Protein AF-A0A2V6BFI5-F1 (afdb_monomer)

Foldseek 3Di:
DDDDDDDDDDDDDDDPDDPPDPDVQAWEQDQEQPDQELPQQSRTVVSHRQADQDYEYEYEHHPRQEHEYPAAGHYQEYEYAAHGEAHEYEYDPPHEHEHNHAYYEYHNPEAHEYEAHYEYEDQYEPYASYEYEEYEYEYYHQYEPYQYEYEQYAYEYDDQYEPDAYEYEAHEYEYEDAYEPAAYEEEFDPDDRTHAYEYYDAYEPHQYEAEWQGFDHRYEYPAHEPAAYEHAFFFHQDQDGEGEDEAEDHYEPANYEYEWFWHPYALSQHTTGEYEYYHEYEPAAYEYEWAFYQDERTATGEYEYEQYEDHQYEYEWFWAQYDDPHRTGEYEQDYDDDGEPAAYEYEWEQYHPNTATGEYEYEAPYEHHQYEYEYEDAYEYEYALPHPAEYEYNAYEYAYEYEQSAEEYEYHNVVEAYEHAHEYAYDPHAYEYEYDHAYEYEQAYAYAGAQWYEYPEHEDEYEHPDHASTHQYEYEQCEYEYEYQHAHNHEYEFHDPPQHAGEYEHCVVHPFAHEYEYAEEYEFDLNYEYEKEWEEDPVGIGIHEYEYQAAEYDHNYAYHYAYHYPDDDDAFDKDFHYHHPHPDAHHDDHNQQHAQRWDAYPNWIWGWHCLDDVGRTTMTGTDD

Solvent-accessible surface area (backbone atoms only — not comparable to full-atom values): 26528 Å² total; per-residue (Å²): 138,90,85,88,89,79,88,79,88,82,80,83,79,82,74,90,69,80,86,72,78,84,52,95,37,38,20,30,48,32,49,74,30,85,59,43,45,56,74,43,30,82,25,23,48,59,66,36,50,48,58,35,59,77,14,38,37,33,36,45,54,44,80,59,38,56,34,33,30,84,53,72,34,34,19,12,28,41,36,31,35,73,66,18,64,64,36,37,46,34,31,45,85,93,27,38,44,35,24,50,32,65,14,35,43,57,60,29,87,52,61,32,38,35,35,33,29,38,37,28,25,43,70,4,24,58,14,45,54,27,35,36,55,30,42,44,36,40,26,28,45,55,4,29,34,30,53,13,35,37,33,53,24,37,35,40,28,27,47,52,4,28,32,34,54,14,38,38,40,31,24,45,38,39,30,26,48,54,5,29,36,31,54,13,40,38,39,26,31,90,58,98,75,46,14,33,37,38,30,39,60,51,17,34,28,36,56,12,40,39,40,36,37,12,64,39,77,27,31,43,25,58,16,22,34,30,32,58,14,38,40,38,24,31,16,17,73,54,75,82,36,31,7,26,42,39,35,21,33,72,11,32,30,37,56,12,40,39,35,17,27,14,5,68,25,70,72,9,68,65,5,16,2,31,36,38,31,20,66,58,5,32,32,32,53,14,41,36,41,20,30,24,11,87,34,56,46,6,15,16,1,30,39,39,28,30,18,10,34,32,32,60,12,42,36,39,23,28,24,3,62,30,53,46,100,48,12,22,2,35,37,37,31,38,37,50,88,68,11,26,38,32,52,15,43,36,39,23,30,33,31,38,86,80,14,42,17,2,37,40,36,42,32,37,64,30,36,30,49,37,14,39,39,37,23,31,55,65,2,36,41,40,34,39,63,80,40,83,68,61,37,40,27,2,36,60,28,40,43,16,37,37,32,32,13,37,33,39,46,32,38,12,70,57,37,52,65,36,53,28,52,24,42,41,30,38,49,90,36,54,8,28,40,33,34,34,41,71,18,37,46,30,28,39,17,50,22,64,16,47,53,13,29,38,28,63,23,26,32,44,30,28,53,8,91,52,72,13,28,54,8,60,14,46,33,38,28,49,15,33,30,47,22,18,52,12,29,30,44,17,35,37,36,29,20,72,68,80,73,43,63,7,33,44,22,26,30,60,95,51,98,52,58,16,51,25,37,30,66,18,38,36,37,33,24,38,23,13,33,42,43,42,44,35,40,32,46,97,92,46,75,45,47,22,29,38,37,24,37,28,43,38,31,35,75,55,11,35,69,47,82,48,73,46,68,80,47,85,83,54,74,70,45,72,44,64,49,34,43,40,76,33,97,58,60,49,42,67,44,32,65,84,51,39,76,69,31,74,47,72,57,95,89,42,37,29,31,32,33,53,57,22,91,96,54,25,12,36,26,33,32,29,48,131

pLDDT: mean 92.21, std 13.06, range [29.75, 98.94]

Secondary structure (DSSP, 8-state):
-----------------------TT-EEE-TT-SSSBTT-GGGEESS----STT-EEEE-S-S--EEEESS-EEEEEEEEPTT----EEEE-TT-EEEEEEEEEEE-SSS-EEEESEEEE-TT-B--SSEEEESSEEEE-TT-B-TT-EEEEEEEEE-TT-B-TT-EEEEEEEEE-TT-B-TT-EEEE-SSTT--EEEE-SS-B-TT-EEEE-SSEEEEEESSSB-TT-EEEEEPPSSSS--EEEEEETT-B-TT-EEEEEPP-STT-TT--EEEEEETT-B-TT-EEEE---SSTTSPPPEEEEES-B-TT-EEEEPPPSS-STT-S-EEEE--STT-B-TT-EEEEPPPSTTPPPPEEEE-TT-B-TT-EEEE-TT-EEEE-TT-SS-EEESEEEES-EEE-TTSEEEE-TT---EEE-S-EE-SSS--EEEE-SSSEEEE-S-----SEEEE-SSEEEE--SSS-TT-SS-EEESSEEEEESSEE-S-EEE--SSS--EEE-TTTT-SS--EEEESS-EEE-TTEEEEEEEEEETTEEEE-EEEESSEEE-TT-EEEEEEEESSPPPTT-EEEEEEE-SSSPPBS-BTTB-TT-EEEETTEEEEEEEEETTTTEEEEEEE-

Structure (mmCIF, N/CA/C/O backbone):
data_AF-A0A2V6BFI5-F1
#
_entry.id   AF-A0A2V6BFI5-F1
#
loop_
_atom_site.group_PDB
_atom_site.id
_atom_site.type_symbol
_atom_site.label_atom_id
_atom_site.label_alt_id
_atom_site.label_comp_id
_atom_site.label_asym_id
_atom_site.label_entity_id
_atom_site.label_seq_id
_atom_site.pdbx_PDB_ins_code
_atom_site.Cartn_x
_atom_site.Cartn_y
_atom_site.Cartn_z
_atom_site.occupancy
_atom_site.B_iso_or_equiv
_atom_site.auth_seq_id
_atom_site.auth_comp_id
_atom_site.auth_asym_id
_atom_site.auth_atom_id
_atom_site.pdbx_PDB_model_num
ATOM 1 N N . MET A 1 1 ? 52.756 -60.197 -65.229 1.00 41.03 1 MET A N 1
ATOM 2 C CA . MET A 1 1 ? 53.738 -59.689 -64.244 1.00 41.03 1 MET A CA 1
ATOM 3 C C . MET A 1 1 ? 53.920 -58.194 -64.482 1.00 41.03 1 MET A C 1
ATOM 5 O O . MET A 1 1 ? 54.175 -57.838 -65.622 1.00 41.03 1 MET A O 1
ATOM 9 N N . LYS A 1 2 ? 53.833 -57.398 -63.402 1.00 34.72 2 LYS A N 1
ATOM 10 C CA . LYS A 1 2 ? 54.130 -55.952 -63.250 1.00 34.72 2 LYS A CA 1
ATOM 11 C C . LYS A 1 2 ? 53.018 -54.917 -63.551 1.00 34.72 2 LYS A C 1
ATOM 13 O O . LYS A 1 2 ? 52.782 -54.569 -64.696 1.00 34.72 2 LYS A O 1
ATOM 18 N N . SER A 1 3 ? 52.497 -54.352 -62.447 1.00 31.11 3 SER A N 1
ATOM 19 C CA . SER A 1 3 ? 52.489 -52.906 -62.099 1.00 31.11 3 SER A CA 1
ATOM 20 C C . SER A 1 3 ? 51.132 -52.195 -61.900 1.00 31.11 3 SER A C 1
ATOM 22 O O . SER A 1 3 ? 50.565 -51.654 -62.835 1.00 31.11 3 SER A O 1
ATOM 24 N N . LEU A 1 4 ? 50.647 -52.241 -60.649 1.00 34.09 4 LEU A N 1
ATOM 25 C CA . LEU A 1 4 ? 50.373 -51.162 -59.665 1.00 34.09 4 LEU A CA 1
ATOM 26 C C . LEU A 1 4 ? 49.885 -49.733 -60.066 1.00 34.09 4 LEU A C 1
ATOM 28 O O . LEU A 1 4 ? 50.499 -49.095 -60.914 1.00 34.09 4 LEU A O 1
ATOM 32 N N . ILE A 1 5 ? 48.967 -49.218 -59.206 1.00 34.66 5 ILE A N 1
ATOM 33 C CA . ILE A 1 5 ? 48.619 -47.809 -58.816 1.00 34.66 5 ILE A CA 1
ATOM 34 C C . ILE A 1 5 ? 47.444 -47.159 -59.593 1.00 34.66 5 ILE A C 1
ATOM 36 O O . ILE A 1 5 ? 47.476 -47.189 -60.812 1.00 34.66 5 ILE A O 1
ATOM 40 N N . VAL A 1 6 ? 46.429 -46.455 -59.039 1.00 33.03 6 VAL A N 1
ATOM 41 C CA . VAL A 1 6 ? 45.709 -46.279 -57.735 1.00 33.03 6 VAL A CA 1
ATOM 42 C C . VAL A 1 6 ? 44.686 -45.127 -57.954 1.00 33.03 6 VAL A C 1
ATOM 44 O O . VAL A 1 6 ? 45.006 -44.216 -58.707 1.00 33.03 6 VAL A O 1
ATOM 47 N N . SER A 1 7 ? 43.546 -45.137 -57.231 1.00 29.98 7 SER A N 1
ATOM 48 C CA . SER A 1 7 ? 42.610 -44.015 -56.909 1.00 29.98 7 SER A CA 1
ATOM 49 C C . SER A 1 7 ? 41.897 -43.274 -58.057 1.00 29.98 7 SER A C 1
ATOM 51 O O . SER A 1 7 ? 42.429 -43.135 -59.141 1.00 29.98 7 SER A O 1
ATOM 53 N N . CYS A 1 8 ? 40.685 -42.724 -57.917 1.00 30.02 8 CYS A N 1
ATOM 54 C CA . CYS A 1 8 ? 40.008 -42.182 -56.738 1.00 30.02 8 CYS A CA 1
ATOM 55 C C . CYS A 1 8 ? 38.482 -42.209 -56.959 1.00 30.02 8 CYS A C 1
ATOM 57 O O . CYS A 1 8 ? 38.007 -41.823 -58.027 1.00 30.02 8 CYS A O 1
ATOM 59 N N . ALA A 1 9 ? 37.720 -42.631 -55.949 1.00 32.50 9 ALA A N 1
ATOM 60 C CA . ALA A 1 9 ? 36.272 -42.465 -55.903 1.00 32.50 9 ALA A CA 1
ATOM 61 C C . ALA A 1 9 ? 35.965 -41.054 -55.389 1.00 32.50 9 ALA A C 1
ATOM 63 O O . ALA A 1 9 ? 36.316 -40.711 -54.261 1.00 32.50 9 ALA A O 1
ATOM 64 N N . MET A 1 10 ? 35.335 -40.234 -56.226 1.00 33.53 10 MET A N 1
ATOM 65 C CA . MET A 1 10 ? 34.836 -38.918 -55.841 1.00 33.53 10 MET A CA 1
ATOM 66 C C . MET A 1 10 ? 33.446 -39.105 -55.221 1.00 33.53 10 MET A C 1
ATOM 68 O O . MET A 1 10 ? 32.468 -39.357 -55.922 1.00 33.53 10 MET A O 1
ATOM 72 N N . VAL A 1 11 ? 33.379 -39.053 -53.891 1.00 33.50 11 VAL A N 1
ATOM 73 C CA . VAL A 1 11 ? 32.125 -38.924 -53.144 1.00 33.50 11 VAL A CA 1
ATOM 74 C C . VAL A 1 11 ? 31.692 -37.467 -53.259 1.00 33.50 11 VAL A C 1
ATOM 76 O O . VAL A 1 11 ? 32.351 -36.574 -52.737 1.00 33.50 11 VAL A O 1
ATOM 79 N N . LEU A 1 12 ? 30.607 -37.234 -53.993 1.00 29.75 12 LEU A N 1
ATOM 80 C CA . LEU A 1 12 ? 29.951 -35.938 -54.102 1.00 29.75 12 LEU A CA 1
ATOM 81 C C . LEU A 1 12 ? 29.062 -35.748 -52.862 1.00 29.75 12 LEU A C 1
ATOM 83 O O . LEU A 1 12 ? 27.941 -36.249 -52.809 1.00 29.75 12 LEU A O 1
ATOM 87 N N . THR A 1 13 ? 29.572 -35.065 -51.840 1.00 33.88 13 THR A N 1
ATOM 88 C CA . THR A 1 13 ? 28.745 -34.516 -50.759 1.00 33.88 13 THR A CA 1
ATOM 89 C C . THR A 1 13 ? 28.074 -33.245 -51.272 1.00 33.88 13 THR A C 1
ATOM 91 O O . THR A 1 13 ? 28.728 -32.217 -51.415 1.00 33.88 13 THR A O 1
ATOM 94 N N . LEU A 1 14 ? 26.779 -33.327 -51.580 1.00 34.62 14 LEU A N 1
ATOM 95 C CA . LEU A 1 14 ? 25.915 -32.162 -51.769 1.00 34.62 14 LEU A CA 1
ATOM 96 C C . LEU A 1 14 ? 25.714 -31.498 -50.400 1.00 34.62 14 LEU A C 1
ATOM 98 O O . LEU A 1 14 ? 24.943 -32.002 -49.582 1.00 34.62 14 LEU A O 1
ATOM 102 N N . SER A 1 15 ? 26.432 -30.405 -50.137 1.00 33.50 15 SER A N 1
ATOM 103 C CA . SER A 1 15 ? 26.050 -29.456 -49.095 1.00 33.50 15 SER A CA 1
ATOM 104 C C . SER A 1 15 ? 24.785 -28.734 -49.556 1.00 33.50 15 SER A C 1
ATOM 106 O O . SER A 1 15 ? 24.707 -28.209 -50.666 1.00 33.50 15 SER A O 1
ATOM 108 N N . PHE A 1 16 ? 23.765 -28.767 -48.707 1.00 35.53 16 PHE A N 1
ATOM 109 C CA . PHE A 1 16 ? 22.574 -27.935 -48.813 1.00 35.53 16 PHE A CA 1
ATOM 110 C C . PHE A 1 16 ? 22.969 -26.503 -48.416 1.00 35.53 16 PHE A C 1
ATOM 112 O O . PHE A 1 16 ? 22.667 -26.058 -47.316 1.00 35.53 16 PHE A O 1
ATOM 119 N N . ASP A 1 17 ? 23.694 -25.798 -49.284 1.00 35.34 17 ASP A N 1
ATOM 120 C CA . ASP A 1 17 ? 23.753 -24.340 -49.198 1.00 35.34 17 ASP A CA 1
ATOM 121 C C . ASP A 1 17 ? 22.500 -23.783 -49.868 1.00 35.34 17 ASP A C 1
ATOM 123 O O . ASP A 1 17 ? 22.127 -24.176 -50.978 1.00 35.34 17 ASP A O 1
ATOM 127 N N . ALA A 1 18 ? 21.807 -22.920 -49.131 1.00 38.31 18 ALA A N 1
ATOM 128 C CA . ALA A 1 18 ? 20.549 -22.312 -49.514 1.00 38.31 18 ALA A CA 1
ATOM 129 C C . ALA A 1 18 ? 20.622 -21.718 -50.928 1.00 38.31 18 ALA A C 1
ATOM 131 O O . ALA A 1 18 ? 21.511 -20.929 -51.262 1.00 38.31 18 ALA A O 1
ATOM 132 N N . LEU A 1 19 ? 19.648 -22.093 -51.756 1.00 34.56 19 LEU A N 1
ATOM 133 C CA . LEU A 1 19 ? 19.389 -21.476 -53.046 1.00 34.56 19 LEU A CA 1
ATOM 134 C C . LEU A 1 19 ? 18.896 -20.042 -52.789 1.00 34.56 19 LEU A C 1
ATOM 136 O O . LEU A 1 19 ? 17.694 -19.798 -52.716 1.00 34.56 19 LEU A O 1
ATOM 140 N N . HIS A 1 20 ? 19.820 -19.102 -52.593 1.00 44.00 20 HIS A N 1
ATOM 141 C CA . HIS A 1 20 ? 19.499 -17.682 -52.517 1.00 44.00 20 HIS A CA 1
ATOM 142 C C . HIS A 1 20 ? 18.962 -17.255 -53.884 1.00 44.00 20 HIS A C 1
ATOM 144 O O . HIS A 1 20 ? 19.669 -17.319 -54.894 1.00 44.00 20 HIS A O 1
ATOM 150 N N . ALA A 1 21 ? 17.691 -16.859 -53.933 1.00 45.41 21 ALA A N 1
ATOM 151 C CA . ALA A 1 21 ? 17.158 -16.151 -55.083 1.00 45.41 21 ALA A CA 1
ATOM 152 C C . ALA A 1 21 ? 18.045 -14.916 -55.313 1.00 45.41 21 ALA A C 1
ATOM 154 O O . ALA A 1 21 ? 18.196 -14.080 -54.427 1.00 45.41 21 ALA A O 1
ATOM 155 N N . VAL A 1 22 ? 18.690 -14.834 -56.477 1.00 46.91 22 VAL A N 1
ATOM 156 C CA . VAL A 1 22 ? 19.515 -13.680 -56.844 1.00 46.91 22 VAL A CA 1
ATOM 157 C C . VAL A 1 22 ? 18.562 -12.526 -57.151 1.00 46.91 22 VAL A C 1
ATOM 159 O O . VAL A 1 22 ? 18.065 -12.404 -58.271 1.00 46.91 22 VAL A O 1
ATOM 162 N N . TYR A 1 23 ? 18.243 -11.719 -56.140 1.00 60.25 23 TYR A N 1
ATOM 163 C CA . TYR A 1 23 ? 17.514 -10.468 -56.326 1.00 60.25 23 TYR A CA 1
ATOM 164 C C . TYR A 1 23 ? 18.449 -9.456 -56.987 1.00 60.25 23 TYR A C 1
ATOM 166 O O . TYR A 1 23 ? 19.593 -9.291 -56.573 1.00 60.25 23 TYR A O 1
ATOM 174 N N . ALA A 1 24 ? 17.981 -8.803 -58.050 1.00 59.19 24 ALA A N 1
ATOM 175 C CA . ALA A 1 24 ? 18.824 -7.993 -58.931 1.00 59.19 24 ALA A CA 1
ATOM 176 C C . ALA A 1 24 ? 19.428 -6.723 -58.278 1.00 59.19 24 ALA A C 1
ATOM 178 O O . ALA A 1 24 ? 20.204 -6.040 -58.947 1.00 59.19 24 ALA A O 1
ATOM 179 N N . GLY A 1 25 ? 19.090 -6.410 -57.018 1.00 80.12 25 GLY A N 1
ATOM 180 C CA . GLY A 1 25 ? 19.641 -5.295 -56.231 1.00 80.12 25 GLY A CA 1
ATOM 181 C C . GLY A 1 25 ? 20.495 -5.699 -55.017 1.00 80.12 25 GLY A C 1
ATOM 182 O O . GLY A 1 25 ? 21.287 -4.881 -54.549 1.00 80.12 25 GLY A O 1
ATOM 183 N N . SER A 1 26 ? 20.424 -6.952 -54.548 1.00 94.62 26 SER A N 1
ATOM 184 C CA . SER A 1 26 ? 21.241 -7.447 -53.427 1.00 94.62 26 SER A CA 1
ATOM 185 C C . SER A 1 26 ? 22.726 -7.505 -53.788 1.00 94.62 26 SER A C 1
ATOM 187 O O . SER A 1 26 ? 23.095 -7.964 -54.873 1.00 94.62 26 SER A O 1
ATOM 189 N N . ALA A 1 27 ? 23.596 -7.087 -52.868 1.00 97.25 27 ALA A N 1
ATOM 190 C CA . ALA A 1 27 ? 25.036 -7.046 -53.107 1.00 97.25 27 ALA A CA 1
ATOM 191 C C . ALA A 1 27 ? 25.862 -7.149 -51.817 1.00 97.25 27 ALA A C 1
ATOM 193 O O . ALA A 1 27 ? 25.376 -6.906 -50.711 1.00 97.25 27 ALA A O 1
ATOM 194 N N . THR A 1 28 ? 27.142 -7.489 -51.978 1.00 97.81 28 THR A N 1
ATOM 195 C CA . THR A 1 28 ? 28.111 -7.624 -50.884 1.00 97.81 28 THR A CA 1
ATOM 196 C C . THR A 1 28 ? 29.063 -6.431 -50.836 1.00 97.81 28 THR A C 1
ATOM 198 O O . THR A 1 28 ? 29.609 -6.030 -51.867 1.00 97.81 28 THR A O 1
ATOM 201 N N . TRP A 1 29 ? 29.287 -5.867 -49.648 1.00 98.25 29 TRP A N 1
ATOM 202 C CA . TRP A 1 29 ? 30.256 -4.798 -49.427 1.00 98.25 29 TRP A CA 1
ATOM 203 C C . TRP A 1 29 ? 31.666 -5.294 -49.744 1.00 98.25 29 TRP A C 1
ATOM 205 O O . TRP A 1 29 ? 32.107 -6.339 -49.265 1.00 98.25 29 TRP A O 1
ATOM 215 N N . SER A 1 30 ? 32.378 -4.563 -50.596 1.00 96.38 30 SER A N 1
ATOM 216 C CA . SER A 1 30 ? 33.638 -5.046 -51.154 1.00 96.38 30 SER A CA 1
ATOM 217 C C . SER A 1 30 ? 34.761 -5.046 -50.114 1.00 96.38 30 SER A C 1
ATOM 219 O O . SER A 1 30 ? 34.898 -4.108 -49.326 1.00 96.38 30 SER A O 1
ATOM 221 N N . LEU A 1 31 ? 35.654 -6.043 -50.196 1.00 95.94 31 LEU A N 1
ATOM 222 C CA . LEU A 1 31 ? 36.850 -6.152 -49.342 1.00 95.94 31 LEU A CA 1
ATOM 223 C C . LEU A 1 31 ? 37.698 -4.865 -49.337 1.00 95.94 31 LEU A C 1
ATOM 225 O O . LEU A 1 31 ? 38.291 -4.505 -48.323 1.00 95.94 31 LEU A O 1
ATOM 229 N N . ASN A 1 32 ? 37.752 -4.175 -50.480 1.00 92.06 32 ASN A N 1
ATOM 230 C CA . ASN A 1 32 ? 38.476 -2.919 -50.673 1.00 92.06 32 ASN A CA 1
ATOM 231 C C . ASN A 1 32 ? 37.561 -1.861 -51.308 1.00 92.06 32 ASN A C 1
ATOM 233 O O . ASN A 1 32 ? 37.820 -1.396 -52.419 1.00 92.06 32 ASN A O 1
ATOM 237 N N . ALA A 1 33 ? 36.462 -1.520 -50.630 1.00 94.06 33 ALA A N 1
ATOM 238 C CA . ALA A 1 33 ? 35.600 -0.414 -51.040 1.00 94.06 33 ALA A CA 1
ATOM 239 C C . ALA A 1 33 ? 36.404 0.896 -51.154 1.00 94.06 33 ALA A C 1
ATOM 241 O O . ALA A 1 33 ? 37.214 1.225 -50.285 1.00 94.06 33 ALA A O 1
ATOM 242 N N . THR A 1 34 ? 36.185 1.637 -52.241 1.00 91.75 34 THR A N 1
ATOM 243 C CA . THR A 1 34 ? 36.938 2.858 -52.581 1.00 91.75 34 THR A CA 1
ATOM 244 C C . THR A 1 34 ? 36.608 4.052 -51.690 1.00 91.75 34 THR A C 1
ATOM 246 O O . THR A 1 34 ? 37.447 4.932 -51.499 1.00 91.75 34 THR A O 1
ATOM 249 N N . THR A 1 35 ? 35.396 4.082 -51.141 1.00 95.69 35 THR A N 1
ATOM 250 C CA . THR A 1 35 ? 34.925 5.079 -50.176 1.00 95.69 35 THR A CA 1
ATOM 251 C C . THR A 1 35 ? 34.116 4.374 -49.085 1.00 95.69 35 THR A C 1
ATOM 253 O O . THR A 1 35 ? 33.743 3.214 -49.236 1.00 95.69 35 THR A O 1
ATOM 256 N N . GLY A 1 36 ? 33.827 5.075 -47.987 1.00 96.44 36 GLY A N 1
ATOM 257 C CA . GLY A 1 36 ? 32.889 4.609 -46.960 1.00 96.44 36 GLY A CA 1
ATOM 258 C C . GLY A 1 36 ? 31.425 4.942 -47.267 1.00 96.44 36 GLY A C 1
ATOM 259 O O . GLY A 1 36 ? 30.610 4.907 -46.363 1.00 96.44 36 GLY A O 1
ATOM 260 N N . ASP A 1 37 ? 31.070 5.340 -48.489 1.00 97.31 37 ASP A N 1
ATOM 261 C CA . ASP A 1 37 ? 29.688 5.714 -48.820 1.00 97.31 37 ASP A CA 1
ATOM 262 C C . ASP A 1 37 ? 28.904 4.500 -49.336 1.00 97.31 37 ASP A C 1
ATOM 264 O O . ASP A 1 37 ? 29.258 3.913 -50.366 1.00 97.31 37 ASP A O 1
ATOM 268 N N . TRP A 1 38 ? 27.827 4.145 -48.632 1.00 97.81 38 TRP A N 1
ATOM 269 C CA . TRP A 1 38 ? 26.898 3.076 -49.004 1.00 97.81 38 TRP A CA 1
ATOM 270 C C . TRP A 1 38 ? 26.334 3.306 -50.404 1.00 97.81 38 TRP A C 1
ATOM 272 O O . TRP A 1 38 ? 26.186 2.372 -51.186 1.00 97.81 38 TRP A O 1
ATOM 282 N N . ASN A 1 39 ? 26.035 4.555 -50.760 1.00 96.31 39 ASN A N 1
ATOM 283 C CA . ASN A 1 39 ? 25.322 4.878 -51.993 1.00 96.31 39 ASN A CA 1
ATOM 284 C C . ASN A 1 39 ? 26.230 4.938 -53.236 1.00 96.31 39 ASN A C 1
ATOM 286 O O . ASN A 1 39 ? 25.766 5.251 -54.334 1.00 96.31 39 ASN A O 1
ATOM 290 N N . THR A 1 40 ? 27.508 4.577 -53.097 1.00 96.69 40 THR A N 1
ATOM 291 C CA . THR A 1 40 ? 28.462 4.467 -54.203 1.00 96.69 40 THR A CA 1
ATOM 292 C C . THR A 1 40 ? 28.489 3.031 -54.748 1.00 96.69 40 THR A C 1
ATOM 294 O O . THR A 1 40 ? 29.056 2.125 -54.141 1.00 96.69 40 THR A O 1
ATOM 297 N N . ALA A 1 41 ? 27.919 2.816 -55.941 1.00 95.50 41 ALA A N 1
ATOM 298 C CA . ALA A 1 41 ? 27.751 1.489 -56.555 1.00 95.50 41 ALA A CA 1
ATOM 299 C C . ALA A 1 41 ? 29.049 0.671 -56.685 1.00 95.50 41 ALA A C 1
ATOM 301 O O . ALA A 1 41 ? 29.027 -0.545 -56.536 1.00 95.50 41 ALA A O 1
ATOM 302 N N . THR A 1 42 ? 30.197 1.315 -56.914 1.00 96.12 42 THR A N 1
ATOM 303 C CA . THR A 1 42 ? 31.497 0.631 -57.047 1.00 96.12 42 THR A CA 1
ATOM 304 C C . THR A 1 42 ? 32.040 0.055 -55.738 1.00 96.12 42 THR A C 1
ATOM 306 O O . THR A 1 42 ? 33.033 -0.666 -55.775 1.00 96.12 42 THR A O 1
ATOM 309 N N . ASN A 1 43 ? 31.427 0.362 -54.591 1.00 97.12 43 ASN A N 1
ATOM 310 C CA . ASN A 1 43 ? 31.782 -0.241 -53.306 1.00 97.12 43 ASN A CA 1
ATOM 311 C C . ASN A 1 43 ? 31.103 -1.602 -53.080 1.00 97.12 43 ASN A C 1
ATOM 313 O O . ASN A 1 43 ? 31.473 -2.322 -52.153 1.00 97.12 43 ASN A O 1
ATOM 317 N N . TRP A 1 44 ? 30.169 -1.994 -53.946 1.00 97.69 44 TRP A N 1
ATOM 318 C CA . TRP A 1 44 ? 29.416 -3.242 -53.856 1.00 97.69 44 TRP A CA 1
ATOM 319 C C . TRP A 1 44 ? 29.847 -4.250 -54.925 1.00 97.69 44 TRP A C 1
ATOM 321 O O . TRP A 1 44 ? 30.329 -3.881 -55.998 1.00 97.69 44 TRP A O 1
ATOM 331 N N . THR A 1 45 ? 29.670 -5.538 -54.635 1.00 95.19 45 THR A N 1
ATOM 332 C CA . THR A 1 45 ? 29.836 -6.638 -55.592 1.00 95.19 45 THR A CA 1
ATOM 333 C C . THR A 1 45 ? 28.557 -7.489 -55.633 1.00 95.19 45 THR A C 1
ATOM 335 O O . THR A 1 45 ? 28.220 -8.087 -54.611 1.00 95.19 45 THR A O 1
ATOM 338 N N . PRO A 1 46 ? 27.854 -7.590 -56.783 1.00 94.81 46 PRO A N 1
ATOM 339 C CA . PRO A 1 46 ? 28.057 -6.806 -58.014 1.00 94.81 46 PRO A CA 1
ATOM 340 C C . PRO A 1 46 ? 27.914 -5.288 -57.761 1.00 94.81 46 PRO A C 1
ATOM 342 O O . PRO A 1 46 ? 27.404 -4.915 -56.708 1.00 94.81 46 PRO A O 1
ATOM 345 N N . PRO A 1 47 ? 28.374 -4.404 -58.676 1.00 93.38 47 PRO A N 1
ATOM 346 C CA . PRO A 1 47 ? 28.376 -2.951 -58.472 1.00 93.38 47 PRO A CA 1
ATOM 347 C C . PRO A 1 47 ? 26.973 -2.338 -58.609 1.00 93.38 47 PRO A C 1
ATOM 349 O O . PRO A 1 47 ? 26.695 -1.532 -59.498 1.00 93.38 47 PRO A O 1
ATOM 352 N N . THR A 1 48 ? 26.080 -2.765 -57.726 1.00 94.44 48 THR A N 1
ATOM 353 C CA . THR A 1 48 ? 24.697 -2.335 -57.543 1.00 94.44 48 THR A CA 1
ATOM 354 C C . THR A 1 48 ? 24.537 -1.942 -56.082 1.00 94.44 48 THR A C 1
ATOM 356 O O . THR A 1 48 ? 25.033 -2.638 -55.205 1.00 94.44 48 THR A O 1
ATOM 359 N N . VAL A 1 49 ? 23.877 -0.817 -55.812 1.00 96.69 49 VAL A N 1
ATOM 360 C CA . VAL A 1 49 ? 23.617 -0.364 -54.438 1.00 96.69 49 VAL A CA 1
ATOM 361 C C . VAL A 1 49 ? 22.355 -1.067 -53.928 1.00 96.69 49 VAL A C 1
ATOM 363 O O . VAL A 1 49 ? 21.302 -0.812 -54.515 1.00 96.69 49 VAL A O 1
ATOM 366 N N . PRO A 1 50 ? 22.421 -1.877 -52.854 1.00 97.62 50 PRO A N 1
ATOM 367 C CA . PRO A 1 50 ? 21.228 -2.419 -52.206 1.00 97.62 50 PRO A CA 1
ATOM 368 C C . PRO A 1 50 ? 20.383 -1.271 -51.645 1.00 97.62 50 PRO A C 1
ATOM 370 O O . PRO A 1 50 ? 20.872 -0.504 -50.804 1.00 97.62 50 PRO A O 1
ATOM 373 N N . ASN A 1 51 ? 19.166 -1.102 -52.171 1.00 96.50 51 ASN A N 1
ATOM 374 C CA . ASN A 1 51 ? 18.247 -0.022 -51.796 1.00 96.50 51 ASN A CA 1
ATOM 375 C C . ASN A 1 51 ? 16.809 -0.286 -52.294 1.00 96.50 51 ASN A C 1
ATOM 377 O O . ASN A 1 51 ? 16.225 0.515 -53.031 1.00 96.50 51 ASN A O 1
ATOM 381 N N . ALA A 1 52 ? 16.255 -1.440 -51.943 1.00 95.19 52 ALA A N 1
ATOM 382 C CA . ALA A 1 52 ? 14.860 -1.782 -52.168 1.00 95.19 52 ALA A CA 1
ATOM 383 C C . ALA A 1 52 ? 14.355 -2.673 -51.031 1.00 95.19 52 ALA A C 1
ATOM 385 O O . ALA A 1 52 ? 15.117 -3.415 -50.418 1.00 95.19 52 ALA A O 1
ATOM 386 N N . THR A 1 53 ? 13.041 -2.687 -50.804 1.00 95.69 53 THR A N 1
ATOM 387 C CA . THR A 1 53 ? 12.408 -3.452 -49.711 1.00 95.69 53 THR A CA 1
ATOM 388 C C . THR A 1 53 ? 12.616 -4.971 -49.780 1.00 95.69 53 THR A C 1
ATOM 390 O O . THR A 1 53 ? 12.230 -5.670 -48.854 1.00 95.69 53 THR A O 1
ATOM 393 N N . ILE A 1 54 ? 13.167 -5.487 -50.882 1.00 94.69 54 ILE A N 1
ATOM 394 C CA . ILE A 1 54 ? 13.488 -6.906 -51.102 1.00 94.69 54 ILE A CA 1
ATOM 395 C C . ILE A 1 54 ? 14.999 -7.183 -51.125 1.00 94.69 54 ILE A C 1
ATOM 397 O O . ILE A 1 54 ? 15.405 -8.336 -51.245 1.00 94.69 54 ILE A O 1
ATOM 401 N N . ASP A 1 55 ? 15.830 -6.139 -51.081 1.00 96.94 55 ASP A N 1
ATOM 402 C CA . ASP A 1 55 ? 17.274 -6.274 -51.229 1.00 96.94 55 ASP A CA 1
ATOM 403 C C . ASP A 1 55 ? 17.922 -6.721 -49.915 1.00 96.94 55 ASP A C 1
ATOM 405 O O . ASP A 1 55 ? 17.549 -6.290 -48.821 1.00 96.94 55 ASP A O 1
ATOM 409 N N . THR A 1 56 ? 18.961 -7.541 -50.048 1.00 97.44 56 THR A N 1
ATOM 410 C CA . THR A 1 56 ? 19.865 -7.925 -48.965 1.00 97.44 56 THR A CA 1
ATOM 411 C C . THR A 1 56 ? 21.213 -7.246 -49.174 1.00 97.44 56 THR A C 1
ATOM 413 O O . THR A 1 56 ? 21.861 -7.434 -50.208 1.00 97.44 56 THR A O 1
ATOM 416 N N . ALA A 1 57 ? 21.660 -6.494 -48.173 1.00 98.31 57 ALA A N 1
ATOM 417 C CA . ALA A 1 57 ? 23.018 -5.975 -48.101 1.00 98.31 57 ALA A CA 1
ATOM 418 C C . ALA A 1 57 ? 23.880 -6.910 -47.248 1.00 98.31 57 ALA A C 1
ATOM 420 O O . ALA A 1 57 ? 23.591 -7.129 -46.072 1.00 98.31 57 ALA A O 1
ATOM 421 N N . THR A 1 58 ? 24.942 -7.469 -47.827 1.00 98.44 58 THR A N 1
ATOM 422 C CA . THR A 1 58 ? 25.833 -8.402 -47.121 1.00 98.44 58 THR A CA 1
ATOM 423 C C . THR A 1 58 ? 27.173 -7.750 -46.805 1.00 98.44 58 THR A C 1
ATOM 425 O O . THR A 1 58 ? 27.825 -7.203 -47.689 1.00 98.44 58 THR A O 1
ATOM 428 N N . PHE A 1 59 ? 27.620 -7.854 -45.562 1.00 98.38 59 PHE A N 1
ATOM 429 C CA . PHE A 1 59 ? 28.917 -7.391 -45.090 1.00 98.38 59 PHE A CA 1
ATOM 430 C C . PHE A 1 59 ? 29.773 -8.590 -44.695 1.00 98.38 59 PHE A C 1
ATOM 432 O O . PHE A 1 59 ? 29.469 -9.294 -43.736 1.00 98.38 59 PHE A O 1
ATOM 439 N N . ASP A 1 60 ? 30.847 -8.798 -45.449 1.00 96.62 60 ASP A N 1
ATOM 440 C CA . ASP A 1 60 ? 31.863 -9.822 -45.191 1.00 96.62 60 ASP A CA 1
ATOM 441 C C . ASP A 1 60 ? 33.158 -9.152 -44.698 1.00 96.62 60 ASP A C 1
ATOM 443 O O . ASP A 1 60 ? 33.136 -8.015 -44.221 1.00 96.62 60 ASP A O 1
ATOM 447 N N . ALA A 1 61 ? 34.309 -9.810 -44.790 1.00 96.06 61 ALA A N 1
ATOM 448 C CA . ALA A 1 61 ? 35.599 -9.188 -44.533 1.00 96.06 61 ALA A CA 1
ATOM 449 C C . ALA A 1 61 ? 35.812 -7.942 -45.421 1.00 96.06 61 ALA A C 1
ATOM 451 O O . ALA A 1 61 ? 35.797 -8.026 -46.651 1.00 96.06 61 ALA A O 1
ATOM 452 N N . SER A 1 62 ? 36.070 -6.785 -44.801 1.00 97.19 62 SER A N 1
ATOM 453 C CA . SER A 1 62 ? 36.450 -5.545 -45.492 1.00 97.19 62 SER A CA 1
ATOM 454 C C . SER A 1 62 ? 37.492 -4.753 -44.716 1.00 97.19 62 SER A C 1
ATOM 456 O O . SER A 1 62 ? 37.525 -4.765 -43.487 1.00 97.19 62 SER A O 1
ATOM 458 N N . ASN A 1 63 ? 38.327 -4.027 -45.455 1.00 96.06 63 ASN A N 1
ATOM 459 C CA . ASN A 1 63 ? 39.240 -3.026 -44.908 1.00 96.06 63 ASN A CA 1
ATOM 460 C C . ASN A 1 63 ? 38.550 -1.669 -44.675 1.00 96.06 63 ASN A C 1
ATOM 462 O O . ASN A 1 63 ? 39.107 -0.811 -43.990 1.00 96.06 63 ASN A O 1
ATOM 466 N N . THR A 1 64 ? 37.350 -1.470 -45.230 1.00 97.50 64 THR A N 1
ATOM 467 C CA . THR A 1 64 ? 36.551 -0.249 -45.077 1.00 97.50 64 THR A CA 1
ATOM 468 C C . THR A 1 64 ? 35.350 -0.557 -44.194 1.00 97.50 64 THR A C 1
ATOM 470 O O . THR A 1 64 ? 34.312 -0.999 -44.682 1.00 97.50 64 THR A O 1
ATOM 473 N N . THR A 1 65 ? 35.503 -0.341 -42.887 1.00 97.50 65 THR A N 1
ATOM 474 C CA . THR A 1 65 ? 34.503 -0.729 -41.879 1.00 97.50 65 THR A CA 1
ATOM 475 C C . THR A 1 65 ? 33.639 0.421 -41.370 1.00 97.50 65 THR A C 1
ATOM 477 O O . THR A 1 65 ? 32.650 0.184 -40.685 1.00 97.50 65 THR A O 1
ATOM 480 N N . SER A 1 66 ? 33.982 1.663 -41.714 1.00 97.81 66 SER A N 1
ATOM 481 C CA . SER A 1 66 ? 33.130 2.829 -41.477 1.00 97.81 66 SER A CA 1
ATOM 482 C C . SER A 1 66 ? 32.318 3.110 -42.732 1.00 97.81 66 SER A C 1
ATOM 484 O O . SER A 1 66 ? 32.893 3.421 -43.781 1.00 97.81 66 SER A O 1
ATOM 486 N N . VAL A 1 67 ? 31.001 2.963 -42.625 1.00 98.31 67 VAL A N 1
ATOM 487 C CA . VAL A 1 67 ? 30.065 3.098 -43.739 1.00 98.31 67 VAL A CA 1
ATOM 488 C C . VAL A 1 67 ? 29.003 4.128 -43.395 1.00 98.31 67 VAL A C 1
ATOM 490 O O . VAL A 1 67 ? 28.402 4.077 -42.329 1.00 98.31 67 VAL A O 1
ATOM 493 N N . LEU A 1 68 ? 28.765 5.061 -44.306 1.00 97.81 68 LEU A N 1
ATOM 494 C CA . LEU A 1 68 ? 27.778 6.122 -44.194 1.00 97.81 68 LEU A CA 1
ATOM 495 C C . LEU A 1 68 ? 26.742 5.962 -45.305 1.00 97.81 68 LEU A C 1
ATOM 497 O O . LEU A 1 68 ? 27.109 5.830 -46.471 1.00 97.81 68 LEU A O 1
ATOM 501 N N . THR A 1 69 ? 25.459 6.031 -44.968 1.00 97.06 69 THR A N 1
ATOM 502 C CA . THR A 1 69 ? 24.401 6.229 -45.965 1.00 97.06 69 THR A CA 1
ATOM 503 C C . THR A 1 69 ? 24.220 7.724 -46.227 1.00 97.06 69 THR A C 1
ATOM 505 O O . THR A 1 69 ? 23.910 8.501 -45.323 1.00 97.06 69 THR A O 1
ATOM 508 N N . SER A 1 70 ? 24.447 8.145 -47.471 1.00 95.50 70 SER A N 1
ATOM 509 C CA . SER A 1 70 ? 24.269 9.529 -47.934 1.00 95.50 70 SER A CA 1
ATOM 510 C C . SER A 1 70 ? 22.870 9.791 -48.522 1.00 95.50 70 SER A C 1
ATOM 512 O O . SER A 1 70 ? 22.505 10.934 -48.814 1.00 95.50 70 SER A O 1
ATOM 514 N N . ALA A 1 71 ? 22.046 8.747 -48.655 1.00 95.44 71 ALA A N 1
ATOM 515 C CA . ALA A 1 71 ? 20.634 8.806 -49.029 1.00 95.44 71 ALA A CA 1
ATOM 516 C C . ALA A 1 71 ? 19.784 7.871 -48.149 1.00 95.44 71 ALA A C 1
ATOM 518 O O . ALA A 1 71 ? 20.323 7.079 -47.383 1.00 95.44 71 ALA A O 1
ATOM 519 N N . HIS A 1 72 ? 18.453 7.958 -48.265 1.00 96.62 72 HIS A N 1
ATOM 520 C CA . HIS A 1 72 ? 17.566 6.963 -47.652 1.00 96.62 72 HIS A CA 1
ATOM 521 C C . HIS A 1 72 ? 17.826 5.588 -48.269 1.00 96.62 72 HIS A C 1
ATOM 523 O O . HIS A 1 72 ? 18.032 5.490 -49.487 1.00 96.62 72 HIS A O 1
ATOM 529 N N . VAL A 1 73 ? 17.826 4.566 -47.418 1.00 97.50 73 VAL A N 1
ATOM 530 C CA . VAL A 1 73 ? 18.077 3.183 -47.811 1.00 97.50 73 VAL A CA 1
ATOM 531 C C . VAL A 1 73 ? 16.933 2.304 -47.322 1.00 97.50 73 VAL A C 1
ATOM 533 O O . VAL A 1 73 ? 16.631 2.312 -46.135 1.00 97.50 73 VAL A O 1
ATOM 536 N N . ASP A 1 74 ? 16.331 1.538 -48.222 1.00 97.81 74 ASP A N 1
ATOM 537 C CA . ASP A 1 74 ? 15.349 0.498 -47.919 1.00 97.81 74 ASP A CA 1
ATOM 538 C C . ASP A 1 74 ? 15.975 -0.885 -48.129 1.00 97.81 74 ASP A C 1
ATOM 540 O O . ASP A 1 74 ? 16.653 -1.106 -49.132 1.00 97.81 74 ASP A O 1
ATOM 544 N N . LEU A 1 75 ? 15.747 -1.820 -47.205 1.00 98.06 75 LEU A N 1
ATOM 545 C CA . LEU A 1 75 ? 16.251 -3.195 -47.279 1.00 98.06 75 LEU A CA 1
ATOM 546 C C . LEU A 1 75 ? 15.201 -4.207 -46.813 1.00 98.06 75 LEU A C 1
ATOM 548 O O . LEU A 1 75 ? 14.387 -3.924 -45.932 1.00 98.06 75 LEU A O 1
ATOM 552 N N . ALA A 1 76 ? 15.281 -5.423 -47.350 1.00 97.31 76 ALA A N 1
ATOM 553 C CA . ALA A 1 76 ? 14.753 -6.596 -46.663 1.00 97.31 76 ALA A CA 1
ATOM 554 C C . ALA A 1 76 ? 15.660 -6.949 -45.482 1.00 97.31 76 ALA A C 1
ATOM 556 O O . ALA A 1 76 ? 15.184 -7.077 -44.353 1.00 97.31 76 ALA A O 1
ATOM 557 N N . SER A 1 77 ? 16.971 -7.069 -45.739 1.00 97.69 77 SER A N 1
ATOM 558 C CA . SER A 1 77 ? 17.923 -7.494 -44.716 1.00 97.69 77 SER A CA 1
ATOM 559 C C . SER A 1 77 ? 19.332 -6.912 -44.831 1.00 97.69 77 SER A C 1
ATOM 561 O O . SER A 1 77 ? 19.825 -6.580 -45.911 1.00 97.69 77 SER A O 1
ATOM 563 N N . LEU A 1 78 ? 19.991 -6.802 -43.678 1.00 98.44 78 LEU A N 1
ATOM 564 C CA . LEU A 1 78 ? 21.391 -6.434 -43.510 1.00 98.44 78 LEU A CA 1
ATOM 565 C C . LEU A 1 78 ? 22.112 -7.570 -42.783 1.00 98.44 78 LEU A C 1
ATOM 567 O O . LEU A 1 78 ? 21.851 -7.826 -41.611 1.00 98.44 78 LEU A O 1
ATOM 571 N N . VAL A 1 79 ? 23.016 -8.250 -43.484 1.00 98.56 79 VAL A N 1
ATOM 572 C CA . VAL A 1 79 ? 23.644 -9.492 -43.016 1.00 98.56 79 VAL A CA 1
ATOM 573 C C . VAL A 1 79 ? 25.142 -9.292 -42.816 1.00 98.56 79 VAL A C 1
ATOM 575 O O . VAL A 1 79 ? 25.840 -8.982 -43.777 1.00 98.56 79 VAL A O 1
ATOM 578 N N . PHE A 1 80 ? 25.653 -9.540 -41.609 1.00 98.62 80 PHE A N 1
ATOM 579 C CA . PHE A 1 80 ? 27.091 -9.650 -41.336 1.00 98.62 80 PHE A CA 1
ATOM 580 C C . PHE A 1 80 ? 27.489 -11.119 -41.278 1.00 98.62 80 PHE A C 1
ATOM 582 O O . PHE A 1 80 ? 27.009 -11.857 -40.419 1.00 98.62 80 PHE A O 1
ATOM 589 N N . THR A 1 81 ? 28.357 -11.556 -42.185 1.00 98.06 81 THR A N 1
ATOM 590 C CA . THR A 1 81 ? 28.752 -12.964 -42.280 1.00 98.06 81 THR A CA 1
ATOM 591 C C . THR A 1 81 ? 29.809 -13.335 -41.243 1.00 98.06 81 THR A C 1
ATOM 593 O O . THR A 1 81 ? 30.488 -12.486 -40.658 1.00 98.06 81 THR A O 1
ATOM 596 N N . VAL A 1 82 ? 29.995 -14.641 -41.039 1.00 97.12 82 VAL A N 1
ATOM 597 C CA . VAL A 1 82 ? 31.103 -15.179 -40.240 1.00 97.12 82 VAL A CA 1
ATOM 598 C C . VAL A 1 82 ? 32.433 -14.623 -40.762 1.00 97.12 82 VAL A C 1
ATOM 600 O O . VAL A 1 82 ? 32.761 -14.795 -41.933 1.00 97.12 82 VAL A O 1
ATOM 603 N N . GLY A 1 83 ? 33.215 -13.992 -39.882 1.00 92.06 83 GLY A N 1
ATOM 604 C CA . GLY A 1 83 ? 34.504 -13.384 -40.234 1.00 92.06 83 GLY A CA 1
ATOM 605 C C . GLY A 1 83 ? 34.442 -11.901 -40.617 1.00 92.06 83 GLY A C 1
ATOM 606 O O . GLY A 1 83 ? 35.498 -11.293 -40.803 1.00 92.06 83 GLY A O 1
ATOM 607 N N . ALA A 1 84 ? 33.249 -11.300 -40.676 1.00 97.81 84 ALA A N 1
ATOM 608 C CA . ALA A 1 84 ? 33.104 -9.855 -40.799 1.00 97.81 84 ALA A CA 1
ATOM 609 C C . ALA A 1 84 ? 33.736 -9.132 -39.583 1.00 97.81 84 ALA A C 1
ATOM 611 O O . ALA A 1 84 ? 33.541 -9.559 -38.441 1.00 97.81 84 ALA A O 1
ATOM 612 N N . PRO A 1 85 ? 34.509 -8.047 -39.790 1.00 97.69 85 PRO A N 1
ATOM 613 C CA . PRO A 1 85 ? 35.021 -7.227 -38.693 1.00 97.69 85 PRO A CA 1
ATOM 614 C C . PRO A 1 85 ? 33.893 -6.433 -38.012 1.00 97.69 85 PRO A C 1
ATOM 616 O O . PRO A 1 85 ? 32.738 -6.463 -38.431 1.00 97.69 85 PRO A O 1
ATOM 619 N N . SER A 1 86 ? 34.235 -5.678 -36.965 1.00 97.94 86 SER A N 1
ATOM 620 C CA . SER A 1 86 ? 33.315 -4.685 -36.403 1.00 97.94 86 SER A CA 1
ATOM 621 C C . SER A 1 86 ? 33.154 -3.523 -37.388 1.00 97.94 86 SER A C 1
ATOM 623 O O . SER A 1 86 ? 34.114 -2.804 -37.685 1.00 97.94 86 SER A O 1
ATOM 625 N N . TYR A 1 87 ? 31.943 -3.368 -37.905 1.00 98.56 87 TYR A N 1
ATOM 626 C CA . TYR A 1 87 ? 31.498 -2.266 -38.737 1.00 98.56 87 TYR A CA 1
ATOM 627 C C . TYR A 1 87 ? 30.850 -1.169 -37.897 1.00 98.56 87 TYR A C 1
ATOM 629 O O . TYR A 1 87 ? 30.120 -1.420 -36.932 1.00 98.56 87 TYR A O 1
ATOM 637 N N . THR A 1 88 ? 31.073 0.066 -38.337 1.00 98.31 88 THR A N 1
ATOM 638 C CA . THR A 1 88 ? 30.257 1.215 -37.967 1.00 98.31 88 THR A CA 1
ATOM 639 C C . THR A 1 88 ? 29.369 1.588 -39.147 1.00 98.31 88 THR A C 1
ATOM 641 O O . THR A 1 88 ? 29.884 2.038 -40.169 1.00 98.31 88 THR A O 1
ATOM 644 N N . ILE A 1 89 ? 28.051 1.428 -39.006 1.00 98.31 89 ILE A N 1
ATOM 645 C CA . ILE A 1 89 ? 27.069 1.872 -40.005 1.00 98.31 89 ILE A CA 1
ATOM 646 C C . ILE A 1 89 ? 26.404 3.155 -39.504 1.00 98.31 89 ILE A C 1
ATOM 648 O O . ILE A 1 89 ? 25.710 3.168 -38.489 1.00 98.31 89 ILE A O 1
ATOM 652 N N . ALA A 1 90 ? 26.628 4.255 -40.206 1.00 97.50 90 ALA A N 1
ATOM 653 C CA . ALA A 1 90 ? 26.060 5.555 -39.901 1.00 97.50 90 ALA A CA 1
ATOM 654 C C . ALA A 1 90 ? 25.041 5.975 -40.965 1.00 97.50 90 ALA A C 1
ATOM 656 O O . ALA A 1 90 ? 25.166 5.642 -42.146 1.00 97.50 90 ALA A O 1
ATOM 657 N N . THR A 1 91 ? 24.054 6.763 -40.560 1.00 96.62 91 THR A N 1
ATOM 658 C CA . THR A 1 91 ? 23.163 7.471 -41.484 1.00 96.62 91 THR A CA 1
ATOM 659 C C . THR A 1 91 ? 23.400 8.973 -41.381 1.00 96.62 91 THR A C 1
ATOM 661 O O . THR A 1 91 ? 23.504 9.521 -40.283 1.00 96.62 91 THR A O 1
ATOM 664 N N . ASP A 1 92 ? 23.550 9.646 -42.525 1.00 92.31 92 ASP A N 1
ATOM 665 C CA . ASP A 1 92 ? 23.717 11.100 -42.556 1.00 92.31 92 ASP A CA 1
ATOM 666 C C . ASP A 1 92 ? 22.384 11.773 -42.193 1.00 92.31 92 ASP A C 1
ATOM 668 O O . ASP A 1 92 ? 21.393 11.526 -42.877 1.00 92.31 92 ASP A O 1
ATOM 672 N N . PRO A 1 93 ? 22.269 12.605 -41.144 1.00 89.38 93 PRO A N 1
ATOM 673 C CA . PRO A 1 93 ? 20.990 13.223 -40.806 1.00 89.38 93 PRO A CA 1
ATOM 674 C C . PRO A 1 93 ? 20.458 14.121 -41.943 1.00 89.38 93 PRO A C 1
ATOM 676 O O . PRO A 1 93 ? 21.213 14.921 -42.498 1.00 89.38 93 PRO A O 1
ATOM 679 N N . PRO A 1 94 ? 19.154 14.078 -42.285 1.00 90.06 94 PRO A N 1
ATOM 680 C CA . PRO A 1 94 ? 18.059 13.376 -41.609 1.00 90.06 94 PRO A CA 1
ATOM 681 C C . PRO A 1 94 ? 17.682 12.032 -42.270 1.00 90.06 94 PRO A C 1
ATOM 683 O O . PRO A 1 94 ? 16.507 11.680 -42.293 1.00 90.06 94 PRO A O 1
ATOM 686 N N . ARG A 1 95 ? 18.626 11.323 -42.900 1.00 94.38 95 ARG A N 1
ATOM 687 C CA . ARG A 1 95 ? 18.357 10.056 -43.598 1.00 94.38 95 ARG A CA 1
ATOM 688 C C . ARG A 1 95 ? 18.053 8.924 -42.617 1.00 94.38 95 ARG A C 1
ATOM 690 O O . ARG A 1 95 ? 18.450 8.957 -41.454 1.00 94.38 95 ARG A O 1
ATOM 697 N N . THR A 1 96 ? 17.377 7.908 -43.140 1.00 96.06 96 THR A N 1
ATOM 698 C CA . THR A 1 96 ? 16.970 6.703 -42.416 1.00 96.06 96 THR A CA 1
ATOM 699 C C . THR A 1 96 ? 17.334 5.479 -43.241 1.00 96.06 96 THR A C 1
ATOM 701 O O . THR A 1 96 ? 17.198 5.500 -44.471 1.00 96.06 96 THR A O 1
ATOM 704 N N . LEU A 1 97 ? 17.785 4.429 -42.558 1.00 98.19 97 LEU A N 1
ATOM 705 C CA . LEU A 1 97 ? 17.888 3.083 -43.105 1.00 98.19 97 LEU A CA 1
ATOM 706 C C . LEU A 1 97 ? 16.698 2.260 -42.587 1.00 98.19 97 LEU A C 1
ATOM 708 O O . LEU A 1 97 ? 16.522 2.112 -41.376 1.00 98.19 97 LEU A O 1
ATOM 712 N N . THR A 1 98 ? 15.867 1.779 -43.507 1.00 98.50 98 THR A N 1
ATOM 713 C CA . THR A 1 98 ? 14.558 1.179 -43.235 1.00 98.50 98 THR A CA 1
ATOM 714 C C . THR A 1 98 ? 14.540 -0.298 -43.614 1.00 98.50 98 THR A C 1
ATOM 716 O O . THR A 1 98 ? 14.952 -0.668 -44.714 1.00 98.50 98 THR A O 1
ATOM 719 N N . PHE A 1 99 ? 14.007 -1.134 -42.729 1.00 98.62 99 PHE A N 1
ATOM 720 C CA . PHE A 1 99 ? 13.864 -2.573 -42.913 1.00 98.62 99 PHE A CA 1
ATOM 721 C C . PHE A 1 99 ? 12.400 -2.981 -43.073 1.00 98.62 99 PHE A C 1
ATOM 723 O O . PHE A 1 99 ? 11.525 -2.466 -42.370 1.00 98.62 99 PHE A O 1
ATOM 730 N N . TRP A 1 100 ? 12.151 -3.922 -43.986 1.00 97.31 100 TRP A N 1
ATOM 731 C CA . TRP A 1 100 ? 10.806 -4.372 -44.365 1.00 97.31 100 TRP A CA 1
ATOM 732 C C . TRP A 1 100 ? 10.574 -5.886 -44.248 1.00 97.31 100 TRP A C 1
ATOM 734 O O . TRP A 1 100 ? 9.435 -6.317 -44.416 1.00 97.31 100 TRP A O 1
ATOM 744 N N . ASP A 1 101 ? 11.618 -6.679 -43.984 1.00 95.75 101 ASP A N 1
ATOM 745 C CA . ASP A 1 101 ? 11.525 -8.143 -43.853 1.00 95.75 101 ASP A CA 1
ATOM 746 C C . ASP A 1 101 ? 12.376 -8.655 -42.679 1.00 95.75 101 ASP A C 1
ATOM 748 O O . ASP A 1 101 ? 12.048 -8.330 -41.556 1.00 95.75 101 ASP A O 1
ATOM 752 N N . GLU A 1 102 ? 13.471 -9.394 -42.872 1.00 96.75 102 GLU A N 1
ATOM 753 C CA . GLU A 1 102 ? 14.279 -9.963 -41.774 1.00 96.75 102 GLU A CA 1
ATOM 754 C C . GLU A 1 102 ? 14.904 -8.894 -40.849 1.00 96.75 102 GLU A C 1
ATOM 756 O O . GLU A 1 102 ? 14.990 -9.083 -39.635 1.00 96.75 102 GLU A O 1
ATOM 761 N N . GLY A 1 103 ? 15.320 -7.745 -41.392 1.00 98.19 103 GLY A N 1
ATOM 762 C CA . GLY A 1 103 ? 16.053 -6.731 -40.632 1.00 98.19 103 GLY A CA 1
ATOM 763 C C . GLY A 1 103 ? 17.551 -7.027 -40.547 1.00 98.19 103 GLY A C 1
ATOM 764 O O . GLY A 1 103 ? 18.194 -7.291 -41.562 1.00 98.19 103 GLY A O 1
ATOM 765 N N . VAL A 1 104 ? 18.142 -6.936 -39.359 1.00 98.69 104 VAL A N 1
ATOM 766 C CA . VAL A 1 104 ? 19.586 -7.110 -39.156 1.00 98.69 104 VAL A CA 1
ATOM 767 C C . VAL A 1 104 ? 19.892 -8.515 -38.652 1.00 98.69 104 VAL A C 1
ATOM 769 O O . VAL A 1 104 ? 19.399 -8.930 -37.607 1.00 98.69 104 VAL A O 1
ATOM 772 N N . ARG A 1 105 ? 20.785 -9.220 -39.349 1.00 98.31 105 ARG A N 1
ATOM 773 C CA . ARG A 1 105 ? 21.330 -10.509 -38.917 1.00 98.31 105 ARG A CA 1
ATOM 774 C C . ARG A 1 105 ? 22.843 -10.427 -38.780 1.00 98.31 105 ARG A C 1
ATOM 776 O O . ARG A 1 105 ? 23.550 -10.109 -39.735 1.00 98.31 105 ARG A O 1
ATOM 783 N N . ASN A 1 106 ? 23.346 -10.726 -37.588 1.00 98.12 106 ASN A N 1
ATOM 784 C CA . ASN A 1 106 ? 24.770 -10.685 -37.287 1.00 98.12 106 ASN A CA 1
ATOM 785 C C . ASN A 1 106 ? 25.310 -12.086 -36.977 1.00 98.12 106 ASN A C 1
ATOM 787 O O . ASN A 1 106 ? 25.299 -12.528 -35.833 1.00 98.12 106 ASN A O 1
ATOM 791 N N . ASP A 1 107 ? 25.844 -12.767 -37.990 1.00 97.81 107 ASP A N 1
ATOM 792 C CA . ASP A 1 107 ? 26.488 -14.075 -37.822 1.00 97.81 107 ASP A CA 1
ATOM 793 C C . ASP A 1 107 ? 27.999 -13.953 -37.554 1.00 97.81 107 ASP A C 1
ATOM 795 O O . ASP A 1 107 ? 28.711 -14.957 -37.482 1.00 97.81 107 ASP A O 1
ATOM 799 N N . SER A 1 108 ? 28.529 -12.729 -37.453 1.00 97.75 108 SER A N 1
ATOM 800 C CA . SER A 1 108 ? 29.976 -12.494 -37.379 1.00 97.75 108 SER A CA 1
ATOM 801 C C . SER A 1 108 ? 30.603 -12.923 -36.050 1.00 97.75 108 SER A C 1
ATOM 803 O O . SER A 1 108 ? 31.806 -13.187 -35.994 1.00 97.75 108 SER A O 1
ATOM 805 N N . GLY A 1 109 ? 29.801 -12.980 -34.980 1.00 94.50 109 GLY A N 1
ATOM 806 C CA . GLY A 1 109 ? 30.274 -13.146 -33.602 1.00 94.50 109 GLY A CA 1
ATOM 807 C C . GLY A 1 109 ? 31.002 -11.914 -33.044 1.00 94.50 109 GLY A C 1
ATOM 808 O O . GLY A 1 109 ? 31.669 -12.010 -32.014 1.00 94.50 109 GLY A O 1
ATOM 809 N N . VAL A 1 110 ? 30.917 -10.770 -33.730 1.00 96.69 110 VAL A N 1
ATOM 810 C CA . VAL A 1 110 ? 31.523 -9.494 -33.336 1.00 96.69 110 VAL A CA 1
ATOM 811 C C . VAL A 1 110 ? 30.436 -8.425 -33.254 1.00 96.69 110 VAL A C 1
ATOM 813 O O . VAL A 1 110 ? 29.566 -8.344 -34.122 1.00 96.69 110 VAL A O 1
ATOM 816 N N . GLN A 1 111 ? 30.504 -7.577 -32.222 1.00 97.81 111 GLN A N 1
ATOM 817 C CA . GLN A 1 111 ? 29.545 -6.489 -32.050 1.00 97.81 111 GLN A CA 1
ATOM 818 C C . GLN A 1 111 ? 29.656 -5.453 -33.179 1.00 97.81 111 GLN A C 1
ATOM 820 O O . GLN A 1 111 ? 30.746 -4.941 -33.468 1.00 97.81 111 GLN A O 1
ATOM 825 N N . GLN A 1 112 ? 28.512 -5.107 -33.766 1.00 98.62 112 GLN A N 1
ATOM 826 C CA . GLN A 1 112 ? 28.376 -4.053 -34.775 1.00 98.62 112 GLN A CA 1
ATOM 827 C C . GLN A 1 112 ? 27.888 -2.753 -34.122 1.00 98.62 112 GLN A C 1
ATOM 829 O O . GLN A 1 112 ? 27.210 -2.794 -33.096 1.00 98.62 112 GLN A O 1
ATOM 834 N N . THR A 1 113 ? 28.240 -1.590 -34.679 1.00 98.38 113 THR A N 1
ATOM 835 C CA . THR A 1 113 ? 27.856 -0.282 -34.110 1.00 98.38 113 THR A CA 1
ATOM 836 C C . THR A 1 113 ? 27.118 0.575 -35.121 1.00 98.38 113 THR A C 1
ATOM 838 O O . THR A 1 113 ? 27.658 0.921 -36.167 1.00 98.38 113 THR A O 1
ATOM 841 N N . PHE A 1 114 ? 25.887 0.951 -34.814 1.00 98.19 114 PHE A N 1
ATOM 842 C CA . PHE A 1 114 ? 25.009 1.723 -35.678 1.00 98.19 114 PHE A CA 1
ATOM 843 C C . PHE A 1 114 ? 24.752 3.108 -35.078 1.00 98.19 114 PHE A C 1
ATOM 845 O O . PHE A 1 114 ? 24.586 3.246 -33.867 1.00 98.19 114 PHE A O 1
ATOM 852 N N . THR A 1 115 ? 24.727 4.149 -35.915 1.00 96.62 115 THR A N 1
ATOM 853 C CA . THR A 1 115 ? 24.476 5.536 -35.474 1.00 96.62 115 THR A CA 1
ATOM 854 C C . THR A 1 115 ? 23.553 6.279 -36.444 1.00 96.62 115 THR A C 1
ATOM 856 O O . THR A 1 115 ? 23.690 6.160 -37.661 1.00 96.62 115 THR A O 1
ATOM 859 N N . GLY A 1 116 ? 22.602 7.055 -35.914 1.00 95.06 116 GLY A N 1
ATOM 860 C CA . GLY A 1 116 ? 21.660 7.854 -36.709 1.00 95.06 116 GLY A CA 1
ATOM 861 C C . GLY A 1 116 ? 20.247 7.256 -36.799 1.00 95.06 116 GLY A C 1
ATOM 862 O O . GLY A 1 116 ? 19.773 6.654 -35.843 1.00 95.06 116 GLY A O 1
ATOM 863 N N . GLY A 1 117 ? 19.534 7.504 -37.899 1.00 96.50 117 GLY A N 1
ATOM 864 C CA . GLY A 1 117 ? 18.141 7.111 -38.108 1.00 96.50 117 GLY A CA 1
ATOM 865 C C . GLY A 1 117 ? 17.950 5.674 -38.607 1.00 96.50 117 GLY A C 1
ATOM 866 O O . GLY A 1 117 ? 18.462 5.329 -39.672 1.00 96.50 117 GLY A O 1
ATOM 867 N N . PHE A 1 118 ? 17.145 4.869 -37.909 1.00 98.38 118 PHE A N 1
ATOM 868 C CA . PHE A 1 118 ? 16.780 3.505 -38.327 1.00 98.38 118 PHE A CA 1
ATOM 869 C C . PHE A 1 118 ? 15.275 3.262 -38.190 1.00 98.38 118 PHE A C 1
ATOM 871 O O . PHE A 1 118 ? 14.635 3.811 -37.299 1.00 98.38 118 PHE A O 1
ATOM 878 N N . SER A 1 119 ? 14.692 2.437 -39.056 1.00 98.44 119 SER A N 1
ATOM 879 C CA . SER A 1 119 ? 13.278 2.066 -38.948 1.00 98.44 119 SER A CA 1
ATOM 880 C C . SER A 1 119 ? 13.067 0.593 -39.279 1.00 98.44 119 SER A C 1
ATOM 882 O O . SER A 1 119 ? 13.607 0.093 -40.261 1.00 98.44 119 SER A O 1
ATOM 884 N N . PHE A 1 120 ? 12.279 -0.094 -38.461 1.00 98.81 120 PHE A N 1
ATOM 885 C CA . PHE A 1 120 ? 11.969 -1.516 -38.566 1.00 98.81 120 PHE A CA 1
ATOM 886 C C . PHE A 1 120 ? 10.462 -1.681 -38.750 1.00 98.81 120 PHE A C 1
ATOM 888 O O . PHE A 1 120 ? 9.678 -1.214 -37.927 1.00 98.81 120 PHE A O 1
ATOM 895 N N . ASN A 1 121 ? 10.043 -2.322 -39.839 1.00 98.56 121 ASN A N 1
ATOM 896 C CA . ASN A 1 121 ? 8.638 -2.543 -40.178 1.00 98.56 121 ASN A CA 1
ATOM 897 C C . ASN A 1 121 ? 8.327 -4.039 -40.301 1.00 98.56 121 ASN A C 1
ATOM 899 O O . ASN A 1 121 ? 9.223 -4.852 -40.536 1.00 98.56 121 ASN A O 1
ATOM 903 N N . GLY A 1 122 ? 7.045 -4.397 -40.200 1.00 96.88 122 GLY A N 1
ATOM 904 C CA . GLY A 1 122 ? 6.597 -5.774 -40.419 1.00 96.88 122 GLY A CA 1
ATOM 905 C C . GLY A 1 122 ? 7.129 -6.704 -39.337 1.00 96.88 122 GLY A C 1
ATOM 906 O O . GLY A 1 122 ? 6.901 -6.434 -38.168 1.00 96.88 122 GLY A O 1
ATOM 907 N N . ASP A 1 123 ? 7.826 -7.769 -39.723 1.00 96.44 123 ASP A N 1
ATOM 908 C CA . ASP A 1 123 ? 8.412 -8.751 -38.800 1.00 96.44 123 ASP A CA 1
ATOM 909 C C . ASP A 1 123 ? 9.937 -8.545 -38.609 1.00 96.44 123 ASP A C 1
ATOM 911 O O . ASP A 1 123 ? 10.630 -9.434 -38.113 1.00 96.44 123 ASP A O 1
ATOM 915 N N . SER A 1 124 ? 10.473 -7.377 -38.995 1.00 98.44 124 SER A N 1
ATOM 916 C CA . SER A 1 124 ? 11.920 -7.112 -38.954 1.00 98.44 124 SER A CA 1
ATOM 917 C C . SER A 1 124 ? 12.506 -7.000 -37.557 1.00 98.44 124 SER A C 1
ATOM 919 O O . SER A 1 124 ? 11.867 -6.505 -36.627 1.00 98.44 124 SER A O 1
ATOM 921 N N . SER A 1 125 ? 13.760 -7.442 -37.425 1.00 98.50 125 SER A N 1
ATOM 922 C CA . SER A 1 125 ? 14.521 -7.376 -36.180 1.00 98.50 125 SER A CA 1
ATOM 923 C C . SER A 1 125 ? 15.676 -6.376 -36.249 1.00 98.50 125 SER A C 1
ATOM 925 O O . SER A 1 125 ? 16.372 -6.284 -37.261 1.00 98.50 125 SER A O 1
ATOM 927 N N . ALA A 1 126 ? 15.945 -5.675 -35.146 1.00 98.44 126 ALA A N 1
ATOM 928 C CA . ALA A 1 126 ? 17.178 -4.902 -34.962 1.00 98.44 126 ALA A CA 1
ATOM 929 C C . ALA A 1 126 ? 18.431 -5.773 -34.749 1.00 98.44 126 ALA A C 1
ATOM 931 O O . ALA A 1 126 ? 19.546 -5.236 -34.755 1.00 98.44 126 ALA A O 1
ATOM 932 N N . GLY A 1 127 ? 18.246 -7.092 -34.636 1.00 97.38 127 GLY A N 1
ATOM 933 C CA . GLY A 1 127 ? 19.296 -8.099 -34.588 1.00 97.38 127 GLY A CA 1
ATOM 934 C C . GLY A 1 127 ? 19.880 -8.333 -33.198 1.00 97.38 127 GLY A C 1
ATOM 935 O O . GLY A 1 127 ? 19.492 -7.705 -32.214 1.00 97.38 127 GLY A O 1
ATOM 936 N N . ASP A 1 128 ? 20.850 -9.241 -33.145 1.00 96.88 128 ASP A N 1
ATOM 937 C CA . ASP A 1 128 ? 21.626 -9.577 -31.950 1.00 96.88 128 ASP A CA 1
ATOM 938 C C . ASP A 1 128 ? 23.073 -9.084 -32.099 1.00 96.88 128 ASP A C 1
ATOM 940 O O . ASP A 1 128 ? 23.591 -8.964 -33.211 1.00 96.88 128 ASP A O 1
ATOM 944 N N . ASP A 1 129 ? 23.746 -8.786 -30.983 1.00 96.19 129 ASP A N 1
ATOM 945 C CA . ASP A 1 129 ? 25.114 -8.238 -30.975 1.00 96.19 129 ASP A CA 1
ATOM 946 C C . ASP A 1 129 ? 25.274 -6.968 -31.843 1.00 96.19 129 ASP A C 1
ATOM 948 O O . ASP A 1 129 ? 26.306 -6.730 -32.478 1.00 96.19 129 ASP A O 1
ATOM 952 N N . VAL A 1 130 ? 24.250 -6.111 -31.853 1.00 98.31 130 VAL A N 1
ATOM 953 C CA . VAL A 1 130 ? 24.272 -4.790 -32.500 1.00 98.31 130 VAL A CA 1
ATOM 954 C C . VAL A 1 130 ? 24.052 -3.707 -31.451 1.00 98.31 130 VAL A C 1
ATOM 956 O O . VAL A 1 130 ? 23.136 -3.800 -30.637 1.00 98.31 130 VAL A O 1
ATOM 959 N N . THR A 1 131 ? 24.882 -2.665 -31.473 1.00 98.31 131 THR A N 1
ATOM 960 C CA . THR A 1 131 ? 24.719 -1.472 -30.635 1.00 98.31 131 THR A CA 1
ATOM 961 C C . THR A 1 131 ? 24.238 -0.302 -31.479 1.00 98.31 131 THR A C 1
ATOM 963 O O . THR A 1 131 ? 24.957 0.139 -32.368 1.00 98.31 131 THR A O 1
ATOM 966 N N . TYR A 1 132 ? 23.083 0.263 -31.149 1.00 97.69 132 TYR A N 1
ATOM 967 C CA . TYR A 1 132 ? 22.575 1.522 -31.683 1.00 97.69 132 TYR A CA 1
ATOM 968 C C . TYR A 1 132 ? 22.917 2.655 -30.708 1.00 97.69 132 TYR A C 1
ATOM 970 O O . TYR A 1 132 ? 22.394 2.701 -29.592 1.00 97.69 132 TYR A O 1
ATOM 978 N N . ASP A 1 133 ? 23.818 3.557 -31.101 1.00 94.25 133 ASP A N 1
ATOM 979 C CA . ASP A 1 133 ? 24.310 4.641 -30.244 1.00 94.25 133 ASP A CA 1
ATOM 980 C C . ASP A 1 133 ? 23.830 6.015 -30.737 1.00 94.25 133 ASP A C 1
ATOM 982 O O . ASP A 1 133 ? 24.399 6.625 -31.646 1.00 94.25 133 ASP A O 1
ATOM 986 N N . GLY A 1 134 ? 22.764 6.510 -30.110 1.00 90.50 134 GLY A N 1
ATOM 987 C CA . GLY A 1 134 ? 22.079 7.745 -30.477 1.00 90.50 134 GLY A CA 1
ATOM 988 C C . GLY A 1 134 ? 21.211 7.634 -31.735 1.00 90.50 134 GLY A C 1
ATOM 989 O O . GLY A 1 134 ? 21.085 6.580 -32.351 1.00 90.50 134 GLY A O 1
ATOM 990 N N . GLY A 1 135 ? 20.611 8.761 -32.123 1.00 91.06 135 GLY A N 1
ATOM 991 C CA . GLY A 1 135 ? 19.716 8.844 -33.281 1.00 91.06 135 GLY A CA 1
ATOM 992 C C . GLY A 1 135 ? 18.245 8.573 -32.950 1.00 91.06 135 GLY A C 1
ATOM 993 O O . GLY A 1 135 ? 17.856 8.593 -31.783 1.00 91.06 135 GLY A O 1
ATOM 994 N N . SER A 1 136 ? 17.430 8.398 -33.993 1.00 94.50 136 SER A N 1
ATOM 995 C CA . SER A 1 136 ? 15.984 8.155 -33.902 1.00 94.50 136 SER A CA 1
ATOM 996 C C . SER A 1 136 ? 15.668 6.805 -34.532 1.00 94.50 136 SER A C 1
ATOM 998 O O . SER A 1 136 ? 16.074 6.540 -35.662 1.00 94.50 136 SER A O 1
ATOM 1000 N N . ILE A 1 137 ? 14.997 5.943 -33.780 1.00 97.62 137 ILE A N 1
ATOM 1001 C CA . ILE A 1 137 ? 14.743 4.556 -34.147 1.00 97.62 137 ILE A CA 1
ATOM 1002 C C . ILE A 1 137 ? 13.250 4.293 -33.999 1.00 97.62 137 ILE A C 1
ATOM 1004 O O . ILE A 1 137 ? 12.668 4.664 -32.985 1.00 97.62 137 ILE A O 1
ATOM 1008 N N . SER A 1 138 ? 12.619 3.657 -34.979 1.00 98.50 138 SER A N 1
ATOM 1009 C CA . SER A 1 138 ? 11.209 3.278 -34.863 1.00 98.50 138 SER A CA 1
ATOM 1010 C C . SER A 1 138 ? 10.973 1.812 -35.195 1.00 98.50 138 SER A C 1
ATOM 1012 O O . SER A 1 138 ? 11.624 1.252 -36.075 1.00 98.50 138 SER A O 1
ATOM 1014 N N . PHE A 1 139 ? 10.020 1.203 -34.494 1.00 98.88 139 PHE A N 1
ATOM 1015 C CA . PHE A 1 139 ? 9.535 -0.152 -34.727 1.00 98.88 139 PHE A CA 1
ATOM 1016 C C . PHE A 1 139 ? 8.028 -0.108 -35.003 1.00 98.88 139 PHE A C 1
ATOM 1018 O O . PHE A 1 139 ? 7.268 0.463 -34.221 1.00 98.88 139 PHE A O 1
ATOM 1025 N N . HIS A 1 140 ? 7.592 -0.712 -36.107 1.00 98.69 140 HIS A N 1
ATOM 1026 C CA . HIS A 1 140 ? 6.205 -0.713 -36.581 1.00 98.69 140 HIS A CA 1
ATOM 1027 C C . HIS A 1 140 ? 5.719 -2.130 -36.899 1.00 98.69 140 HIS A C 1
ATOM 1029 O O . HIS A 1 140 ? 6.504 -3.000 -37.282 1.00 98.69 140 HIS A O 1
ATOM 1035 N N . GLY A 1 141 ? 4.405 -2.360 -36.820 1.00 98.12 141 GLY A N 1
ATOM 1036 C CA . GLY A 1 141 ? 3.843 -3.699 -37.010 1.00 98.12 141 GLY A CA 1
ATOM 1037 C C . GLY A 1 141 ? 4.301 -4.653 -35.906 1.00 98.12 141 GLY A C 1
ATOM 1038 O O . GLY A 1 141 ? 4.152 -4.327 -34.737 1.00 98.12 141 GLY A O 1
ATOM 1039 N N . ASN A 1 142 ? 4.867 -5.806 -36.263 1.00 97.88 142 ASN A N 1
ATOM 1040 C CA . ASN A 1 142 ? 5.387 -6.808 -35.323 1.00 97.88 142 ASN A CA 1
ATOM 1041 C C . ASN A 1 142 ? 6.909 -6.709 -35.118 1.00 97.88 142 ASN A C 1
ATOM 1043 O O . ASN A 1 142 ? 7.521 -7.659 -34.628 1.00 97.88 142 ASN A O 1
ATOM 1047 N N . ALA A 1 143 ? 7.532 -5.602 -35.530 1.00 98.69 143 ALA A N 1
ATOM 1048 C CA . ALA A 1 143 ? 8.980 -5.488 -35.529 1.00 98.69 143 ALA A CA 1
ATOM 1049 C C . ALA A 1 143 ? 9.553 -5.653 -34.112 1.00 98.69 143 ALA A C 1
ATOM 1051 O O . ALA A 1 143 ? 8.926 -5.272 -33.117 1.00 98.69 143 ALA A O 1
ATOM 1052 N N . SER A 1 144 ? 10.753 -6.221 -34.026 1.00 98.56 144 SER A N 1
ATOM 1053 C CA . SER A 1 144 ? 11.402 -6.593 -32.770 1.00 98.56 144 SER A CA 1
ATOM 1054 C C . SER A 1 144 ? 12.742 -5.881 -32.594 1.00 98.56 144 SER A C 1
ATOM 1056 O O . SER A 1 144 ? 13.555 -5.803 -33.513 1.00 98.56 144 SER A O 1
ATOM 1058 N N . ALA A 1 145 ? 13.028 -5.424 -31.379 1.00 98.38 145 ALA A N 1
ATOM 1059 C CA . ALA A 1 145 ? 14.359 -4.949 -31.012 1.00 98.38 145 ALA A CA 1
ATOM 1060 C C . ALA A 1 145 ? 15.407 -6.083 -30.913 1.00 98.38 145 ALA A C 1
ATOM 1062 O O . ALA A 1 145 ? 16.597 -5.792 -30.796 1.00 98.38 145 ALA A O 1
ATOM 1063 N N . GLY A 1 146 ? 14.989 -7.354 -30.963 1.00 97.81 146 GLY A N 1
ATOM 1064 C CA . GLY A 1 146 ? 15.873 -8.513 -30.811 1.00 97.81 146 GLY A CA 1
ATOM 1065 C C . GLY A 1 146 ? 16.637 -8.480 -29.487 1.00 97.81 146 GLY A C 1
ATOM 1066 O O . GLY A 1 146 ? 16.107 -8.033 -28.469 1.00 97.81 146 GLY A O 1
ATOM 1067 N N . GLY A 1 147 ? 17.890 -8.933 -29.500 1.00 97.44 147 GLY A N 1
ATOM 1068 C CA . GLY A 1 147 ? 18.858 -8.792 -28.412 1.00 97.44 147 GLY A CA 1
ATOM 1069 C C . GLY A 1 147 ? 19.794 -7.585 -28.556 1.00 97.44 147 GLY A C 1
ATOM 1070 O O . GLY A 1 147 ? 20.863 -7.568 -27.940 1.00 97.44 147 GLY A O 1
ATOM 1071 N N . ALA A 1 148 ? 19.450 -6.584 -29.374 1.00 98.31 148 ALA A N 1
ATOM 1072 C CA . ALA A 1 148 ? 20.295 -5.413 -29.599 1.00 98.31 148 ALA A CA 1
ATOM 1073 C C . ALA A 1 148 ? 20.423 -4.510 -28.356 1.00 98.31 148 ALA A C 1
ATOM 1075 O O . ALA A 1 148 ? 19.570 -4.479 -27.463 1.00 98.31 148 ALA A O 1
ATOM 1076 N N . SER A 1 149 ? 21.496 -3.716 -28.320 1.00 98.00 149 SER A N 1
ATOM 1077 C CA . SER A 1 149 ? 21.709 -2.673 -27.316 1.00 98.00 149 SER A CA 1
ATOM 1078 C C . SER A 1 149 ? 21.420 -1.292 -27.894 1.00 98.00 149 SER A C 1
ATOM 1080 O O . SER A 1 149 ? 21.929 -0.936 -28.950 1.00 98.00 149 SER A O 1
ATOM 1082 N N . PHE A 1 150 ? 20.662 -0.477 -27.170 1.00 96.62 150 PHE A N 1
ATOM 1083 C CA . PHE A 1 150 ? 20.307 0.885 -27.545 1.00 96.62 150 PHE A CA 1
ATOM 1084 C C . PHE A 1 150 ? 20.788 1.848 -26.471 1.00 96.62 150 PHE A C 1
ATOM 1086 O O . PHE A 1 150 ? 20.511 1.667 -25.282 1.00 96.62 150 PHE A O 1
ATOM 1093 N N . ARG A 1 151 ? 21.526 2.883 -26.868 1.00 92.00 151 ARG A N 1
ATOM 1094 C CA . ARG A 1 151 ? 22.130 3.837 -25.935 1.00 92.00 151 ARG A CA 1
ATOM 1095 C C . ARG A 1 151 ? 21.816 5.252 -26.381 1.00 92.00 151 ARG A C 1
ATOM 1097 O O . ARG A 1 151 ? 22.173 5.633 -27.490 1.00 92.00 151 ARG A O 1
ATOM 1104 N N . ARG A 1 152 ? 21.185 6.050 -25.510 1.00 87.50 152 ARG A N 1
ATOM 1105 C CA . ARG A 1 152 ? 20.905 7.484 -25.747 1.00 87.50 152 ARG A CA 1
ATOM 1106 C C . ARG A 1 152 ? 20.113 7.768 -27.039 1.00 87.50 152 ARG A C 1
ATOM 1108 O O . ARG A 1 152 ? 20.234 8.859 -27.598 1.00 87.50 152 ARG A O 1
ATOM 1115 N N . ALA A 1 153 ? 19.343 6.798 -27.524 1.00 88.94 153 ALA A N 1
ATOM 1116 C CA . ALA A 1 153 ? 18.532 6.921 -28.733 1.00 88.94 153 ALA A CA 1
ATOM 1117 C C . ALA A 1 153 ? 17.102 7.370 -28.390 1.00 88.94 153 ALA A C 1
ATOM 1119 O O . ALA A 1 153 ? 16.600 7.080 -27.305 1.00 88.94 153 ALA A O 1
ATOM 1120 N N . GLY A 1 154 ? 16.456 8.091 -29.305 1.00 93.62 154 GLY A N 1
ATOM 1121 C CA . GLY A 1 154 ? 15.000 8.240 -29.300 1.00 93.62 154 GLY A CA 1
ATOM 1122 C C . GLY A 1 154 ? 14.388 7.020 -29.978 1.00 93.62 154 GLY A C 1
ATOM 1123 O O . GLY A 1 154 ? 14.781 6.727 -31.105 1.00 93.62 154 GLY A O 1
ATOM 1124 N N . ILE A 1 155 ? 13.500 6.295 -29.304 1.00 96.94 155 ILE A N 1
ATOM 1125 C CA . ILE A 1 155 ? 12.957 5.024 -29.781 1.00 96.94 155 ILE A CA 1
ATOM 1126 C C . ILE A 1 155 ? 11.444 5.025 -29.645 1.00 96.94 155 ILE A C 1
ATOM 1128 O O . ILE A 1 155 ? 10.936 5.199 -28.543 1.00 96.94 155 ILE A O 1
ATOM 1132 N N . ASP A 1 156 ? 10.750 4.732 -30.735 1.00 98.38 156 ASP A N 1
ATOM 1133 C CA . ASP A 1 156 ? 9.300 4.587 -30.729 1.00 98.38 156 ASP A CA 1
ATOM 1134 C C . ASP A 1 156 ? 8.905 3.155 -31.111 1.00 98.38 156 ASP A C 1
ATOM 1136 O O . ASP A 1 156 ? 9.308 2.644 -32.159 1.00 98.38 156 ASP A O 1
ATOM 1140 N N . PHE A 1 157 ? 8.089 2.511 -30.279 1.00 98.69 157 PHE A N 1
ATOM 1141 C CA . PHE A 1 157 ? 7.439 1.236 -30.574 1.00 98.69 157 PHE A CA 1
ATOM 1142 C C . PHE A 1 157 ? 5.958 1.478 -30.871 1.00 98.69 157 PHE A C 1
ATOM 1144 O O . PHE A 1 157 ? 5.206 1.938 -30.010 1.00 98.69 157 PHE A O 1
ATOM 1151 N N . PHE A 1 158 ? 5.520 1.143 -32.081 1.00 98.50 158 PHE A N 1
ATOM 1152 C CA . PHE A 1 158 ? 4.136 1.286 -32.528 1.00 98.50 158 PHE A CA 1
ATOM 1153 C C . PHE A 1 158 ? 3.445 -0.067 -32.701 1.00 98.50 158 PHE A C 1
ATOM 1155 O O . PHE A 1 158 ? 4.078 -1.114 -32.784 1.00 98.50 158 PHE A O 1
ATOM 1162 N N . ASP A 1 159 ? 2.120 -0.025 -32.807 1.00 97.94 159 ASP A N 1
ATOM 1163 C CA . ASP A 1 159 ? 1.273 -1.168 -33.162 1.00 97.94 159 ASP A CA 1
ATOM 1164 C C . ASP A 1 159 ? 1.453 -2.365 -32.227 1.00 97.94 159 ASP A C 1
ATOM 1166 O O . ASP A 1 159 ? 0.991 -2.292 -31.096 1.00 97.94 159 ASP A O 1
ATOM 1170 N N . THR A 1 160 ? 2.081 -3.448 -32.683 1.00 98.00 160 THR A N 1
ATOM 1171 C CA . THR A 1 160 ? 2.362 -4.677 -31.926 1.00 98.00 160 THR A CA 1
ATOM 1172 C C . THR A 1 160 ? 3.865 -4.913 -31.760 1.00 98.00 160 THR A C 1
ATOM 1174 O O . THR A 1 160 ? 4.282 -6.020 -31.419 1.00 98.00 160 THR A O 1
ATOM 1177 N N . ALA A 1 161 ? 4.682 -3.878 -31.982 1.00 98.69 161 ALA A N 1
ATOM 1178 C CA . ALA A 1 161 ? 6.130 -3.974 -31.943 1.00 98.69 161 ALA A CA 1
ATOM 1179 C C . ALA A 1 161 ? 6.630 -4.320 -30.538 1.00 98.69 161 ALA A C 1
ATOM 1181 O O . ALA A 1 161 ? 6.004 -3.986 -29.527 1.00 98.69 161 ALA A O 1
ATOM 1182 N N . SER A 1 162 ? 7.780 -4.986 -30.479 1.00 98.62 162 SER A N 1
ATOM 1183 C CA . SER A 1 162 ? 8.307 -5.583 -29.258 1.00 98.62 162 SER A CA 1
ATOM 1184 C C . SER A 1 162 ? 9.731 -5.128 -28.973 1.00 98.62 162 SER A C 1
ATOM 1186 O O . SER A 1 162 ? 10.608 -5.206 -29.830 1.00 98.62 162 SER A O 1
ATOM 1188 N N . ALA A 1 163 ? 9.996 -4.734 -27.730 1.00 98.44 163 ALA A N 1
ATOM 1189 C CA . ALA A 1 163 ? 11.359 -4.551 -27.238 1.00 98.44 163 ALA A CA 1
ATOM 1190 C C . ALA A 1 163 ? 12.090 -5.888 -26.995 1.00 98.44 163 ALA A C 1
ATOM 1192 O O . ALA A 1 163 ? 13.288 -5.880 -26.729 1.00 98.44 163 ALA A O 1
ATOM 1193 N N . ASP A 1 164 ? 11.377 -7.015 -27.088 1.00 98.44 164 ASP A N 1
ATOM 1194 C CA . ASP A 1 164 ? 11.893 -8.386 -27.052 1.00 98.44 164 ASP A CA 1
ATOM 1195 C C . ASP A 1 164 ? 12.899 -8.639 -25.917 1.00 98.44 164 ASP A C 1
ATOM 1197 O O . ASP A 1 164 ? 12.485 -8.632 -24.760 1.00 98.44 164 ASP A O 1
ATOM 1201 N N . HIS A 1 165 ? 14.188 -8.834 -26.211 1.00 98.12 165 HIS A N 1
ATOM 1202 C CA . HIS A 1 165 ? 15.262 -8.999 -25.221 1.00 98.12 165 HIS A CA 1
ATOM 12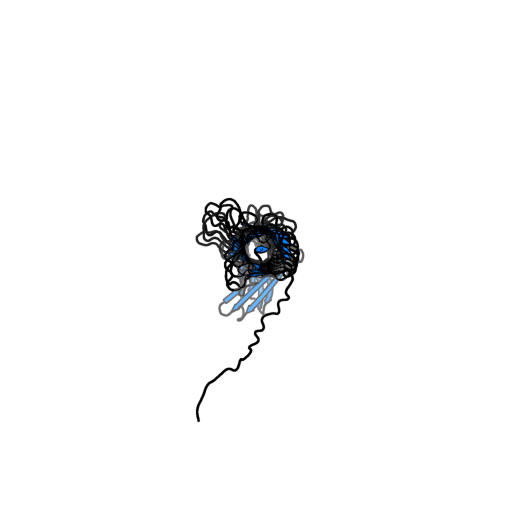03 C C . HIS A 1 165 ? 16.255 -7.822 -25.240 1.00 98.12 165 HIS A C 1
ATOM 1205 O O . HIS A 1 165 ? 17.366 -7.929 -24.715 1.00 98.12 165 HIS A O 1
ATOM 1211 N N . GLY A 1 166 ? 15.867 -6.696 -25.843 1.00 98.06 166 GLY A N 1
ATOM 1212 C CA . GLY A 1 166 ? 16.731 -5.547 -26.060 1.00 98.06 166 GLY A CA 1
ATOM 1213 C C . GLY A 1 166 ? 17.205 -4.903 -24.758 1.00 98.06 166 GLY A C 1
ATOM 1214 O O . GLY A 1 166 ? 16.532 -4.940 -23.720 1.00 98.06 166 GLY A O 1
ATOM 1215 N N . VAL A 1 167 ? 18.378 -4.274 -24.818 1.00 97.81 167 VAL A N 1
ATOM 1216 C CA . VAL A 1 167 ? 19.002 -3.584 -23.681 1.00 97.81 167 VAL A CA 1
ATOM 1217 C C . VAL A 1 167 ? 19.054 -2.088 -23.946 1.00 97.81 167 VAL A C 1
ATOM 1219 O O . VAL A 1 167 ? 19.818 -1.625 -24.788 1.00 97.81 167 VAL A O 1
ATOM 1222 N N . PHE A 1 168 ? 18.302 -1.315 -23.174 1.00 95.81 168 PHE A N 1
ATOM 1223 C CA . PHE A 1 168 ? 18.097 0.114 -23.371 1.00 95.81 168 PHE A CA 1
ATOM 1224 C C . PHE A 1 168 ? 18.750 0.908 -22.239 1.00 95.81 168 PHE A C 1
ATOM 1226 O O . PHE A 1 168 ? 18.433 0.714 -21.065 1.00 95.81 168 PHE A O 1
ATOM 1233 N N . THR A 1 169 ? 19.679 1.802 -22.575 1.00 92.19 169 THR A N 1
ATOM 1234 C CA . THR A 1 169 ? 20.386 2.651 -21.605 1.00 92.19 169 THR A CA 1
ATOM 1235 C C . THR A 1 169 ? 20.256 4.119 -21.979 1.00 92.19 169 THR A C 1
ATOM 1237 O O . THR A 1 169 ? 20.925 4.587 -22.904 1.00 92.19 169 THR A O 1
ATOM 1240 N N . ASP A 1 170 ? 19.437 4.846 -21.218 1.00 85.62 170 ASP A N 1
ATOM 1241 C CA . ASP A 1 170 ? 19.047 6.237 -21.478 1.00 85.62 170 ASP A CA 1
ATOM 1242 C C . ASP A 1 170 ? 18.453 6.492 -22.879 1.00 85.62 170 ASP A C 1
ATOM 1244 O O . ASP A 1 170 ? 18.507 5.662 -23.784 1.00 85.62 170 ASP A O 1
ATOM 1248 N N . GLY A 1 171 ? 17.882 7.684 -23.064 1.00 85.19 171 GLY A N 1
ATOM 1249 C CA . GLY A 1 171 ? 17.113 8.039 -24.259 1.00 85.19 171 GLY A CA 1
ATOM 1250 C C . GLY A 1 171 ? 15.621 8.199 -23.969 1.00 85.19 171 GLY A C 1
ATOM 1251 O O . GLY A 1 171 ? 15.174 7.960 -22.846 1.00 85.19 171 GLY A O 1
ATOM 1252 N N . GLY A 1 172 ? 14.873 8.674 -24.962 1.00 91.06 172 GLY A N 1
ATOM 1253 C CA . GLY A 1 172 ? 13.411 8.742 -24.904 1.00 91.06 172 GLY A CA 1
ATOM 1254 C C . GLY A 1 172 ? 12.840 7.496 -25.561 1.00 91.06 172 GLY A C 1
ATOM 1255 O O . GLY A 1 172 ? 13.179 7.242 -26.709 1.00 91.06 172 GLY A O 1
ATOM 1256 N N . ILE A 1 173 ? 12.0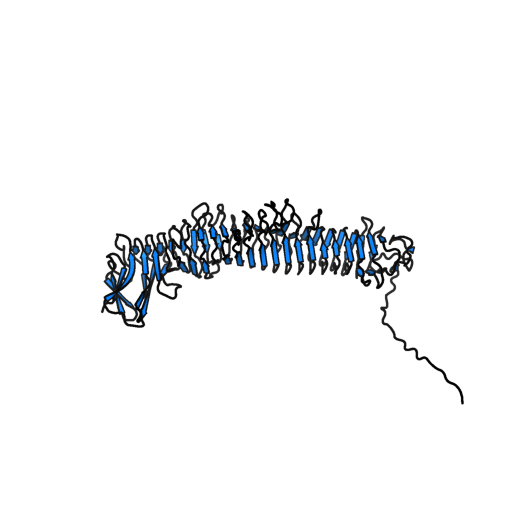45 6.713 -24.839 1.00 95.38 173 ILE A N 1
ATOM 1257 C CA . ILE A 1 173 ? 11.482 5.455 -25.334 1.00 95.38 173 ILE A CA 1
ATOM 1258 C C . ILE A 1 173 ? 9.971 5.497 -25.159 1.00 95.38 173 ILE A C 1
ATOM 1260 O O . ILE A 1 173 ? 9.475 5.442 -24.032 1.00 95.38 173 ILE A O 1
ATOM 1264 N N . ASP A 1 174 ? 9.243 5.554 -26.262 1.00 97.62 174 ASP A N 1
ATOM 1265 C CA . ASP A 1 174 ? 7.794 5.645 -26.242 1.00 97.62 174 ASP A CA 1
ATOM 1266 C C . ASP A 1 174 ? 7.170 4.357 -26.800 1.00 97.62 174 ASP A C 1
ATOM 1268 O O . ASP A 1 174 ? 7.560 3.830 -27.841 1.00 97.62 174 ASP A O 1
ATOM 1272 N N . PHE A 1 175 ? 6.199 3.817 -26.066 1.00 98.56 175 PHE A N 1
ATOM 1273 C CA . PHE A 1 175 ? 5.393 2.662 -26.451 1.00 98.56 175 PHE A CA 1
ATOM 1274 C C . PHE A 1 175 ? 3.976 3.134 -26.750 1.00 98.56 175 PHE A C 1
ATOM 1276 O O . PHE A 1 175 ? 3.324 3.730 -25.891 1.00 98.56 175 PHE A O 1
ATOM 1283 N N . HIS A 1 176 ? 3.489 2.845 -27.949 1.00 97.88 176 HIS A N 1
ATOM 1284 C CA . HIS A 1 176 ? 2.168 3.233 -28.432 1.00 97.88 176 HIS A CA 1
ATOM 1285 C C . HIS A 1 176 ? 1.284 2.009 -28.701 1.00 97.88 176 HIS A C 1
ATOM 1287 O O . HIS A 1 176 ? 1.782 0.894 -28.887 1.00 97.88 176 HIS A O 1
ATOM 1293 N N . ASN A 1 177 ? -0.031 2.219 -28.797 1.00 96.62 177 ASN A N 1
ATOM 1294 C CA . ASN A 1 177 ? -1.007 1.202 -29.203 1.00 96.62 177 ASN A CA 1
ATOM 1295 C C . ASN A 1 177 ? -0.938 -0.079 -28.339 1.00 96.62 177 ASN A C 1
ATOM 1297 O O . ASN A 1 177 ? -1.239 -0.040 -27.146 1.00 96.62 177 ASN A O 1
ATOM 1301 N N . ASN A 1 178 ? -0.583 -1.218 -28.938 1.00 97.12 178 ASN A N 1
ATOM 1302 C CA . ASN A 1 178 ? -0.507 -2.548 -28.328 1.00 97.12 178 ASN A CA 1
ATOM 1303 C C . ASN A 1 178 ? 0.941 -3.072 -28.270 1.00 97.12 178 ASN A C 1
ATOM 1305 O O . ASN A 1 178 ? 1.152 -4.279 -28.133 1.00 97.12 178 ASN A O 1
ATOM 1309 N N . SER A 1 179 ? 1.927 -2.179 -28.394 1.00 98.50 179 SER A N 1
ATOM 1310 C CA . SER A 1 179 ? 3.343 -2.535 -28.347 1.00 98.50 179 SER A CA 1
ATOM 1311 C C . SER A 1 179 ? 3.728 -3.083 -26.974 1.00 98.50 179 SER A C 1
ATOM 1313 O O . SER A 1 179 ? 3.004 -2.928 -25.980 1.00 98.50 179 SER A O 1
ATOM 1315 N N . THR A 1 180 ? 4.870 -3.765 -26.902 1.00 98.56 180 THR A N 1
ATOM 1316 C CA . THR A 1 180 ? 5.298 -4.411 -25.665 1.00 98.56 180 THR A CA 1
ATOM 1317 C C . THR A 1 180 ? 6.769 -4.222 -25.341 1.00 98.56 180 THR A C 1
ATOM 1319 O O . THR A 1 180 ? 7.638 -4.335 -26.200 1.00 98.56 180 THR A O 1
ATOM 1322 N N . ALA A 1 181 ? 7.060 -4.001 -24.058 1.00 98.38 181 ALA A N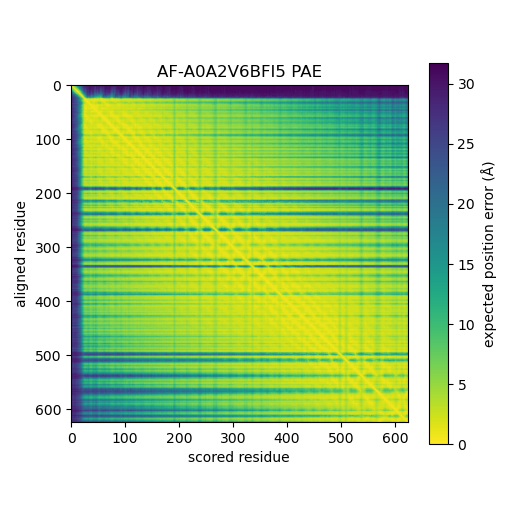 1
ATOM 1323 C CA . ALA A 1 181 ? 8.427 -4.061 -23.553 1.00 98.38 181 ALA A CA 1
ATOM 1324 C C . ALA A 1 181 ? 8.946 -5.511 -23.420 1.00 98.38 181 ALA A C 1
ATOM 1326 O O . ALA A 1 181 ? 10.138 -5.705 -23.196 1.00 98.38 181 ALA A O 1
ATOM 1327 N N . ALA A 1 182 ? 8.070 -6.517 -23.565 1.00 98.31 182 ALA A N 1
ATOM 1328 C CA . ALA A 1 182 ? 8.371 -7.949 -23.533 1.00 98.31 182 ALA A CA 1
ATOM 1329 C C . ALA A 1 182 ? 9.333 -8.350 -22.400 1.00 98.31 182 ALA A C 1
ATOM 1331 O O . ALA A 1 182 ? 8.942 -8.279 -21.241 1.00 98.31 182 ALA A O 1
ATOM 1332 N N . ASN A 1 183 ? 10.555 -8.790 -22.705 1.00 98.38 183 ASN A N 1
ATOM 1333 C CA . ASN A 1 183 ? 11.589 -9.165 -21.734 1.00 98.38 183 ASN A CA 1
ATOM 1334 C C . ASN A 1 183 ? 12.762 -8.163 -21.735 1.00 98.38 183 ASN A C 1
ATOM 1336 O O . ASN A 1 183 ? 13.862 -8.489 -21.284 1.00 98.38 183 ASN A O 1
ATOM 1340 N N . GLY A 1 184 ? 12.543 -6.953 -22.255 1.00 98.31 184 GLY A N 1
ATOM 1341 C CA . GLY A 1 184 ? 13.569 -5.932 -22.396 1.00 98.31 184 GLY A CA 1
ATOM 1342 C C . GLY A 1 184 ? 14.118 -5.460 -21.050 1.00 98.31 184 GLY A C 1
ATOM 1343 O O . GLY A 1 184 ? 13.450 -5.507 -20.010 1.00 98.31 184 GLY A O 1
ATOM 1344 N N . THR A 1 185 ? 15.356 -4.975 -21.072 1.00 98.31 185 THR A N 1
ATOM 1345 C CA . THR A 1 185 ? 16.026 -4.395 -19.904 1.00 98.31 185 THR A CA 1
ATOM 1346 C C . THR A 1 185 ? 16.246 -2.907 -20.119 1.00 98.31 185 THR A C 1
ATOM 1348 O O . THR A 1 185 ? 16.962 -2.506 -21.030 1.00 98.31 185 THR A O 1
ATOM 1351 N N . PHE A 1 186 ? 15.681 -2.083 -19.244 1.00 96.44 186 PHE A N 1
ATOM 1352 C CA . PHE A 1 186 ? 15.703 -0.629 -19.348 1.00 96.44 186 PHE A CA 1
ATOM 1353 C C . PHE A 1 186 ? 16.423 -0.027 -18.146 1.00 96.44 186 PHE A C 1
ATOM 1355 O O . PHE A 1 186 ? 16.028 -0.243 -17.001 1.00 96.44 186 PHE A O 1
ATOM 1362 N N . THR A 1 187 ? 17.474 0.750 -18.394 1.00 93.44 187 THR A N 1
ATOM 1363 C CA . THR A 1 187 ? 18.218 1.473 -17.358 1.00 93.44 187 THR A CA 1
ATOM 1364 C C . THR A 1 187 ? 18.233 2.961 -17.678 1.00 93.44 187 THR A C 1
ATOM 1366 O O . THR A 1 187 ? 18.778 3.375 -18.700 1.00 93.44 187 THR A O 1
ATOM 1369 N N . LEU A 1 188 ? 17.653 3.773 -16.794 1.00 88.94 188 LEU A N 1
ATOM 1370 C CA . LEU A 1 188 ? 17.571 5.228 -16.943 1.00 88.94 188 LEU A CA 1
ATOM 1371 C C . LEU A 1 188 ? 18.359 5.933 -15.834 1.00 88.94 188 LEU A C 1
ATOM 1373 O O . LEU A 1 188 ? 18.313 5.525 -14.671 1.00 88.94 188 LEU A O 1
ATOM 1377 N N . GLY A 1 189 ? 19.045 7.020 -16.181 1.00 79.44 189 GLY A N 1
ATOM 1378 C CA . GLY A 1 189 ? 19.793 7.863 -15.247 1.00 79.44 189 GLY A CA 1
ATOM 1379 C C . GLY A 1 189 ? 21.303 7.656 -15.258 1.00 79.44 189 GLY A C 1
ATOM 1380 O O . GLY A 1 189 ? 21.951 7.951 -14.256 1.00 79.44 189 GLY A O 1
ATOM 1381 N N . GLN A 1 190 ? 21.887 7.179 -16.362 1.00 68.38 190 GLN A N 1
ATOM 1382 C CA . GLN A 1 190 ? 23.341 7.053 -16.509 1.00 68.38 190 GLN A CA 1
ATOM 1383 C C . GLN A 1 190 ? 23.926 8.311 -17.190 1.00 68.38 190 GLN A C 1
ATOM 1385 O O . GLN A 1 190 ? 24.431 8.272 -18.307 1.00 68.38 190 GLN A O 1
ATOM 1390 N N . GLY A 1 191 ? 23.895 9.466 -16.509 1.00 60.47 191 GLY A N 1
ATOM 1391 C CA . GLY A 1 191 ? 24.557 10.704 -16.965 1.00 60.47 191 GLY A CA 1
ATOM 1392 C C . GLY A 1 191 ? 23.650 11.938 -17.064 1.00 60.47 191 GLY A C 1
ATOM 1393 O O . GLY A 1 191 ? 22.521 11.948 -16.586 1.00 60.47 191 GLY A O 1
ATOM 1394 N N . SER A 1 192 ? 24.151 13.017 -17.680 1.00 52.56 192 SER A N 1
ATOM 1395 C CA . SER A 1 192 ? 23.543 14.364 -17.646 1.00 52.56 192 SER A CA 1
ATOM 1396 C C . SER A 1 192 ? 22.283 14.559 -18.507 1.00 52.56 192 SER A C 1
ATOM 1398 O O . SER A 1 192 ? 21.777 15.675 -18.580 1.00 52.56 192 SER A O 1
ATOM 1400 N N . GLY A 1 193 ? 21.810 13.516 -19.196 1.00 55.84 193 GLY A N 1
ATOM 1401 C CA . GLY A 1 193 ? 20.735 13.597 -20.194 1.00 55.84 193 GLY A CA 1
ATOM 1402 C C . GLY A 1 193 ? 19.437 12.866 -19.844 1.00 55.84 193 GLY A C 1
ATOM 1403 O O . GLY A 1 193 ? 18.554 12.886 -20.686 1.00 55.84 193 GLY A O 1
ATOM 1404 N N . GLY A 1 194 ? 19.350 12.235 -18.660 1.00 65.00 194 GLY A N 1
ATOM 1405 C CA . GLY A 1 194 ? 18.175 11.558 -18.078 1.00 65.00 194 GLY A CA 1
ATOM 1406 C C . GLY A 1 194 ? 17.187 10.919 -19.065 1.00 65.00 194 GLY A C 1
ATOM 1407 O O . GLY A 1 194 ? 16.337 11.611 -19.614 1.00 65.00 194 GLY A O 1
ATOM 1408 N N . GLY A 1 195 ? 17.248 9.597 -19.257 1.00 78.69 195 GLY A N 1
ATOM 1409 C CA . GLY A 1 195 ? 16.264 8.901 -20.092 1.00 78.69 195 GLY A CA 1
ATOM 1410 C C . GLY A 1 195 ? 14.832 8.924 -19.532 1.00 78.69 195 GLY A C 1
ATOM 1411 O O . GLY A 1 195 ? 14.628 9.049 -18.319 1.00 78.69 195 GLY A O 1
ATOM 1412 N N . ARG A 1 196 ? 13.854 8.775 -20.434 1.00 89.94 196 ARG A N 1
ATOM 1413 C CA . ARG A 1 196 ? 12.415 8.716 -20.149 1.00 89.94 196 ARG A CA 1
ATOM 1414 C C . ARG A 1 196 ? 11.767 7.566 -20.916 1.00 89.94 196 ARG A C 1
ATOM 1416 O O . ARG A 1 196 ? 12.067 7.371 -22.086 1.00 89.94 196 ARG A O 1
ATOM 1423 N N . ILE A 1 197 ? 10.832 6.878 -20.271 1.00 94.88 197 ILE A N 1
ATOM 1424 C CA . ILE A 1 197 ? 9.933 5.902 -20.885 1.00 94.88 197 ILE A CA 1
ATOM 1425 C C . ILE A 1 197 ? 8.498 6.423 -20.805 1.00 94.88 197 ILE A C 1
ATOM 1427 O O . ILE A 1 197 ? 8.080 6.919 -19.752 1.00 94.88 197 ILE A O 1
ATOM 1431 N N . THR A 1 198 ? 7.733 6.297 -21.887 1.00 96.69 198 THR A N 1
ATOM 1432 C CA . THR A 1 198 ? 6.310 6.655 -21.895 1.00 96.69 198 THR A CA 1
ATOM 1433 C C . THR A 1 198 ? 5.459 5.544 -22.485 1.00 96.69 198 THR A C 1
ATOM 1435 O O . THR A 1 198 ? 5.782 4.995 -23.531 1.00 96.69 198 THR A O 1
ATOM 1438 N N . PHE A 1 199 ? 4.351 5.218 -21.823 1.00 97.88 199 PHE A N 1
ATOM 1439 C CA . PHE A 1 199 ? 3.340 4.295 -22.340 1.00 97.88 199 PHE A CA 1
ATOM 1440 C C . PHE A 1 199 ? 2.083 5.083 -22.728 1.00 97.88 199 PHE A C 1
ATOM 1442 O O . PHE A 1 199 ? 1.438 5.698 -21.870 1.00 97.88 199 PHE A O 1
ATOM 1449 N N . PHE A 1 200 ? 1.732 5.049 -24.014 1.00 94.62 200 PHE A N 1
ATOM 1450 C CA . PHE A 1 200 ? 0.543 5.660 -24.603 1.00 94.62 200 PHE A CA 1
ATOM 1451 C C . PHE A 1 200 ? -0.477 4.580 -24.982 1.00 94.62 200 PHE A C 1
ATOM 1453 O O . PHE A 1 200 ? -0.140 3.635 -25.685 1.00 94.62 200 PHE A O 1
ATOM 1460 N N . ASP A 1 201 ? -1.731 4.747 -24.555 1.00 94.06 201 ASP A N 1
ATOM 1461 C CA . ASP A 1 201 ? -2.869 3.865 -24.862 1.00 94.06 201 ASP A CA 1
ATOM 1462 C C . ASP A 1 201 ? -2.871 2.511 -24.129 1.00 94.06 201 ASP A C 1
ATOM 1464 O O . ASP A 1 201 ? -3.209 2.468 -22.946 1.00 94.06 201 ASP A O 1
ATOM 1468 N N . THR A 1 202 ? -2.559 1.395 -24.800 1.00 96.31 202 THR A N 1
ATOM 1469 C CA . THR A 1 202 ? -2.698 0.028 -24.249 1.00 96.31 202 THR A CA 1
ATOM 1470 C C . THR A 1 202 ? -1.438 -0.867 -24.276 1.00 96.31 202 THR A C 1
ATOM 1472 O O . THR A 1 202 ? -1.592 -2.089 -24.362 1.00 96.31 202 THR A O 1
ATOM 1475 N N . PRO A 1 203 ? -0.198 -0.348 -24.189 1.00 97.44 203 PRO A N 1
ATOM 1476 C CA . PRO A 1 203 ? 0.999 -1.181 -24.237 1.00 97.44 203 PRO A CA 1
ATOM 1477 C C . PRO A 1 203 ? 1.119 -2.089 -23.007 1.00 97.44 203 PRO A C 1
ATOM 1479 O O . PRO A 1 203 ? 0.557 -1.820 -21.940 1.00 97.44 203 PRO A O 1
ATOM 1482 N N . SER A 1 204 ? 1.882 -3.172 -23.143 1.00 97.88 204 SER A N 1
ATOM 1483 C CA . SER A 1 204 ? 2.189 -4.090 -22.038 1.00 97.88 204 SER A CA 1
ATOM 1484 C C . SER A 1 204 ? 3.680 -4.105 -21.738 1.00 97.88 204 SER A C 1
ATOM 1486 O O . SER A 1 204 ? 4.500 -4.317 -22.632 1.00 97.88 204 SER A O 1
ATOM 1488 N N . ALA A 1 205 ? 4.052 -3.970 -20.468 1.00 97.94 205 ALA A N 1
ATOM 1489 C CA . ALA A 1 205 ? 5.447 -4.107 -20.071 1.00 97.94 205 ALA A CA 1
ATOM 1490 C C . ALA A 1 205 ? 5.928 -5.574 -20.021 1.00 97.94 205 ALA A C 1
ATOM 1492 O O . ALA A 1 205 ? 7.120 -5.810 -19.856 1.00 97.94 205 ALA A O 1
ATOM 1493 N N . GLY A 1 206 ? 5.040 -6.561 -20.196 1.00 97.69 206 GLY A N 1
ATOM 1494 C CA . GLY A 1 206 ? 5.412 -7.977 -20.239 1.00 97.69 206 GLY A CA 1
ATOM 1495 C C . GLY A 1 206 ? 6.111 -8.447 -18.959 1.00 97.69 206 GLY A C 1
ATOM 1496 O O . GLY A 1 206 ? 5.548 -8.353 -17.872 1.00 97.69 206 GLY A O 1
ATOM 1497 N N . ASN A 1 207 ? 7.330 -8.966 -19.101 1.00 98.25 207 ASN A N 1
ATOM 1498 C CA . ASN A 1 207 ? 8.232 -9.356 -18.012 1.00 98.25 207 ASN A CA 1
ATOM 1499 C C . ASN A 1 207 ? 9.469 -8.438 -17.940 1.00 98.25 207 ASN A C 1
ATOM 1501 O O . ASN A 1 207 ? 10.508 -8.834 -17.407 1.00 98.25 207 ASN A O 1
ATOM 1505 N N . ALA A 1 208 ? 9.400 -7.243 -18.528 1.00 98.50 208 ALA A N 1
ATOM 1506 C CA . ALA A 1 208 ? 10.547 -6.360 -18.648 1.00 98.50 208 ALA A CA 1
ATOM 1507 C C . ALA A 1 208 ? 11.072 -5.907 -17.280 1.00 98.50 208 ALA A C 1
ATOM 1509 O O . ALA A 1 208 ? 10.351 -5.850 -16.277 1.00 98.50 208 ALA A O 1
ATOM 1510 N N . THR A 1 209 ? 12.355 -5.556 -17.254 1.00 98.50 209 THR A N 1
ATOM 1511 C CA . THR A 1 209 ? 13.014 -5.010 -16.066 1.00 98.50 209 THR A CA 1
ATOM 1512 C C . THR A 1 209 ? 13.351 -3.546 -16.288 1.00 98.50 209 THR A C 1
ATOM 1514 O O . THR A 1 209 ? 14.074 -3.204 -17.220 1.00 98.50 209 THR A O 1
ATOM 1517 N N . PHE A 1 210 ? 12.880 -2.684 -15.392 1.00 97.50 210 PHE A N 1
ATOM 1518 C CA . PHE A 1 210 ? 13.126 -1.247 -15.420 1.00 97.50 210 PHE A CA 1
ATOM 1519 C C . PHE A 1 210 ? 13.903 -0.835 -14.172 1.00 97.50 210 PHE A C 1
ATOM 1521 O O . PHE A 1 210 ? 13.446 -1.036 -13.047 1.00 97.50 210 PHE A O 1
ATOM 1528 N N . THR A 1 211 ? 15.069 -0.227 -14.366 1.00 94.81 211 THR A N 1
ATOM 1529 C CA . THR A 1 211 ? 15.856 0.399 -13.301 1.00 94.81 211 THR A CA 1
ATOM 1530 C C . THR A 1 211 ? 15.923 1.894 -13.549 1.00 94.81 211 THR A C 1
ATOM 1532 O O . THR A 1 211 ? 16.521 2.356 -14.520 1.00 94.81 211 THR A O 1
ATOM 1535 N N . ILE A 1 212 ? 15.303 2.653 -12.655 1.00 90.81 212 ILE A N 1
ATOM 1536 C CA . ILE A 1 212 ? 15.169 4.098 -12.751 1.00 90.81 212 ILE A CA 1
ATOM 1537 C C . ILE A 1 212 ? 16.025 4.733 -11.665 1.00 90.81 212 ILE A C 1
ATOM 1539 O O . ILE A 1 212 ? 15.766 4.546 -10.479 1.00 90.81 212 ILE A O 1
ATOM 1543 N N . SER A 1 213 ? 17.012 5.515 -12.081 1.00 86.12 213 SER A N 1
ATOM 1544 C CA . SER A 1 213 ? 17.820 6.363 -11.200 1.00 86.12 213 SER A CA 1
ATOM 1545 C C . SER A 1 213 ? 17.914 7.801 -11.724 1.00 86.12 213 SER A C 1
ATOM 1547 O O . SER A 1 213 ? 18.651 8.609 -11.164 1.00 86.12 213 SER A O 1
ATOM 1549 N N . SER A 1 214 ? 17.220 8.119 -12.825 1.00 75.19 214 SER A N 1
ATOM 1550 C CA . SER A 1 214 ? 17.177 9.462 -13.400 1.00 75.19 214 SER A CA 1
ATOM 1551 C C . SER A 1 214 ? 16.307 10.403 -12.576 1.00 75.19 214 SER A C 1
ATOM 1553 O O . SER A 1 214 ? 15.332 10.011 -11.940 1.00 75.19 214 SER A O 1
ATOM 1555 N N . ASN A 1 215 ? 16.658 11.678 -12.657 1.00 72.94 215 ASN A N 1
ATOM 1556 C CA . ASN A 1 215 ? 15.899 12.781 -12.095 1.00 72.94 215 ASN A CA 1
ATOM 1557 C C . ASN A 1 215 ? 14.568 13.017 -12.803 1.00 72.94 215 ASN A C 1
ATOM 1559 O O . ASN A 1 215 ? 14.496 13.028 -14.031 1.00 72.94 215 ASN A O 1
ATOM 1563 N N . GLY A 1 216 ? 13.544 13.341 -12.021 1.00 73.44 216 GLY A N 1
ATOM 1564 C CA . GLY A 1 216 ? 12.217 13.686 -12.503 1.00 73.44 216 GLY A CA 1
ATOM 1565 C C . GLY A 1 216 ? 11.377 12.468 -12.881 1.00 73.44 216 GLY A C 1
ATOM 1566 O O . GLY A 1 216 ? 11.582 11.352 -12.404 1.00 73.44 216 GLY A O 1
ATOM 1567 N N . ILE A 1 217 ? 10.368 12.703 -13.722 1.00 74.44 217 ILE A N 1
ATOM 1568 C CA . ILE A 1 217 ? 9.491 11.639 -14.221 1.00 74.44 217 ILE A CA 1
ATOM 1569 C C . ILE A 1 217 ? 10.220 10.900 -15.330 1.00 74.44 217 ILE A C 1
ATOM 1571 O O . ILE A 1 217 ? 10.307 11.375 -16.461 1.00 74.44 217 ILE A O 1
ATOM 1575 N N . ALA A 1 218 ? 10.738 9.739 -14.966 1.00 82.06 218 ALA A N 1
ATOM 1576 C CA . ALA A 1 218 ? 11.516 8.885 -15.842 1.00 82.06 218 ALA A CA 1
ATOM 1577 C C . ALA A 1 218 ? 10.666 7.786 -16.482 1.00 82.06 218 ALA A C 1
ATOM 1579 O O . ALA A 1 218 ? 11.042 7.261 -17.522 1.00 82.06 218 ALA A O 1
ATOM 1580 N N . PHE A 1 219 ? 9.518 7.448 -15.892 1.00 90.81 219 PHE A N 1
ATOM 1581 C CA . PHE A 1 219 ? 8.563 6.516 -16.481 1.00 90.81 219 PHE A CA 1
ATOM 1582 C C . PHE A 1 219 ? 7.138 7.018 -16.229 1.00 90.81 219 PHE A C 1
ATOM 1584 O O . PHE A 1 219 ? 6.700 7.096 -15.079 1.00 90.81 219 PHE A O 1
ATOM 1591 N N . ASP A 1 220 ? 6.444 7.399 -17.303 1.00 95.06 220 ASP A N 1
ATOM 1592 C CA . ASP A 1 220 ? 5.061 7.883 -17.273 1.00 95.06 220 ASP A CA 1
ATOM 1593 C C . ASP A 1 220 ? 4.132 6.928 -18.040 1.00 95.06 220 ASP A C 1
ATOM 1595 O O . ASP A 1 220 ? 4.329 6.673 -19.229 1.00 95.06 220 ASP A O 1
ATOM 1599 N N . MET A 1 221 ? 3.117 6.393 -17.365 1.00 97.06 221 MET A N 1
ATOM 1600 C CA . MET A 1 221 ? 2.096 5.543 -17.974 1.00 97.06 221 MET A CA 1
ATOM 1601 C C . MET A 1 221 ? 0.759 6.276 -18.019 1.00 97.06 221 MET A C 1
ATOM 1603 O O . MET A 1 221 ? 0.124 6.492 -16.983 1.00 97.06 221 MET A O 1
ATOM 1607 N N . PHE A 1 222 ? 0.302 6.598 -19.230 1.00 94.44 222 PHE A N 1
ATOM 1608 C CA . PHE A 1 222 ? -1.034 7.152 -19.470 1.00 94.44 222 PHE A CA 1
ATOM 1609 C C . PHE A 1 222 ? -2.103 6.062 -19.661 1.00 94.44 222 PHE A C 1
ATOM 1611 O O . PHE A 1 222 ? -3.302 6.329 -19.572 1.00 94.44 222 PHE A O 1
ATOM 1618 N N . GLY A 1 223 ? -1.666 4.827 -19.897 1.00 91.69 223 GLY A N 1
ATOM 1619 C CA . GLY A 1 223 ? -2.495 3.639 -20.034 1.00 91.69 223 GLY A CA 1
ATOM 1620 C C . GLY A 1 223 ? -1.628 2.378 -20.060 1.00 91.69 223 GLY A C 1
ATOM 1621 O O . GLY A 1 223 ? -0.458 2.414 -19.670 1.00 91.69 223 GLY A O 1
ATOM 1622 N N . GLY A 1 224 ? -2.201 1.263 -20.501 1.00 96.00 224 GLY A N 1
ATOM 1623 C CA . GLY A 1 224 ? -1.500 -0.018 -20.574 1.00 96.00 224 GLY A CA 1
ATOM 1624 C C . GLY A 1 224 ? -1.343 -0.734 -19.231 1.00 96.00 224 GLY A C 1
ATOM 1625 O O . GLY A 1 224 ? -1.957 -0.377 -18.223 1.00 96.00 224 GLY A O 1
ATOM 1626 N N . THR A 1 225 ? -0.531 -1.789 -19.229 1.00 97.81 225 THR A N 1
ATOM 1627 C CA . THR A 1 225 ? -0.343 -2.664 -18.063 1.00 97.81 225 THR A CA 1
ATOM 1628 C C . THR A 1 225 ? 1.136 -2.921 -17.807 1.00 97.81 225 THR A C 1
ATOM 1630 O O . THR A 1 225 ? 1.896 -3.169 -18.745 1.00 97.81 225 THR A O 1
ATOM 1633 N N . LEU A 1 226 ? 1.562 -2.905 -16.542 1.00 97.62 226 LEU A N 1
ATOM 1634 C CA . LEU A 1 226 ? 2.905 -3.378 -16.196 1.00 97.62 226 LEU A CA 1
ATOM 1635 C C . LEU A 1 226 ? 3.018 -4.905 -16.260 1.00 97.62 226 LEU A C 1
ATOM 1637 O O . LEU A 1 226 ? 4.122 -5.403 -16.448 1.00 97.62 226 LEU A O 1
ATOM 1641 N N . SER A 1 227 ? 1.906 -5.648 -16.183 1.00 95.81 227 SER A N 1
ATOM 1642 C CA . SER A 1 227 ? 1.947 -7.118 -16.222 1.00 95.81 227 SER A CA 1
ATOM 1643 C C . SER A 1 227 ? 2.973 -7.653 -15.194 1.00 95.81 227 SER A C 1
ATOM 1645 O O . SER A 1 227 ? 3.134 -7.087 -14.118 1.00 95.81 227 SER A O 1
ATOM 1647 N N . ASN A 1 228 ? 3.758 -8.679 -15.517 1.00 97.00 228 ASN A N 1
ATOM 1648 C CA . ASN A 1 228 ? 4.749 -9.247 -14.596 1.00 97.00 228 ASN A CA 1
ATOM 1649 C C . ASN A 1 228 ? 6.078 -8.463 -14.540 1.00 97.00 228 ASN A C 1
ATOM 1651 O O . ASN A 1 228 ? 7.098 -9.011 -14.112 1.00 97.00 228 ASN A O 1
ATOM 1655 N N . ALA A 1 229 ? 6.116 -7.211 -15.004 1.00 98.38 229 ALA A N 1
ATOM 1656 C CA . ALA A 1 229 ? 7.343 -6.429 -15.030 1.00 98.38 229 ALA A CA 1
ATOM 1657 C C . ALA A 1 229 ? 7.888 -6.150 -13.623 1.00 98.38 229 ALA A C 1
ATOM 1659 O O . ALA A 1 229 ? 7.151 -6.030 -12.638 1.00 98.38 229 ALA A O 1
ATOM 1660 N N . THR A 1 230 ? 9.207 -5.982 -13.549 1.00 98.69 230 THR A N 1
ATOM 1661 C CA . THR A 1 230 ? 9.889 -5.508 -12.343 1.00 98.69 230 THR A CA 1
ATOM 1662 C C . THR A 1 230 ? 10.349 -4.073 -12.549 1.00 98.69 230 THR A C 1
ATOM 1664 O O . THR A 1 230 ? 11.150 -3.800 -13.440 1.00 98.69 230 THR A O 1
ATOM 1667 N N . VAL A 1 231 ? 9.883 -3.152 -11.705 1.00 98.50 231 VAL A N 1
ATOM 1668 C CA . VAL A 1 231 ? 10.284 -1.741 -11.741 1.00 98.50 231 VAL A CA 1
ATOM 1669 C C . VAL A 1 231 ? 10.951 -1.358 -10.428 1.00 98.50 231 VAL A C 1
ATOM 1671 O O . VAL A 1 231 ? 10.326 -1.379 -9.371 1.00 98.50 231 VAL A O 1
ATOM 1674 N N . THR A 1 232 ? 12.222 -0.971 -10.497 1.00 97.81 232 THR A N 1
ATOM 1675 C CA . THR A 1 232 ? 12.982 -0.443 -9.361 1.00 97.81 232 THR A CA 1
ATOM 1676 C C . THR A 1 232 ? 13.247 1.040 -9.563 1.00 97.81 232 THR A C 1
ATOM 1678 O O . THR A 1 232 ? 13.912 1.432 -10.519 1.00 97.81 232 THR A O 1
ATOM 1681 N N . VAL A 1 233 ? 12.758 1.862 -8.639 1.00 95.75 233 VAL A N 1
ATOM 1682 C CA . VAL A 1 233 ? 12.938 3.314 -8.617 1.00 95.75 233 VAL A CA 1
ATOM 1683 C C . VAL A 1 233 ? 13.875 3.674 -7.471 1.00 95.75 233 VAL A C 1
ATOM 1685 O O . VAL A 1 233 ? 13.522 3.557 -6.298 1.00 95.75 233 VAL A O 1
ATOM 1688 N N . ASN A 1 234 ? 15.087 4.097 -7.808 1.00 92.00 234 ASN A N 1
ATOM 1689 C CA . ASN A 1 234 ? 16.128 4.446 -6.854 1.00 92.00 234 ASN A CA 1
ATOM 1690 C C . ASN A 1 234 ? 16.148 5.945 -6.599 1.00 92.00 234 ASN A C 1
ATOM 1692 O O . ASN A 1 234 ? 16.174 6.726 -7.546 1.00 92.00 234 ASN A O 1
ATOM 1696 N N . GLY A 1 235 ? 16.211 6.346 -5.327 1.00 87.50 235 GLY A N 1
ATOM 1697 C CA . GLY A 1 235 ? 16.504 7.733 -4.998 1.00 87.50 235 GLY A CA 1
ATOM 1698 C C . GLY A 1 235 ? 17.824 8.164 -5.640 1.00 87.50 235 GLY A C 1
ATOM 1699 O O . GLY A 1 235 ? 18.829 7.468 -5.454 1.00 87.50 235 GLY A O 1
ATOM 1700 N N . PRO A 1 236 ? 17.837 9.263 -6.414 1.00 77.88 236 PRO A N 1
ATOM 1701 C CA . PRO A 1 236 ? 19.021 9.655 -7.157 1.00 77.88 236 PRO A CA 1
ATOM 1702 C C . PRO A 1 236 ? 20.137 10.104 -6.210 1.00 77.88 236 PRO A C 1
ATOM 1704 O O . PRO A 1 236 ? 19.925 10.401 -5.030 1.00 77.88 236 PRO A O 1
ATOM 1707 N N . SER A 1 237 ? 21.363 10.111 -6.731 1.00 75.00 237 SER A N 1
ATOM 1708 C CA . SER A 1 237 ? 22.553 10.530 -5.984 1.00 75.00 237 SER A CA 1
ATOM 1709 C C . SER A 1 237 ? 22.785 12.040 -5.991 1.00 75.00 237 SER A C 1
ATOM 1711 O O . SER A 1 237 ? 23.645 12.523 -5.255 1.00 75.00 237 SER A O 1
ATOM 1713 N N . ASP A 1 238 ? 22.092 12.788 -6.848 1.00 69.31 238 ASP A N 1
ATOM 1714 C CA . ASP A 1 238 ? 22.122 14.247 -6.793 1.00 69.31 238 ASP A CA 1
ATOM 1715 C C . ASP A 1 238 ? 21.055 14.791 -5.839 1.00 69.31 238 ASP A C 1
ATOM 1717 O O . ASP A 1 238 ? 20.229 14.052 -5.320 1.00 69.31 238 ASP A O 1
ATOM 1721 N N . LEU A 1 239 ? 21.142 16.084 -5.526 1.00 66.56 239 LEU A N 1
ATOM 1722 C CA . LEU A 1 239 ? 20.380 16.716 -4.446 1.00 66.56 239 LEU A CA 1
ATOM 1723 C C . LEU A 1 239 ? 19.160 17.507 -4.950 1.00 66.56 239 LEU A C 1
ATOM 1725 O O . LEU A 1 239 ? 18.625 18.323 -4.198 1.00 66.56 239 LEU A O 1
ATOM 1729 N N . PHE A 1 240 ? 18.755 17.344 -6.215 1.00 67.69 240 PHE A N 1
ATOM 1730 C CA . PHE A 1 240 ? 17.856 18.308 -6.864 1.00 67.69 240 PHE A CA 1
ATOM 1731 C C . PHE A 1 240 ? 16.433 17.802 -7.116 1.00 67.69 240 PHE A C 1
ATOM 1733 O O . PHE A 1 240 ? 15.510 18.617 -7.072 1.00 67.69 240 PHE A O 1
ATOM 1740 N N . SER A 1 241 ? 16.215 16.506 -7.360 1.00 77.00 241 SER A N 1
ATOM 1741 C CA . SER A 1 241 ? 14.869 15.982 -7.645 1.00 77.00 241 SER A CA 1
ATOM 1742 C C . SER A 1 241 ? 14.699 14.503 -7.318 1.00 77.00 241 SER A C 1
ATOM 1744 O O . SER A 1 241 ? 15.671 13.775 -7.191 1.00 77.00 241 SER A O 1
ATOM 1746 N N . ASP A 1 242 ? 13.449 14.058 -7.214 1.00 84.12 242 ASP A N 1
ATOM 1747 C CA . ASP A 1 242 ? 13.086 12.648 -7.070 1.00 84.12 242 ASP A CA 1
ATOM 1748 C C . ASP A 1 242 ? 13.258 11.871 -8.381 1.00 84.12 242 ASP A C 1
ATOM 1750 O O . ASP A 1 242 ? 13.103 12.443 -9.459 1.00 84.12 242 ASP A O 1
ATOM 1754 N N . ALA A 1 243 ? 13.475 10.559 -8.284 1.00 89.31 243 ALA A N 1
ATOM 1755 C CA . ALA A 1 243 ? 13.264 9.635 -9.395 1.00 89.31 243 ALA A CA 1
ATOM 1756 C C . ALA A 1 243 ? 11.822 9.126 -9.336 1.00 89.31 243 ALA A C 1
ATOM 1758 O O . ALA A 1 243 ? 11.399 8.608 -8.300 1.00 89.31 243 ALA A O 1
ATOM 1759 N N . VAL A 1 244 ? 11.050 9.293 -10.413 1.00 92.38 244 VAL A N 1
ATOM 1760 C CA . VAL A 1 244 ? 9.597 9.075 -10.371 1.00 92.38 244 VAL A CA 1
ATOM 1761 C C . VAL A 1 244 ? 9.125 8.080 -11.433 1.00 92.38 244 VAL A C 1
ATOM 1763 O O . VAL A 1 244 ? 9.299 8.307 -12.633 1.00 92.38 244 VAL A O 1
ATOM 1766 N N . LEU A 1 245 ? 8.443 7.030 -10.964 1.00 96.12 245 LEU A N 1
ATOM 1767 C CA . LEU A 1 245 ? 7.475 6.244 -11.730 1.00 96.12 245 LEU A CA 1
ATOM 1768 C C . LEU A 1 245 ? 6.072 6.801 -11.477 1.00 96.12 245 LEU A C 1
ATOM 1770 O O . LEU A 1 245 ? 5.642 6.992 -10.333 1.00 96.12 245 LEU A O 1
ATOM 1774 N N . ARG A 1 246 ? 5.330 7.020 -12.552 1.00 96.44 246 ARG A N 1
ATOM 1775 C CA . ARG A 1 246 ? 3.977 7.551 -12.510 1.00 96.44 246 ARG A CA 1
ATOM 1776 C C . ARG A 1 246 ? 3.042 6.673 -13.330 1.00 96.44 246 ARG A C 1
ATOM 1778 O O . ARG A 1 246 ? 3.266 6.454 -14.512 1.00 96.44 246 ARG A O 1
ATOM 1785 N N . ILE A 1 247 ? 1.974 6.221 -12.685 1.00 97.56 247 ILE A N 1
ATOM 1786 C CA . ILE A 1 247 ? 0.954 5.339 -13.248 1.00 97.56 247 ILE A CA 1
ATOM 1787 C C . ILE A 1 247 ? -0.381 6.068 -13.155 1.00 97.56 247 ILE A C 1
ATOM 1789 O O . ILE A 1 247 ? -0.832 6.408 -12.058 1.00 97.56 247 ILE A O 1
ATOM 1793 N N . GLN A 1 248 ? -0.990 6.393 -14.293 1.00 95.19 248 GLN A N 1
ATOM 1794 C CA . GLN A 1 248 ? -2.136 7.297 -14.332 1.00 95.19 248 GLN A CA 1
ATOM 1795 C C . GLN A 1 248 ? -3.270 6.818 -15.228 1.00 95.19 248 GLN A C 1
ATOM 1797 O O . GLN A 1 248 ? -3.115 5.937 -16.070 1.00 95.19 248 GLN A O 1
ATOM 1802 N N . PHE A 1 249 ? -4.431 7.445 -15.041 1.00 94.19 249 PHE A N 1
ATOM 1803 C CA . PHE A 1 249 ? -5.616 7.235 -15.863 1.00 94.19 249 PHE A CA 1
ATOM 1804 C C . PHE A 1 249 ? -6.060 5.772 -15.862 1.00 94.19 249 PHE A C 1
ATOM 1806 O O . PHE A 1 249 ? -6.483 5.266 -14.829 1.00 94.19 249 PHE A O 1
ATOM 1813 N N . SER A 1 250 ? -5.988 5.100 -17.009 1.00 92.75 250 SER A N 1
ATOM 1814 C CA . SER A 1 250 ? -6.424 3.709 -17.161 1.00 92.75 250 SER A CA 1
ATOM 1815 C C . SER A 1 250 ? -5.317 2.682 -16.901 1.00 92.75 250 SER A C 1
ATOM 1817 O O . SER A 1 250 ? -5.580 1.486 -16.986 1.00 92.75 250 SER A O 1
ATOM 1819 N N . ALA A 1 251 ? -4.096 3.128 -16.583 1.00 96.69 251 ALA A N 1
ATOM 1820 C CA . ALA A 1 251 ? -2.951 2.245 -16.405 1.00 96.69 251 ALA A CA 1
ATOM 1821 C C . ALA A 1 251 ? -3.080 1.340 -15.166 1.00 96.69 251 ALA A C 1
ATOM 1823 O O . ALA A 1 251 ? -3.575 1.760 -14.110 1.00 96.69 251 ALA A O 1
ATOM 1824 N N . THR A 1 252 ? -2.585 0.104 -15.284 1.00 97.44 252 THR A N 1
ATOM 1825 C CA . THR A 1 252 ? -2.606 -0.892 -14.202 1.00 97.44 252 THR A CA 1
ATOM 1826 C C . THR A 1 252 ? -1.215 -1.459 -13.911 1.00 97.44 252 THR A C 1
ATOM 1828 O O . THR A 1 252 ? -0.421 -1.705 -14.820 1.00 97.44 252 THR A O 1
ATOM 1831 N N . ALA A 1 253 ? -0.914 -1.706 -12.634 1.00 97.69 253 ALA A N 1
ATOM 1832 C CA . ALA A 1 253 ? 0.291 -2.429 -12.213 1.00 97.69 253 ALA A CA 1
ATOM 1833 C C . ALA A 1 253 ? 0.031 -3.929 -11.987 1.00 97.69 253 ALA A C 1
ATOM 1835 O O . ALA A 1 253 ? 0.596 -4.534 -11.082 1.00 97.69 253 ALA A O 1
ATOM 1836 N N . ASP A 1 254 ? -0.871 -4.514 -12.772 1.00 96.25 254 ASP A N 1
ATOM 1837 C CA . ASP A 1 254 ? -1.356 -5.877 -12.567 1.00 96.25 254 ASP A CA 1
ATOM 1838 C C . ASP A 1 254 ? -0.224 -6.912 -12.523 1.00 96.25 254 ASP A C 1
ATOM 1840 O O . ASP A 1 254 ? 0.499 -7.026 -13.501 1.00 96.25 254 ASP A O 1
ATOM 1844 N N . HIS A 1 255 ? -0.083 -7.637 -11.404 1.00 97.88 255 HIS A N 1
ATOM 1845 C CA . HIS A 1 255 ? 0.980 -8.619 -11.115 1.00 97.88 255 HIS A CA 1
ATOM 1846 C C . HIS A 1 255 ? 2.431 -8.086 -11.107 1.00 97.88 255 HIS A C 1
ATOM 1848 O O . HIS A 1 255 ? 3.382 -8.864 -10.984 1.00 97.88 255 HIS A O 1
ATOM 1854 N N . ALA A 1 256 ? 2.632 -6.769 -11.177 1.00 98.56 256 ALA A N 1
ATOM 1855 C CA . ALA A 1 256 ? 3.967 -6.185 -11.253 1.00 98.56 256 ALA A CA 1
ATOM 1856 C C . ALA A 1 256 ? 4.693 -6.220 -9.902 1.00 98.56 256 ALA A C 1
ATOM 1858 O O . ALA A 1 256 ? 4.080 -6.122 -8.835 1.00 98.56 256 ALA A O 1
ATOM 1859 N N . THR A 1 257 ? 6.025 -6.278 -9.948 1.00 98.81 257 THR A N 1
ATOM 1860 C CA . THR A 1 257 ? 6.874 -6.051 -8.771 1.00 98.81 257 THR A CA 1
ATOM 1861 C C . THR A 1 257 ? 7.432 -4.638 -8.809 1.00 98.81 257 THR A C 1
ATOM 1863 O O . THR A 1 257 ? 8.214 -4.297 -9.695 1.00 98.81 257 THR A O 1
ATOM 1866 N N . LEU A 1 258 ? 7.056 -3.811 -7.837 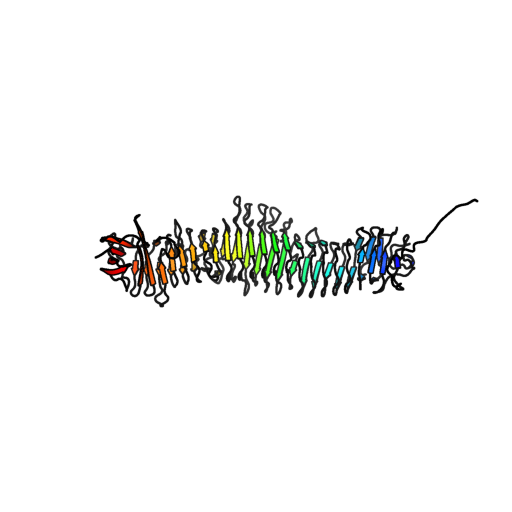1.00 98.81 258 LEU A N 1
ATOM 1867 C CA . LEU A 1 258 ? 7.465 -2.412 -7.768 1.00 98.81 258 LEU A CA 1
ATOM 1868 C C . LEU A 1 258 ? 8.302 -2.150 -6.517 1.00 98.81 258 LEU A C 1
ATOM 1870 O O . LEU A 1 258 ? 7.914 -2.516 -5.409 1.00 98.81 258 LEU A O 1
ATOM 1874 N N . VAL A 1 259 ? 9.436 -1.473 -6.674 1.00 98.69 259 VAL A N 1
ATOM 1875 C CA . VAL A 1 259 ? 10.337 -1.138 -5.567 1.00 98.69 259 VAL A CA 1
ATOM 1876 C C . VAL A 1 259 ? 10.649 0.353 -5.588 1.00 98.69 259 VAL A C 1
ATOM 1878 O O . VAL A 1 259 ? 11.190 0.853 -6.569 1.00 98.69 259 VAL A O 1
ATOM 1881 N N . ALA A 1 260 ? 10.345 1.059 -4.500 1.00 98.06 260 ALA A N 1
ATOM 1882 C CA . ALA A 1 260 ? 10.756 2.447 -4.282 1.00 98.06 260 ALA A CA 1
ATOM 1883 C C . ALA A 1 260 ? 11.842 2.496 -3.204 1.00 98.06 260 ALA A C 1
ATOM 1885 O O . ALA A 1 260 ? 11.574 2.186 -2.044 1.00 98.06 260 ALA A O 1
ATOM 1886 N N . ASN A 1 261 ? 13.060 2.895 -3.568 1.00 96.06 261 ASN A N 1
ATOM 1887 C CA . ASN A 1 261 ? 14.185 3.012 -2.641 1.00 96.06 261 ASN A CA 1
ATOM 1888 C C . ASN A 1 261 ? 14.408 4.461 -2.203 1.00 96.06 261 ASN A C 1
ATOM 1890 O O . ASN A 1 261 ? 14.253 5.390 -2.995 1.00 96.06 261 ASN A O 1
ATOM 1894 N N . GLY A 1 262 ? 14.819 4.656 -0.948 1.00 92.50 262 GLY A N 1
ATOM 1895 C CA . GLY A 1 262 ? 15.203 5.972 -0.443 1.00 92.50 262 GLY A CA 1
ATOM 1896 C C . GLY A 1 262 ? 16.412 6.582 -1.153 1.00 92.50 262 GLY A C 1
ATOM 1897 O O . GLY A 1 262 ? 17.109 5.930 -1.930 1.00 92.50 262 GLY A O 1
ATOM 1898 N N . GLY A 1 263 ? 16.659 7.857 -0.866 1.00 88.25 263 GLY A N 1
ATOM 1899 C CA . GLY A 1 263 ? 17.821 8.599 -1.343 1.00 88.25 263 GLY A CA 1
ATOM 1900 C C . GLY A 1 263 ? 19.139 7.987 -0.888 1.00 88.25 263 GLY A C 1
ATOM 1901 O O . GLY A 1 263 ? 19.239 7.445 0.213 1.00 88.25 263 GLY A O 1
ATOM 1902 N N . VAL A 1 264 ? 20.169 8.121 -1.721 1.00 85.81 264 VAL A N 1
ATOM 1903 C CA . VAL A 1 264 ? 21.521 7.596 -1.452 1.00 85.81 264 VAL A CA 1
ATOM 1904 C C . VAL A 1 264 ? 22.549 8.694 -1.147 1.00 85.81 264 VAL A C 1
ATOM 1906 O O . VAL A 1 264 ? 23.729 8.399 -0.965 1.00 85.81 264 VAL A O 1
ATOM 1909 N N . ALA A 1 265 ? 22.121 9.959 -1.061 1.00 81.44 265 ALA A N 1
ATOM 1910 C CA . ALA A 1 265 ? 22.988 11.116 -0.834 1.00 81.44 265 ALA A CA 1
ATOM 1911 C C . ALA A 1 265 ? 22.626 11.884 0.449 1.00 81.44 265 ALA A C 1
ATOM 1913 O O . ALA A 1 265 ? 21.474 12.255 0.676 1.00 81.44 265 ALA A O 1
ATOM 1914 N N . ALA A 1 266 ? 23.630 12.156 1.288 1.00 74.75 266 ALA A N 1
ATOM 1915 C CA . ALA A 1 266 ? 23.452 12.919 2.523 1.00 74.75 266 ALA A CA 1
ATOM 1916 C C . ALA A 1 266 ? 23.068 14.380 2.225 1.00 74.75 266 ALA A C 1
ATOM 1918 O O . ALA A 1 266 ? 23.662 15.019 1.358 1.00 74.75 266 ALA A O 1
ATOM 1919 N N . GLY A 1 267 ? 22.086 14.917 2.957 1.00 67.62 267 GLY A N 1
ATOM 1920 C CA . GLY A 1 267 ? 21.533 16.255 2.713 1.00 67.62 267 GLY A CA 1
ATOM 1921 C C . GLY A 1 267 ? 20.476 16.302 1.602 1.00 67.62 267 GLY A C 1
ATOM 1922 O O . GLY A 1 267 ? 19.873 17.353 1.386 1.00 67.62 267 GLY A O 1
ATOM 1923 N N . GLY A 1 268 ? 20.209 15.171 0.938 1.00 62.44 268 GLY A N 1
ATOM 1924 C CA . GLY A 1 268 ? 19.142 14.991 -0.045 1.00 62.44 268 GLY A CA 1
ATOM 1925 C C . GLY A 1 268 ? 17.779 14.808 0.615 1.00 62.44 268 GLY A C 1
ATOM 1926 O O . GLY A 1 268 ? 17.131 13.781 0.432 1.00 62.44 268 GLY A O 1
ATOM 1927 N N . LEU A 1 269 ? 17.331 15.802 1.391 1.00 61.59 269 LEU A N 1
ATOM 1928 C CA . LEU A 1 269 ? 16.034 15.775 2.092 1.00 61.59 269 LEU A CA 1
ATOM 1929 C C . LEU A 1 269 ? 14.818 15.710 1.145 1.00 61.59 269 LEU A C 1
ATOM 1931 O O . LEU A 1 269 ? 13.689 15.613 1.608 1.00 61.59 269 LEU A O 1
ATOM 1935 N N . ASN A 1 270 ? 15.037 15.796 -0.171 1.00 64.75 270 ASN A N 1
ATOM 1936 C CA . ASN A 1 270 ? 13.991 15.788 -1.191 1.00 64.75 270 ASN A CA 1
ATOM 1937 C C . ASN A 1 270 ? 14.296 14.839 -2.357 1.00 64.75 270 ASN A C 1
ATOM 1939 O O . ASN A 1 270 ? 13.680 14.998 -3.403 1.00 64.75 270 ASN A O 1
ATOM 1943 N N . THR A 1 271 ? 15.253 13.916 -2.221 1.00 78.81 271 THR A N 1
ATOM 1944 C CA . THR A 1 271 ? 15.648 13.014 -3.314 1.00 78.81 271 THR A CA 1
ATOM 1945 C C . THR A 1 271 ? 15.445 11.570 -2.899 1.00 78.81 271 THR A C 1
ATOM 1947 O O . THR A 1 271 ? 16.153 11.049 -2.039 1.00 78.81 271 THR A O 1
ATOM 1950 N N . LYS A 1 272 ? 14.448 10.934 -3.498 1.00 89.25 272 LYS A N 1
ATOM 1951 C CA . LYS A 1 272 ? 13.988 9.578 -3.181 1.00 89.25 272 LYS A CA 1
ATOM 1952 C C . LYS A 1 272 ? 13.408 8.933 -4.433 1.00 89.25 272 LYS A C 1
ATOM 1954 O O . LYS A 1 272 ? 13.092 9.609 -5.413 1.00 89.25 272 LYS A O 1
ATOM 1959 N N . GLY A 1 273 ? 13.296 7.613 -4.401 1.00 93.75 273 GLY A N 1
ATOM 1960 C CA . GLY A 1 273 ? 12.502 6.870 -5.362 1.00 93.75 273 GLY A CA 1
ATOM 1961 C C . GLY A 1 273 ? 11.031 7.041 -5.019 1.00 93.75 273 GLY A C 1
ATOM 1962 O O . GLY A 1 273 ? 10.625 6.847 -3.870 1.00 93.75 273 GLY A O 1
ATOM 1963 N N . VAL A 1 274 ? 10.236 7.431 -6.007 1.00 95.00 274 VAL A N 1
ATOM 1964 C CA . VAL A 1 274 ? 8.813 7.705 -5.839 1.00 95.00 274 VAL A CA 1
ATOM 1965 C C . VAL A 1 274 ? 8.020 6.914 -6.865 1.00 95.00 274 VAL A C 1
ATOM 1967 O O . VAL A 1 274 ? 8.269 6.993 -8.066 1.00 95.00 274 VAL A O 1
ATOM 1970 N N . ILE A 1 275 ? 7.012 6.196 -6.385 1.00 98.19 275 ILE A N 1
ATOM 1971 C CA . ILE A 1 275 ? 5.986 5.576 -7.218 1.00 98.19 275 ILE A CA 1
ATOM 1972 C C . ILE A 1 275 ? 4.661 6.274 -6.924 1.00 98.19 275 ILE A C 1
ATOM 1974 O O . ILE A 1 275 ? 4.269 6.412 -5.765 1.00 98.19 275 ILE A O 1
ATOM 1978 N N . THR A 1 276 ? 3.958 6.715 -7.966 1.00 97.19 276 THR A N 1
ATOM 1979 C CA . THR A 1 276 ? 2.638 7.344 -7.823 1.00 97.19 276 THR A CA 1
ATOM 1980 C C . THR A 1 276 ? 1.590 6.686 -8.702 1.00 97.19 276 THR A C 1
ATOM 1982 O O . THR A 1 276 ? 1.817 6.474 -9.888 1.00 97.19 276 THR A O 1
ATOM 1985 N N . PHE A 1 277 ? 0.421 6.438 -8.119 1.00 97.50 277 PHE A N 1
ATOM 1986 C CA . PHE A 1 277 ? -0.801 6.064 -8.818 1.00 97.50 277 PHE A CA 1
ATOM 1987 C C . PHE A 1 277 ? -1.773 7.239 -8.797 1.00 97.50 277 PHE A C 1
ATOM 1989 O O . PHE A 1 277 ? -2.029 7.805 -7.729 1.00 97.50 277 PHE A O 1
ATOM 1996 N N . GLY A 1 278 ? -2.355 7.591 -9.943 1.00 95.31 278 GLY A N 1
ATOM 1997 C CA . GLY A 1 278 ? -3.344 8.660 -9.975 1.00 95.31 278 GLY A CA 1
ATOM 1998 C C . GLY A 1 278 ? -4.403 8.601 -11.063 1.00 95.31 278 GLY A C 1
ATOM 1999 O O . GLY A 1 278 ? -4.350 7.790 -11.980 1.00 95.31 278 GLY A O 1
ATOM 2000 N N . PHE A 1 279 ? -5.388 9.491 -10.947 1.00 92.94 279 PHE A N 1
ATOM 2001 C CA . PHE A 1 279 ? -6.411 9.754 -11.971 1.00 92.94 279 PHE A CA 1
ATOM 2002 C C . PHE A 1 279 ? -7.190 8.526 -12.488 1.00 92.94 279 PHE A C 1
ATOM 2004 O O . PHE A 1 279 ? -7.624 8.523 -13.632 1.00 92.94 279 PHE A O 1
ATOM 2011 N N . GLY A 1 280 ? -7.408 7.508 -11.658 1.00 93.12 280 GLY A N 1
ATOM 2012 C CA . GLY A 1 280 ? -8.147 6.284 -11.992 1.00 93.12 280 GLY A CA 1
ATOM 2013 C C . GLY A 1 280 ? -7.298 5.013 -11.974 1.00 93.12 280 GLY A C 1
ATOM 2014 O O . GLY A 1 280 ? -7.866 3.922 -11.958 1.00 93.12 280 GLY A O 1
ATOM 2015 N N . ALA A 1 281 ? -5.968 5.147 -11.910 1.00 96.00 281 ALA A N 1
ATOM 2016 C CA . ALA A 1 281 ? -5.050 4.016 -11.977 1.00 96.00 281 ALA A CA 1
ATOM 2017 C C . ALA A 1 281 ? -5.249 3.015 -10.827 1.00 96.00 281 ALA A C 1
ATOM 2019 O O . ALA A 1 281 ? -5.739 3.362 -9.741 1.00 96.00 281 ALA A O 1
ATOM 2020 N N . THR A 1 282 ? -4.819 1.771 -11.057 1.00 97.12 282 THR A N 1
ATOM 2021 C CA . THR A 1 282 ? -4.887 0.697 -10.059 1.00 97.12 282 THR A CA 1
ATOM 2022 C C . THR A 1 282 ? -3.566 -0.042 -9.888 1.00 97.12 282 THR A C 1
ATOM 2024 O O . THR A 1 282 ? -2.882 -0.354 -10.864 1.00 97.12 282 THR A O 1
ATOM 2027 N N . ALA A 1 283 ? -3.228 -0.360 -8.637 1.00 98.00 283 ALA A N 1
ATOM 2028 C CA . ALA A 1 283 ? -2.153 -1.303 -8.348 1.00 98.00 283 ALA A CA 1
ATOM 2029 C C . ALA A 1 283 ? -2.561 -2.767 -8.597 1.00 98.00 283 ALA A C 1
ATOM 2031 O O . ALA A 1 283 ? -1.678 -3.611 -8.654 1.00 98.00 283 ALA A O 1
ATOM 2032 N N . ALA A 1 284 ? -3.857 -3.066 -8.780 1.00 97.81 284 ALA A N 1
ATOM 2033 C CA . ALA A 1 284 ? -4.374 -4.416 -9.027 1.00 97.81 284 ALA A CA 1
ATOM 2034 C C . ALA A 1 284 ? -3.727 -5.453 -8.082 1.00 97.81 284 ALA A C 1
ATOM 2036 O O . ALA A 1 284 ? -3.787 -5.253 -6.870 1.00 97.81 284 ALA A O 1
ATOM 2037 N N . GLU A 1 285 ? -3.098 -6.508 -8.604 1.00 98.31 285 GLU A N 1
ATOM 2038 C CA . GLU A 1 285 ? -2.419 -7.558 -7.824 1.00 98.31 285 GLU A CA 1
ATOM 2039 C C . GLU A 1 285 ? -0.901 -7.315 -7.644 1.00 98.31 285 GLU A C 1
ATOM 2041 O O . GLU A 1 285 ? -0.125 -8.252 -7.457 1.00 98.31 285 GLU A O 1
ATOM 2046 N N . ALA A 1 286 ? -0.435 -6.061 -7.714 1.00 98.69 286 ALA A N 1
ATOM 2047 C CA . ALA A 1 286 ? 0.987 -5.738 -7.584 1.00 98.69 286 ALA A CA 1
ATOM 2048 C C . ALA A 1 286 ? 1.586 -6.174 -6.237 1.00 98.69 286 ALA A C 1
ATOM 2050 O O . ALA A 1 286 ? 0.954 -6.093 -5.180 1.00 98.69 286 ALA A O 1
ATOM 2051 N N . THR A 1 287 ? 2.873 -6.515 -6.262 1.00 98.88 287 THR A N 1
ATOM 2052 C CA . THR A 1 287 ? 3.715 -6.573 -5.063 1.00 98.88 287 THR A CA 1
ATOM 2053 C C . THR A 1 287 ? 4.569 -5.316 -5.001 1.00 98.88 287 THR A C 1
ATOM 2055 O O . THR A 1 287 ? 5.363 -5.057 -5.904 1.00 98.88 287 THR A O 1
ATOM 2058 N N . VAL A 1 288 ? 4.426 -4.525 -3.938 1.00 98.88 288 VAL A N 1
ATOM 2059 C CA . VAL A 1 288 ? 5.119 -3.241 -3.793 1.00 98.88 288 VAL A CA 1
ATOM 2060 C C . VAL A 1 288 ? 5.959 -3.208 -2.524 1.00 98.88 288 VAL A C 1
ATOM 2062 O O . VAL A 1 288 ? 5.469 -3.487 -1.431 1.00 98.88 288 VAL A O 1
ATOM 2065 N N . VAL A 1 289 ? 7.226 -2.820 -2.657 1.00 98.88 289 VAL A N 1
ATOM 2066 C CA . VAL A 1 289 ? 8.153 -2.641 -1.537 1.00 98.88 289 VAL A CA 1
ATOM 2067 C C . VAL A 1 289 ? 8.626 -1.196 -1.491 1.00 98.88 289 VAL A C 1
ATOM 2069 O O . VAL A 1 289 ? 9.215 -0.682 -2.441 1.00 98.88 289 VAL A O 1
ATOM 2072 N N . VAL A 1 290 ? 8.392 -0.543 -0.359 1.00 98.81 290 VAL A N 1
ATOM 2073 C CA . VAL A 1 290 ? 8.811 0.834 -0.103 1.00 98.81 290 VAL A CA 1
ATOM 2074 C C . VAL A 1 290 ? 9.925 0.804 0.928 1.00 98.81 290 VAL A C 1
ATOM 2076 O O . VAL A 1 290 ? 9.694 0.522 2.104 1.00 98.81 290 VAL A O 1
ATOM 2079 N N . ASN A 1 291 ? 11.149 1.051 0.479 1.00 98.00 291 ASN A N 1
ATOM 2080 C CA . ASN A 1 291 ? 12.338 0.952 1.306 1.00 98.00 291 ASN A CA 1
ATOM 2081 C C . ASN A 1 291 ? 12.720 2.304 1.915 1.00 98.00 291 ASN A C 1
ATOM 2083 O O . ASN A 1 291 ? 12.637 3.330 1.237 1.00 98.00 291 ASN A O 1
ATOM 2087 N N . PRO A 1 292 ? 13.205 2.316 3.167 1.00 96.06 292 PRO A N 1
ATOM 2088 C CA . PRO A 1 292 ? 13.797 3.502 3.765 1.00 96.06 292 PRO A CA 1
ATOM 2089 C C . PRO A 1 292 ? 15.075 3.897 3.015 1.00 96.06 292 PRO A C 1
ATOM 2091 O O . PRO A 1 292 ? 15.577 3.173 2.150 1.00 96.06 292 PRO A O 1
ATOM 2094 N N . THR A 1 293 ? 15.666 5.022 3.399 1.00 92.75 293 THR A N 1
ATOM 2095 C CA . THR A 1 293 ? 17.065 5.287 3.061 1.00 92.75 293 THR A CA 1
ATOM 2096 C C . THR A 1 293 ? 18.004 4.522 3.996 1.00 92.75 293 THR A C 1
ATOM 2098 O O . THR A 1 293 ? 17.692 4.234 5.155 1.00 92.75 293 THR A O 1
ATOM 2101 N N . THR A 1 294 ? 19.202 4.226 3.498 1.00 91.31 294 THR A N 1
ATOM 2102 C CA . THR A 1 294 ? 20.335 3.739 4.293 1.00 91.31 294 THR A CA 1
ATOM 2103 C C . THR A 1 294 ? 21.309 4.857 4.680 1.00 91.31 294 THR A C 1
ATOM 2105 O O . THR A 1 294 ? 22.351 4.579 5.270 1.00 91.31 294 THR A O 1
ATOM 2108 N N . VAL A 1 295 ? 21.011 6.113 4.333 1.00 88.81 295 VAL A N 1
ATOM 2109 C CA . VAL A 1 295 ? 21.895 7.271 4.499 1.00 88.81 295 VAL A CA 1
ATOM 2110 C C . VAL A 1 295 ? 21.261 8.275 5.457 1.00 88.81 295 VAL A C 1
ATOM 2112 O O . VAL A 1 295 ? 20.161 8.774 5.233 1.00 88.81 295 VAL A O 1
ATOM 2115 N N . ALA A 1 296 ? 21.970 8.597 6.540 1.00 86.62 296 ALA A N 1
ATOM 2116 C CA . ALA A 1 296 ? 21.503 9.582 7.509 1.00 86.62 296 ALA A CA 1
ATOM 2117 C C . ALA A 1 296 ? 21.312 10.961 6.849 1.00 86.62 296 ALA A C 1
ATOM 2119 O O . ALA A 1 296 ? 22.195 11.457 6.147 1.00 86.62 296 ALA A O 1
ATOM 2120 N N . GLY A 1 297 ? 20.158 11.585 7.096 1.00 82.06 297 GLY A N 1
ATOM 2121 C CA . GLY A 1 297 ? 19.799 12.884 6.515 1.00 82.06 297 GLY A CA 1
ATOM 2122 C C . GLY A 1 297 ? 19.297 12.839 5.066 1.00 82.06 297 GLY A C 1
ATOM 2123 O O . GLY A 1 297 ? 19.143 13.902 4.468 1.00 82.06 297 GLY A O 1
ATOM 2124 N N . ALA A 1 298 ? 19.055 11.652 4.504 1.00 87.88 298 ALA A N 1
ATOM 2125 C CA . ALA A 1 298 ? 18.291 11.470 3.271 1.00 87.88 298 ALA A CA 1
ATOM 2126 C C . ALA A 1 298 ? 16.847 11.037 3.586 1.00 87.88 298 ALA A C 1
ATOM 2128 O O . ALA A 1 298 ? 16.529 10.696 4.730 1.00 87.88 298 ALA A O 1
ATOM 2129 N N . SER A 1 299 ? 15.982 11.041 2.572 1.00 90.25 299 SER A N 1
ATOM 2130 C CA . SER A 1 299 ? 14.595 10.578 2.695 1.00 90.25 299 SER A CA 1
ATOM 2131 C C . SER A 1 299 ? 14.416 9.139 2.225 1.00 90.25 299 SER A C 1
ATOM 2133 O O . SER A 1 299 ? 15.088 8.699 1.292 1.00 90.25 299 SER A O 1
ATOM 2135 N N . GLY A 1 300 ? 13.500 8.401 2.845 1.00 93.88 300 GLY A N 1
ATOM 2136 C CA . GLY A 1 300 ? 13.086 7.086 2.376 1.00 93.88 300 GLY A CA 1
ATOM 2137 C C . GLY A 1 300 ? 12.262 7.138 1.092 1.00 93.88 300 GLY A C 1
ATOM 2138 O O . GLY A 1 300 ? 11.892 8.205 0.599 1.00 93.88 300 GLY A O 1
ATOM 2139 N N . GLY A 1 301 ? 12.052 5.963 0.503 1.00 96.19 301 GLY A N 1
ATOM 2140 C CA . GLY A 1 301 ? 11.246 5.794 -0.695 1.00 96.19 301 GLY A CA 1
ATOM 2141 C C . GLY A 1 301 ? 9.775 6.062 -0.405 1.00 96.19 301 GLY A C 1
ATOM 2142 O O . GLY A 1 301 ? 9.305 5.855 0.716 1.00 96.19 301 GLY A O 1
ATOM 2143 N N . ASN A 1 302 ? 9.044 6.486 -1.436 1.00 96.62 302 ASN A N 1
ATOM 2144 C CA . ASN A 1 302 ? 7.636 6.842 -1.313 1.00 96.62 302 ASN A CA 1
ATOM 2145 C C . ASN A 1 302 ? 6.751 6.076 -2.295 1.00 96.62 302 ASN A C 1
ATOM 2147 O O . ASN A 1 302 ? 7.063 5.949 -3.480 1.00 96.62 302 ASN A O 1
ATOM 2151 N N . LEU A 1 303 ? 5.580 5.681 -1.802 1.00 98.56 303 LEU A N 1
ATOM 2152 C CA . LEU A 1 303 ? 4.454 5.206 -2.594 1.00 98.56 303 LEU A CA 1
ATOM 2153 C C . LEU A 1 303 ? 3.233 6.091 -2.333 1.00 98.56 303 LEU A C 1
ATOM 2155 O O . LEU A 1 303 ? 2.802 6.238 -1.192 1.00 98.56 303 LEU A O 1
ATOM 2159 N N . GLY A 1 304 ? 2.666 6.669 -3.390 1.00 97.75 304 GLY A N 1
ATOM 2160 C CA . GLY A 1 304 ? 1.508 7.557 -3.309 1.00 97.75 304 GLY A CA 1
ATOM 2161 C C . GLY A 1 304 ? 0.325 7.085 -4.152 1.00 97.75 304 GLY A C 1
ATOM 2162 O O . GLY A 1 304 ? 0.502 6.714 -5.309 1.00 97.75 304 GLY A O 1
ATOM 2163 N N . PHE A 1 305 ? -0.888 7.182 -3.611 1.00 97.75 305 PHE A N 1
ATOM 2164 C CA . PHE A 1 305 ? -2.146 6.996 -4.342 1.00 97.75 305 PHE A CA 1
ATOM 2165 C C . PHE A 1 305 ? -2.987 8.272 -4.277 1.00 97.75 305 PHE A C 1
ATOM 2167 O O . PHE A 1 305 ? -3.291 8.732 -3.176 1.00 97.75 305 PHE A O 1
ATOM 2174 N N . GLY A 1 306 ? -3.408 8.816 -5.425 1.00 95.44 306 GLY A N 1
ATOM 2175 C CA . GLY A 1 306 ? -4.272 10.000 -5.475 1.00 95.44 306 GLY A CA 1
ATOM 2176 C C . GLY A 1 306 ? -5.272 10.019 -6.630 1.00 95.44 306 GLY A C 1
ATOM 2177 O O . GLY A 1 306 ? -4.919 10.102 -7.799 1.00 95.44 306 GLY A O 1
ATOM 2178 N N . SER A 1 307 ? -6.561 9.989 -6.306 1.00 94.62 307 SER A N 1
ATOM 2179 C CA . SER A 1 307 ? -7.645 9.551 -7.198 1.00 94.62 307 SER A CA 1
ATOM 2180 C C . SER A 1 307 ? -7.387 8.152 -7.782 1.00 94.62 307 SER A C 1
ATOM 2182 O O . SER A 1 307 ? -7.608 7.941 -8.967 1.00 94.62 307 SER A O 1
ATOM 2184 N N . ALA A 1 308 ? -6.863 7.212 -6.990 1.00 95.81 308 ALA A N 1
ATOM 2185 C CA . ALA A 1 308 ? -6.450 5.876 -7.444 1.00 95.81 308 ALA A CA 1
ATOM 2186 C C . ALA A 1 308 ? -6.766 4.783 -6.410 1.00 95.81 308 ALA A C 1
ATOM 2188 O O . ALA A 1 308 ? -7.040 5.084 -5.247 1.00 95.81 308 ALA A O 1
ATOM 2189 N N . ASN A 1 309 ? -6.709 3.512 -6.817 1.00 95.38 309 ASN A N 1
ATOM 2190 C CA . ASN A 1 309 ? -6.999 2.382 -5.930 1.00 95.38 309 ASN A CA 1
ATOM 2191 C C . ASN A 1 309 ? -5.832 1.388 -5.823 1.00 95.38 309 ASN A C 1
ATOM 2193 O O . ASN A 1 309 ? -5.166 1.086 -6.809 1.00 95.38 309 ASN A O 1
ATOM 2197 N N . ALA A 1 310 ? -5.599 0.853 -4.625 1.00 98.06 310 ALA A N 1
ATOM 2198 C CA . ALA A 1 310 ? -4.541 -0.134 -4.394 1.00 98.06 310 ALA A CA 1
ATOM 2199 C C . ALA A 1 310 ? -4.925 -1.576 -4.783 1.00 98.06 310 ALA A C 1
ATOM 2201 O O . ALA A 1 310 ? -4.098 -2.468 -4.635 1.00 98.06 310 ALA A O 1
ATOM 2202 N N . GLY A 1 311 ? -6.144 -1.824 -5.276 1.00 97.81 311 GLY A N 1
ATOM 2203 C CA . GLY A 1 311 ? -6.588 -3.166 -5.670 1.00 97.81 311 GLY A CA 1
ATOM 2204 C C . GLY A 1 311 ? -6.449 -4.212 -4.555 1.00 97.81 311 GLY A C 1
ATOM 2205 O O . GLY A 1 311 ? -6.753 -3.935 -3.391 1.00 97.81 311 GLY A O 1
ATOM 2206 N N . ASP A 1 312 ? -5.968 -5.392 -4.934 1.00 98.44 312 ASP A N 1
ATOM 2207 C CA . ASP A 1 312 ? -5.654 -6.529 -4.062 1.00 98.44 312 ASP A CA 1
ATOM 2208 C C . ASP A 1 312 ? -4.129 -6.635 -3.810 1.00 98.44 312 ASP A C 1
ATOM 2210 O O . ASP A 1 312 ? -3.596 -7.710 -3.542 1.00 98.44 312 ASP A O 1
ATOM 2214 N N . SER A 1 313 ? -3.406 -5.513 -3.913 1.00 98.81 313 SER A N 1
ATOM 2215 C CA . SER A 1 313 ? -1.940 -5.489 -3.848 1.00 98.81 313 SER A CA 1
ATOM 2216 C C . SER A 1 313 ? -1.369 -5.892 -2.484 1.00 98.81 313 SER A C 1
ATOM 2218 O O . SER A 1 313 ? -1.984 -5.711 -1.427 1.00 98.81 313 SER A O 1
ATOM 2220 N N . ASN A 1 314 ? -0.131 -6.387 -2.511 1.00 98.81 314 ASN A N 1
ATOM 2221 C CA . ASN A 1 314 ? 0.681 -6.652 -1.328 1.00 98.81 314 ASN A CA 1
ATOM 2222 C C . ASN A 1 314 ? 1.721 -5.542 -1.170 1.00 98.81 314 ASN A C 1
ATOM 2224 O O . ASN A 1 314 ? 2.666 -5.461 -1.951 1.00 98.81 314 ASN A O 1
ATOM 2228 N N . ILE A 1 315 ? 1.567 -4.696 -0.154 1.00 98.94 315 ILE A N 1
ATOM 2229 C CA . ILE A 1 315 ? 2.425 -3.531 0.070 1.00 98.94 315 ILE A CA 1
ATOM 2230 C C . ILE A 1 315 ? 3.226 -3.715 1.358 1.00 98.94 315 ILE A C 1
ATOM 2232 O O . ILE A 1 315 ? 2.662 -3.843 2.443 1.00 98.94 315 ILE A O 1
ATOM 2236 N N . THR A 1 316 ? 4.552 -3.673 1.250 1.00 98.94 316 THR A N 1
ATOM 2237 C CA . THR A 1 316 ? 5.470 -3.645 2.396 1.00 98.94 316 THR A CA 1
ATOM 2238 C C . THR A 1 316 ? 6.111 -2.267 2.522 1.00 98.94 316 THR A C 1
ATOM 2240 O O . THR A 1 316 ? 6.730 -1.782 1.578 1.00 98.94 316 THR A O 1
ATOM 2243 N N . VAL A 1 317 ? 5.997 -1.649 3.697 1.00 98.88 317 VAL A N 1
ATOM 2244 C CA . VAL A 1 317 ? 6.545 -0.320 4.003 1.00 98.88 317 VAL A CA 1
ATOM 2245 C C . VAL A 1 317 ? 7.612 -0.453 5.081 1.00 98.88 317 VAL A C 1
ATOM 2247 O O . VAL A 1 317 ? 7.309 -0.719 6.244 1.00 98.88 317 VAL A O 1
ATOM 2250 N N . ASN A 1 318 ? 8.877 -0.304 4.698 1.00 98.62 318 ASN A N 1
ATOM 2251 C CA . ASN A 1 318 ? 9.990 -0.657 5.565 1.00 98.62 318 ASN A CA 1
ATOM 2252 C C . ASN A 1 318 ? 10.449 0.487 6.480 1.00 98.62 318 ASN A C 1
ATOM 2254 O O . ASN A 1 318 ? 10.616 1.630 6.051 1.00 98.62 318 ASN A O 1
ATOM 2258 N N . GLY A 1 319 ? 10.705 0.154 7.748 1.00 97.56 319 GLY A N 1
ATOM 2259 C CA . GLY A 1 319 ? 11.328 1.053 8.717 1.00 97.56 319 GLY A CA 1
ATOM 2260 C C . GLY A 1 319 ? 12.828 1.238 8.487 1.00 97.56 319 GLY A C 1
ATOM 2261 O O . GLY A 1 319 ? 13.518 0.340 8.009 1.00 97.56 319 GLY A O 1
ATOM 2262 N N . ALA A 1 320 ? 13.350 2.407 8.850 1.00 96.12 320 ALA A N 1
ATOM 2263 C CA . ALA A 1 320 ? 14.745 2.785 8.667 1.00 96.12 320 ALA A CA 1
ATOM 2264 C C . ALA A 1 320 ? 15.681 2.162 9.712 1.00 96.12 320 ALA A C 1
ATOM 2266 O O . ALA A 1 320 ? 15.342 2.021 10.887 1.00 96.12 320 ALA A O 1
ATOM 2267 N N . ALA A 1 321 ? 16.910 1.859 9.294 1.00 93.94 321 ALA A N 1
ATOM 2268 C CA . ALA A 1 321 ? 18.010 1.500 10.195 1.00 93.94 321 ALA A CA 1
ATOM 2269 C C . ALA A 1 321 ? 18.858 2.712 10.627 1.00 93.94 321 ALA A C 1
ATOM 2271 O O . ALA A 1 321 ? 19.733 2.582 11.482 1.00 93.94 321 ALA A O 1
ATOM 2272 N N . VAL A 1 322 ? 18.629 3.874 10.009 1.00 91.00 322 VAL A N 1
ATOM 2273 C CA . VAL A 1 322 ? 19.326 5.134 10.289 1.00 91.00 322 VAL A CA 1
ATOM 2274 C C . VAL A 1 322 ? 18.390 6.122 10.975 1.00 91.00 322 VAL A C 1
ATOM 2276 O O . VAL A 1 322 ? 17.174 6.089 10.781 1.00 91.00 322 VAL A O 1
ATOM 2279 N N . THR A 1 323 ? 18.963 7.014 11.779 1.00 84.50 323 THR A N 1
ATOM 2280 C CA . THR A 1 323 ? 18.226 8.111 12.406 1.00 84.50 323 THR A CA 1
ATOM 2281 C C . THR A 1 323 ? 18.038 9.268 11.418 1.00 84.50 323 THR A C 1
ATOM 2283 O O . THR A 1 323 ? 18.927 9.586 10.625 1.00 84.50 323 THR A O 1
ATOM 2286 N N . GLY A 1 324 ? 16.866 9.903 11.457 1.00 79.00 324 GLY A N 1
ATOM 2287 C CA . GLY A 1 324 ? 16.512 11.030 10.594 1.00 79.00 324 GLY A CA 1
ATOM 2288 C C . GLY A 1 324 ? 15.000 11.229 10.520 1.00 79.00 324 GLY A C 1
ATOM 2289 O O . GLY A 1 324 ? 14.240 10.275 10.670 1.00 79.00 324 GLY A O 1
ATOM 2290 N N . ASP A 1 325 ? 14.561 12.467 10.293 1.00 72.75 325 ASP A N 1
ATOM 2291 C CA . ASP A 1 325 ? 13.138 12.826 10.359 1.00 72.75 325 ASP A CA 1
ATOM 2292 C C . ASP A 1 325 ? 12.300 12.320 9.177 1.00 72.75 325 ASP A C 1
ATOM 2294 O O . ASP A 1 325 ? 11.077 12.388 9.252 1.00 72.75 325 ASP A O 1
ATOM 2298 N N . THR A 1 326 ? 12.916 11.796 8.117 1.00 84.88 326 THR A N 1
ATOM 2299 C CA . THR A 1 326 ? 12.217 11.294 6.917 1.00 84.88 326 THR A CA 1
ATOM 2300 C C . THR A 1 326 ? 12.831 10.005 6.375 1.00 84.88 326 THR A C 1
ATOM 2302 O O . THR A 1 326 ? 12.704 9.706 5.192 1.00 84.88 326 THR A O 1
ATOM 2305 N N . ALA A 1 327 ? 13.570 9.266 7.206 1.00 90.06 327 ALA A N 1
ATOM 2306 C CA . ALA A 1 327 ? 14.386 8.157 6.731 1.00 90.06 327 ALA A CA 1
ATOM 2307 C C . ALA A 1 327 ? 13.574 6.903 6.354 1.00 90.06 327 ALA A C 1
ATOM 2309 O O . ALA A 1 327 ? 14.045 6.075 5.577 1.00 90.06 327 ALA A O 1
ATOM 2310 N N . GLU A 1 328 ? 12.390 6.745 6.937 1.00 95.38 328 GLU A N 1
ATOM 2311 C CA . GLU A 1 328 ? 11.465 5.630 6.766 1.00 95.38 328 GLU A CA 1
ATOM 2312 C C . GLU A 1 328 ? 10.883 5.534 5.352 1.00 95.38 328 GLU A C 1
ATOM 2314 O O . GLU A 1 328 ? 10.760 6.533 4.649 1.00 95.38 328 GLU A O 1
ATOM 2319 N N . GLY A 1 329 ? 10.479 4.330 4.941 1.00 97.56 329 GLY A N 1
ATOM 2320 C CA . GLY A 1 329 ? 9.583 4.189 3.799 1.00 97.56 329 GLY A CA 1
ATOM 2321 C C . GLY A 1 329 ? 8.209 4.783 4.123 1.00 97.56 329 GLY A C 1
ATOM 2322 O O . GLY A 1 329 ? 7.707 4.616 5.241 1.00 97.56 329 GLY A O 1
ATOM 2323 N N . VAL A 1 330 ? 7.595 5.449 3.143 1.00 98.00 330 VAL A N 1
ATOM 2324 C CA . VAL A 1 330 ? 6.297 6.117 3.318 1.00 98.00 330 VAL A CA 1
ATOM 2325 C C . VAL A 1 330 ? 5.284 5.644 2.282 1.00 98.00 330 VAL A C 1
ATOM 2327 O O . VAL A 1 330 ? 5.517 5.703 1.074 1.00 98.00 330 VAL A O 1
ATOM 2330 N N . LEU A 1 331 ? 4.118 5.224 2.764 1.00 98.75 331 LEU A N 1
ATOM 2331 C CA . LEU A 1 331 ? 2.918 4.983 1.971 1.00 98.75 331 LEU A CA 1
ATOM 2332 C C . LEU A 1 331 ? 1.886 6.066 2.268 1.00 98.75 331 LEU A C 1
ATOM 2334 O O . LEU A 1 331 ? 1.462 6.219 3.410 1.00 98.75 331 LEU A O 1
ATOM 2338 N N . THR A 1 332 ? 1.415 6.761 1.238 1.00 97.94 332 THR A N 1
ATOM 2339 C CA . THR A 1 332 ? 0.411 7.817 1.372 1.00 97.94 332 THR A CA 1
ATOM 2340 C C . THR A 1 332 ? -0.786 7.577 0.455 1.00 97.94 332 THR A C 1
ATOM 2342 O O . THR A 1 332 ? -0.652 7.481 -0.763 1.00 97.94 332 THR A O 1
ATOM 2345 N N . PHE A 1 333 ? -1.986 7.584 1.030 1.00 97.25 333 PHE A N 1
ATOM 2346 C CA . PHE A 1 333 ? -3.244 7.718 0.297 1.00 97.25 333 PHE A CA 1
ATOM 2347 C C . PHE A 1 333 ? -3.744 9.163 0.423 1.00 97.25 333 PHE A C 1
ATOM 2349 O O . PHE A 1 333 ? -4.070 9.603 1.527 1.00 97.25 333 PHE A O 1
ATOM 2356 N N . ALA A 1 334 ? -3.799 9.913 -0.683 1.00 90.69 334 ALA A N 1
ATOM 2357 C CA . ALA A 1 334 ? -4.034 11.356 -0.676 1.00 90.69 334 ALA A CA 1
ATOM 2358 C C . ALA A 1 334 ? -4.986 11.869 -1.766 1.00 90.69 334 ALA A C 1
ATOM 2360 O O . ALA A 1 334 ? -4.721 11.707 -2.952 1.00 90.69 334 ALA A O 1
ATOM 2361 N N . GLY A 1 335 ? -6.025 12.614 -1.362 1.00 72.25 335 GLY A N 1
ATOM 2362 C CA . GLY A 1 335 ? -6.842 13.447 -2.255 1.00 72.25 335 GLY A CA 1
ATOM 2363 C C . GLY A 1 335 ? -7.679 12.679 -3.288 1.00 72.25 335 GLY A C 1
ATOM 2364 O O . GLY A 1 335 ? -7.526 11.478 -3.466 1.00 72.25 335 GLY A O 1
ATOM 2365 N N . GLY A 1 336 ? -8.583 13.374 -3.986 1.00 67.38 336 GLY A N 1
ATOM 2366 C CA . GLY A 1 336 ? -9.354 12.815 -5.105 1.00 67.38 336 GLY A CA 1
ATOM 2367 C C . GLY A 1 336 ? -10.687 12.149 -4.751 1.00 67.38 336 GLY A C 1
ATOM 2368 O O . GLY A 1 336 ? -10.845 11.529 -3.701 1.00 67.38 336 GLY A O 1
ATOM 2369 N N . GLN A 1 337 ? -11.656 12.247 -5.667 1.00 64.56 337 GLN A N 1
ATOM 2370 C CA . GLN A 1 337 ? -12.887 11.458 -5.610 1.00 64.56 337 GLN A CA 1
ATOM 2371 C C . GLN A 1 337 ? -12.492 9.996 -5.895 1.00 64.56 337 GLN A C 1
ATOM 2373 O O . GLN A 1 337 ? -12.124 9.689 -7.021 1.00 64.56 337 GLN A O 1
ATOM 2378 N N . ALA A 1 338 ? -12.535 9.120 -4.884 1.00 80.69 338 ALA A N 1
ATOM 2379 C CA . ALA A 1 338 ? -12.279 7.667 -4.963 1.00 80.69 338 ALA A CA 1
ATOM 2380 C C . ALA A 1 338 ? -10.862 7.125 -4.662 1.00 80.69 338 ALA A C 1
ATOM 2382 O O . ALA A 1 338 ? -10.591 5.974 -5.002 1.00 80.69 338 ALA A O 1
ATOM 2383 N N . THR A 1 339 ? -9.987 7.847 -3.947 1.00 94.94 339 THR A N 1
ATOM 2384 C CA . THR A 1 339 ? -8.757 7.204 -3.431 1.00 94.94 339 THR A CA 1
ATOM 2385 C C . THR A 1 339 ? -9.074 6.130 -2.403 1.00 94.94 339 THR A C 1
ATOM 2387 O O . THR A 1 339 ? -9.721 6.415 -1.389 1.00 94.94 339 THR A O 1
ATOM 2390 N N . THR A 1 340 ? -8.584 4.907 -2.621 1.00 96.38 340 THR A N 1
ATOM 2391 C CA . THR A 1 340 ? -8.795 3.823 -1.663 1.00 96.38 340 THR A CA 1
ATOM 2392 C C . THR A 1 340 ? -7.664 2.801 -1.577 1.00 96.38 340 THR A C 1
ATOM 2394 O O . THR A 1 340 ? -7.082 2.414 -2.587 1.00 96.38 340 THR A O 1
ATOM 2397 N N . ALA A 1 341 ? -7.409 2.304 -0.363 1.00 98.00 341 ALA A N 1
ATOM 2398 C CA . ALA A 1 341 ? -6.585 1.116 -0.145 1.00 98.00 341 ALA A CA 1
ATOM 2399 C C . ALA A 1 341 ? -7.284 -0.195 -0.569 1.00 98.00 341 ALA A C 1
ATOM 2401 O O . ALA A 1 341 ? -6.646 -1.241 -0.564 1.00 98.00 341 ALA A O 1
ATOM 2402 N N . ALA A 1 342 ? -8.562 -0.140 -0.974 1.00 97.88 342 ALA A N 1
ATOM 2403 C CA . ALA A 1 342 ? -9.330 -1.272 -1.495 1.00 97.88 342 ALA A CA 1
ATOM 2404 C C . ALA A 1 342 ? -9.215 -2.514 -0.593 1.00 97.88 342 ALA A C 1
ATOM 2406 O O . ALA A 1 342 ? -9.621 -2.440 0.567 1.00 97.88 342 ALA A O 1
ATOM 2407 N N . ASN A 1 343 ? -8.687 -3.628 -1.097 1.00 98.38 343 ASN A N 1
ATOM 2408 C CA . ASN A 1 343 ? -8.505 -4.872 -0.348 1.00 98.38 343 ASN A CA 1
ATOM 2409 C C . ASN A 1 343 ? -7.019 -5.170 -0.086 1.00 98.38 343 ASN A C 1
ATOM 2411 O O . ASN A 1 343 ? -6.676 -6.295 0.272 1.00 98.38 343 ASN A O 1
ATOM 2415 N N . ALA A 1 344 ? -6.136 -4.183 -0.269 1.00 98.75 344 ALA A N 1
ATOM 2416 C CA . ALA A 1 344 ? -4.699 -4.382 -0.176 1.00 98.75 344 ALA A CA 1
ATOM 2417 C C . ALA A 1 344 ? -4.282 -4.970 1.182 1.00 98.75 344 ALA A C 1
ATOM 2419 O O . ALA A 1 344 ? -4.847 -4.642 2.235 1.00 98.75 344 ALA A O 1
ATOM 2420 N N . THR A 1 345 ? -3.242 -5.799 1.160 1.00 98.88 345 THR A N 1
ATOM 2421 C CA . THR A 1 345 ? -2.530 -6.216 2.368 1.00 98.88 345 THR A CA 1
ATOM 2422 C C . THR A 1 345 ? -1.345 -5.288 2.571 1.00 98.88 345 THR A C 1
ATOM 2424 O O . THR A 1 345 ? -0.424 -5.262 1.759 1.00 98.88 345 THR A O 1
ATOM 2427 N N . ILE A 1 346 ? -1.364 -4.520 3.658 1.00 98.94 346 ILE A N 1
ATOM 2428 C CA . ILE A 1 346 ? -0.343 -3.524 3.981 1.00 98.94 346 ILE A CA 1
ATOM 2429 C C . ILE A 1 346 ? 0.398 -3.971 5.241 1.00 98.94 346 ILE A C 1
ATOM 2431 O O . ILE A 1 346 ? -0.208 -4.126 6.302 1.00 98.94 346 ILE A O 1
ATOM 2435 N N . VAL A 1 347 ? 1.713 -4.143 5.130 1.00 98.94 347 VAL A N 1
ATOM 2436 C CA . VAL A 1 347 ? 2.603 -4.481 6.246 1.00 98.94 347 VAL A CA 1
ATOM 2437 C C . VAL A 1 347 ? 3.628 -3.368 6.416 1.00 98.94 347 VAL A C 1
ATOM 2439 O O . VAL A 1 347 ? 4.454 -3.142 5.534 1.00 98.94 347 VAL A O 1
ATOM 2442 N N . ALA A 1 348 ? 3.604 -2.679 7.554 1.00 98.88 348 ALA A N 1
ATOM 2443 C CA . ALA A 1 348 ? 4.612 -1.686 7.906 1.00 98.88 348 ALA A CA 1
ATOM 2444 C C . ALA A 1 348 ? 5.584 -2.271 8.938 1.00 98.88 348 ALA A C 1
ATOM 2446 O O . ALA A 1 348 ? 5.163 -2.829 9.952 1.00 98.88 348 ALA A O 1
ATOM 2447 N N . THR A 1 349 ? 6.891 -2.163 8.695 1.00 98.75 349 THR A N 1
ATOM 2448 C CA . THR A 1 349 ? 7.914 -2.753 9.571 1.00 98.75 349 THR A CA 1
ATOM 2449 C C . THR A 1 349 ? 8.563 -1.717 10.481 1.00 98.75 349 THR A C 1
ATOM 2451 O O . THR A 1 349 ? 8.655 -0.533 10.155 1.00 98.75 349 THR A O 1
ATOM 2454 N N . GLY A 1 350 ? 9.005 -2.152 11.661 1.00 97.88 350 GLY A N 1
ATOM 2455 C CA . GLY A 1 350 ? 9.732 -1.294 12.591 1.00 97.88 350 GLY A CA 1
ATOM 2456 C C . GLY A 1 350 ? 11.124 -0.936 12.071 1.00 97.88 350 GLY A C 1
ATOM 2457 O O . GLY A 1 350 ? 11.756 -1.710 11.356 1.00 97.88 350 GLY A O 1
ATOM 2458 N N . GLY A 1 351 ? 11.611 0.234 12.466 1.00 96.50 351 GLY A N 1
ATOM 2459 C CA . GLY A 1 351 ? 12.996 0.631 12.282 1.00 96.50 351 GLY A CA 1
ATOM 2460 C C . GLY A 1 351 ? 13.924 -0.065 13.275 1.00 96.50 351 GLY A C 1
ATOM 2461 O O . GLY A 1 351 ? 13.500 -0.703 14.242 1.00 96.50 351 GLY A O 1
ATOM 2462 N N . SER A 1 352 ? 15.224 0.078 13.044 1.00 94.94 352 SER A N 1
ATOM 2463 C CA . SER A 1 352 ? 16.279 -0.455 13.913 1.00 94.94 352 SER A CA 1
ATOM 2464 C C . SER A 1 352 ? 17.297 0.629 14.264 1.00 94.94 352 SER A C 1
ATOM 2466 O O . SER A 1 352 ? 17.332 1.682 13.635 1.00 94.94 352 SER A O 1
ATOM 2468 N N . ASN A 1 353 ? 18.106 0.409 15.308 1.00 91.38 353 ASN A N 1
ATOM 2469 C CA . ASN A 1 353 ? 19.158 1.343 15.750 1.00 91.38 353 ASN A CA 1
ATOM 2470 C C . ASN A 1 353 ? 18.668 2.785 16.010 1.00 91.38 353 ASN A C 1
ATOM 2472 O O . ASN A 1 353 ? 19.395 3.749 15.784 1.00 91.38 353 ASN A O 1
ATOM 2476 N N . GLY A 1 354 ? 17.428 2.934 16.489 1.00 89.19 354 GLY A N 1
ATOM 2477 C CA . GLY A 1 354 ? 16.800 4.238 16.729 1.00 89.19 354 GLY A CA 1
ATOM 2478 C C . GLY A 1 354 ? 16.170 4.886 15.491 1.00 89.19 354 GLY A C 1
ATOM 2479 O O . GLY A 1 354 ? 15.651 5.994 15.600 1.00 89.19 354 GLY A O 1
ATOM 2480 N N . GLY A 1 355 ? 16.189 4.215 14.336 1.00 94.56 355 GLY A N 1
ATOM 2481 C CA . GLY A 1 355 ? 15.460 4.632 13.143 1.00 94.56 355 GLY A CA 1
ATOM 2482 C C . GLY A 1 355 ? 13.940 4.512 13.294 1.00 94.56 355 GLY A C 1
ATOM 2483 O O . GLY A 1 355 ? 13.416 3.734 14.103 1.00 94.56 355 GLY A O 1
ATOM 2484 N N . LYS A 1 356 ? 13.220 5.315 12.507 1.00 95.62 356 LYS A N 1
ATOM 2485 C CA . LYS A 1 356 ? 11.753 5.320 12.459 1.00 95.62 356 LYS A CA 1
ATOM 2486 C C . LYS A 1 356 ? 11.219 4.055 11.785 1.00 95.62 356 LYS A C 1
ATOM 2488 O O . LYS A 1 356 ? 11.846 3.534 10.867 1.00 95.62 356 LYS A O 1
ATOM 2493 N N . GLY A 1 357 ? 10.068 3.561 12.234 1.00 97.62 357 GLY A N 1
ATOM 2494 C CA . GLY A 1 357 ? 9.337 2.515 11.519 1.00 97.62 357 GLY A CA 1
ATOM 2495 C C . GLY A 1 357 ? 8.669 3.045 10.252 1.00 97.62 357 GLY A C 1
ATOM 2496 O O . GLY A 1 357 ? 8.536 4.255 10.088 1.00 97.62 357 GLY A O 1
ATOM 2497 N N . GLY A 1 358 ? 8.257 2.137 9.369 1.00 98.50 358 GLY A N 1
ATOM 2498 C CA . GLY A 1 358 ? 7.522 2.475 8.153 1.00 98.50 358 GLY A CA 1
ATOM 2499 C C . GLY A 1 358 ? 6.246 3.251 8.475 1.00 98.50 358 GLY A C 1
ATOM 2500 O O . GLY A 1 358 ? 5.581 2.973 9.479 1.00 98.50 358 GLY A O 1
ATOM 2501 N N . LEU A 1 359 ? 5.921 4.226 7.629 1.00 98.50 359 LEU A N 1
ATOM 2502 C CA . LEU A 1 359 ? 4.816 5.155 7.838 1.00 98.50 359 LEU A CA 1
ATOM 2503 C C . LEU A 1 359 ? 3.710 4.926 6.804 1.00 98.50 359 LEU A C 1
ATOM 2505 O O . LEU A 1 359 ? 3.945 5.010 5.601 1.00 98.50 359 LEU A O 1
ATOM 2509 N N . VAL A 1 360 ? 2.492 4.674 7.281 1.00 98.81 360 VAL A N 1
ATOM 2510 C CA . VAL A 1 360 ? 1.276 4.574 6.466 1.00 98.81 360 VAL A CA 1
ATOM 2511 C C . VAL A 1 360 ? 0.369 5.757 6.780 1.00 98.81 360 VAL A C 1
ATOM 2513 O O . VAL A 1 360 ? -0.023 5.953 7.927 1.00 98.81 360 VAL A O 1
ATOM 2516 N N . GLN A 1 361 ? 0.007 6.531 5.761 1.00 97.75 361 GLN A N 1
ATOM 2517 C CA . GLN A 1 361 ? -0.752 7.770 5.899 1.00 97.75 361 GLN A CA 1
ATOM 2518 C C . GLN A 1 361 ? -2.052 7.758 5.101 1.00 97.75 361 GLN A C 1
ATOM 2520 O O . GLN A 1 361 ? -2.065 7.468 3.903 1.00 97.75 361 GLN A O 1
ATOM 2525 N N . PHE A 1 362 ? -3.138 8.168 5.757 1.00 96.94 362 PHE A N 1
ATOM 2526 C CA . PHE A 1 362 ? -4.428 8.430 5.118 1.00 96.94 362 PHE A CA 1
ATOM 2527 C C . PHE A 1 362 ? -4.780 9.916 5.235 1.00 96.94 362 PHE A C 1
ATOM 2529 O O . PHE A 1 362 ? -5.321 10.367 6.249 1.00 96.94 362 PHE A O 1
ATOM 2536 N N . LEU A 1 363 ? -4.510 10.669 4.168 1.00 93.88 363 LEU A N 1
ATOM 2537 C CA . LEU A 1 363 ? -4.815 12.100 4.070 1.00 93.88 363 LEU A CA 1
ATOM 2538 C C . LEU A 1 363 ? -6.309 12.335 3.740 1.00 93.88 363 LEU A C 1
ATOM 2540 O O . LEU A 1 363 ? -7.050 11.362 3.536 1.00 93.88 363 LEU A O 1
ATOM 2544 N N . PRO A 1 364 ? -6.805 13.590 3.704 1.00 91.00 364 PRO A N 1
ATOM 2545 C CA . PRO A 1 364 ? -8.222 13.870 3.479 1.00 91.00 364 PRO A CA 1
ATOM 2546 C C . PRO A 1 364 ? -8.799 13.178 2.236 1.00 91.00 364 PRO A C 1
ATOM 2548 O O . PRO A 1 364 ? -8.157 13.104 1.185 1.00 91.00 364 PRO A O 1
ATOM 2551 N N . ASN A 1 365 ? -10.040 12.697 2.365 1.00 88.31 365 ASN A N 1
ATOM 2552 C CA . ASN A 1 365 ? -10.829 11.970 1.355 1.00 88.31 365 ASN A CA 1
ATOM 2553 C C . ASN A 1 365 ? -10.354 10.545 1.003 1.00 88.31 365 ASN A C 1
ATOM 2555 O O . ASN A 1 365 ? -11.060 9.834 0.286 1.00 88.31 365 ASN A O 1
ATOM 2559 N N . ALA A 1 366 ? -9.207 10.087 1.515 1.00 94.44 366 ALA A N 1
ATOM 2560 C CA . ALA A 1 366 ? -8.766 8.709 1.316 1.00 94.44 366 ALA A CA 1
ATOM 2561 C C . ALA A 1 366 ? -9.598 7.711 2.142 1.00 94.44 366 ALA A C 1
ATOM 2563 O O . ALA A 1 366 ? -9.887 7.955 3.321 1.00 94.44 366 ALA A O 1
ATOM 2564 N N . LYS A 1 367 ? -9.937 6.565 1.534 1.00 95.38 367 LYS A N 1
ATOM 2565 C CA . LYS A 1 367 ? -10.725 5.474 2.137 1.00 95.38 367 LYS A CA 1
ATOM 2566 C C . LYS A 1 367 ? -9.879 4.214 2.339 1.00 95.38 367 LYS A C 1
ATOM 2568 O O . LYS A 1 367 ? -9.165 3.804 1.432 1.00 95.38 367 LYS A O 1
ATOM 2573 N N . GLY A 1 368 ? -10.011 3.526 3.470 1.00 96.19 368 GLY A N 1
ATOM 2574 C CA . GLY A 1 368 ? -9.300 2.261 3.699 1.00 96.19 368 GLY A CA 1
ATOM 2575 C C . GLY A 1 368 ? -9.929 1.053 2.993 1.00 96.19 368 GLY A C 1
ATOM 2576 O O . GLY A 1 368 ? -9.217 0.163 2.550 1.00 96.19 368 GLY A O 1
ATOM 2577 N N . GLY A 1 369 ? -11.253 1.035 2.814 1.00 96.69 369 GLY A N 1
ATOM 2578 C CA . GLY A 1 369 ? -11.938 -0.095 2.178 1.00 96.69 369 GLY A CA 1
ATOM 2579 C C . GLY A 1 369 ? -11.978 -1.319 3.097 1.00 96.69 369 GLY A C 1
ATOM 2580 O O . GLY A 1 369 ? -12.436 -1.217 4.238 1.00 96.69 369 GLY A O 1
ATOM 2581 N N . THR A 1 370 ? -11.522 -2.469 2.598 1.00 98.50 370 THR A N 1
ATOM 2582 C CA . THR A 1 370 ? -11.397 -3.729 3.352 1.00 98.50 370 THR A CA 1
ATOM 2583 C C . THR A 1 370 ? -9.945 -4.166 3.573 1.00 98.50 370 THR A C 1
ATOM 2585 O O . THR A 1 370 ? -9.694 -5.307 3.967 1.00 98.50 370 THR A O 1
ATOM 2588 N N . CYS A 1 371 ? -8.990 -3.245 3.394 1.00 98.81 371 CYS A N 1
ATOM 2589 C CA . CYS A 1 371 ? -7.566 -3.519 3.545 1.00 98.81 371 CYS A CA 1
ATOM 2590 C C . CYS A 1 371 ? -7.211 -4.156 4.900 1.00 98.81 371 CYS A C 1
ATOM 2592 O O . CYS A 1 371 ? -7.802 -3.846 5.944 1.00 98.81 371 CYS A O 1
ATOM 2594 N N . ARG A 1 372 ? -6.213 -5.041 4.882 1.00 98.81 372 ARG A N 1
ATOM 2595 C CA . ARG A 1 372 ? -5.561 -5.557 6.090 1.00 98.81 372 ARG A CA 1
ATOM 2596 C C . ARG A 1 372 ? -4.347 -4.686 6.383 1.00 98.81 372 ARG A C 1
ATOM 2598 O O . ARG A 1 372 ? -3.500 -4.530 5.509 1.00 98.81 372 ARG A O 1
ATOM 2605 N N . LEU A 1 373 ? -4.242 -4.168 7.603 1.00 98.88 373 LEU A N 1
ATOM 2606 C CA . LEU A 1 373 ? -3.096 -3.383 8.047 1.00 98.88 373 LEU A CA 1
ATOM 2607 C C . LEU A 1 373 ? -2.391 -4.054 9.228 1.00 98.88 373 LEU A C 1
ATOM 2609 O O . LEU A 1 373 ? -2.968 -4.204 10.305 1.00 98.88 373 LEU A O 1
ATOM 2613 N N . GLU A 1 374 ? -1.127 -4.411 9.027 1.00 98.88 374 GLU A N 1
ATOM 2614 C CA . GLU A 1 374 ? -0.247 -4.972 10.048 1.00 98.88 374 GLU A CA 1
ATOM 2615 C C . GLU A 1 374 ? 0.898 -4.001 10.346 1.00 98.88 374 GLU A C 1
ATOM 2617 O O . GLU A 1 374 ? 1.710 -3.689 9.474 1.00 98.88 374 GLU A O 1
ATOM 2622 N N . LEU A 1 375 ? 0.955 -3.509 11.584 1.00 98.88 375 LEU A N 1
ATOM 2623 C CA . LEU A 1 375 ? 1.961 -2.554 12.042 1.00 98.88 375 LEU A CA 1
ATOM 2624 C C . LEU A 1 375 ? 2.945 -3.256 12.978 1.00 98.88 375 LEU A C 1
ATOM 2626 O O . LEU A 1 375 ? 2.614 -3.569 14.118 1.00 98.88 375 LEU A O 1
ATOM 2630 N N . LEU A 1 376 ? 4.169 -3.506 12.529 1.00 98.62 376 LEU A N 1
ATOM 2631 C CA . LEU A 1 376 ? 5.201 -4.185 13.314 1.00 98.62 376 LEU A CA 1
ATOM 2632 C C . LEU A 1 376 ? 6.168 -3.184 13.960 1.00 98.62 376 LEU A C 1
ATOM 2634 O O . LEU A 1 376 ? 6.486 -2.146 13.379 1.00 98.62 376 LEU A O 1
ATOM 2638 N N . GLY A 1 377 ? 6.695 -3.516 15.142 1.00 97.88 377 GLY A N 1
ATOM 2639 C CA . GLY A 1 377 ? 7.692 -2.693 15.838 1.00 97.88 377 GLY A CA 1
ATOM 2640 C C . GLY A 1 377 ? 7.201 -1.266 16.104 1.00 97.88 377 GLY A C 1
ATOM 2641 O O . GLY A 1 377 ? 6.091 -1.079 16.573 1.00 97.88 377 GLY A O 1
ATOM 2642 N N . ASN A 1 378 ? 8.019 -0.257 15.798 1.00 97.19 378 ASN A N 1
ATOM 2643 C CA . ASN A 1 378 ? 7.665 1.163 15.926 1.00 97.19 378 ASN A CA 1
ATOM 2644 C C . ASN A 1 378 ? 7.109 1.783 14.621 1.00 97.19 378 ASN A C 1
ATOM 2646 O O . ASN A 1 378 ? 7.253 2.992 14.419 1.00 97.19 378 ASN A O 1
ATOM 2650 N N . SER A 1 379 ? 6.538 0.973 13.719 1.00 98.69 379 SER A N 1
ATOM 2651 C CA . SER A 1 379 ? 5.823 1.473 12.530 1.00 98.69 379 SER A CA 1
ATOM 2652 C C . SER A 1 379 ? 4.555 2.235 12.906 1.00 98.69 379 SER A C 1
ATOM 2654 O O . SER A 1 379 ? 4.075 2.150 14.040 1.00 98.69 379 SER A O 1
ATOM 2656 N N . GLN A 1 380 ? 4.040 3.026 11.965 1.00 98.50 380 GLN A N 1
ATOM 2657 C CA . GLN A 1 380 ? 2.989 3.996 12.247 1.00 98.50 380 GLN A CA 1
ATOM 2658 C C . GLN A 1 380 ? 1.870 3.963 11.210 1.00 98.50 380 GLN A C 1
ATOM 2660 O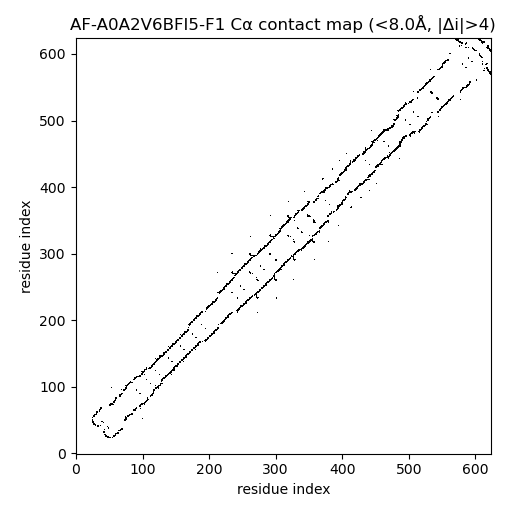 O . GLN A 1 380 ? 2.119 3.925 10.006 1.00 98.50 380 GLN A O 1
ATOM 2665 N N . LEU A 1 381 ? 0.639 4.058 11.705 1.00 98.69 381 LEU A N 1
ATOM 2666 C CA . LEU A 1 381 ? -0.518 4.542 10.966 1.00 98.69 381 LEU A CA 1
ATOM 2667 C C . LEU A 1 381 ? -0.819 5.969 11.422 1.00 98.69 381 LEU A C 1
ATOM 2669 O O . LEU A 1 381 ? -1.055 6.211 12.606 1.00 98.69 381 LEU A O 1
ATOM 2673 N N . ASP A 1 382 ? -0.869 6.891 10.475 1.00 97.62 382 ASP A N 1
ATOM 2674 C CA . ASP A 1 382 ? -1.171 8.296 10.714 1.00 97.62 382 ASP A CA 1
ATOM 2675 C C . ASP A 1 382 ? -2.393 8.729 9.890 1.00 97.62 382 ASP A C 1
ATOM 2677 O O . ASP A 1 382 ? -2.417 8.679 8.654 1.00 97.62 382 ASP A O 1
ATOM 2681 N N . MET A 1 383 ? -3.454 9.110 10.598 1.00 96.56 383 MET A N 1
ATOM 2682 C CA . MET A 1 383 ? -4.659 9.689 10.021 1.00 96.56 383 MET A CA 1
ATOM 2683 C C . MET A 1 383 ? -4.529 11.205 10.064 1.00 96.56 383 MET A C 1
ATOM 2685 O O . MET A 1 383 ? -4.412 11.792 11.140 1.00 96.56 383 MET A O 1
ATOM 2689 N N . ALA A 1 384 ? -4.593 11.844 8.895 1.00 91.62 384 ALA A N 1
ATOM 2690 C CA . ALA A 1 384 ? -4.381 13.280 8.827 1.00 91.62 384 ALA A CA 1
ATOM 2691 C C . ALA A 1 384 ? -5.400 14.057 9.671 1.00 91.62 384 ALA A C 1
ATOM 2693 O O . ALA A 1 384 ? -6.586 13.727 9.746 1.00 91.62 384 ALA A O 1
ATOM 2694 N N . ALA A 1 385 ? -4.912 15.121 10.295 1.00 90.81 385 ALA A N 1
ATOM 2695 C CA . ALA A 1 385 ? -5.697 15.982 11.164 1.00 90.81 385 ALA A CA 1
ATOM 2696 C C . ALA A 1 385 ? -6.869 16.675 10.445 1.00 90.81 385 ALA A C 1
ATOM 2698 O O . ALA A 1 385 ? -7.940 16.883 11.010 1.00 90.81 385 ALA A O 1
ATOM 2699 N N . ASP A 1 386 ? -6.664 17.022 9.180 1.00 89.00 386 ASP A N 1
ATOM 2700 C CA . ASP A 1 386 ? -7.562 17.800 8.332 1.00 89.00 386 ASP A CA 1
ATOM 2701 C C . ASP A 1 386 ? -8.542 16.940 7.515 1.00 89.00 386 ASP A C 1
ATOM 2703 O O . ASP A 1 386 ? -9.159 17.432 6.567 1.00 89.00 386 ASP A O 1
ATOM 2707 N N . ARG A 1 387 ? -8.708 15.652 7.856 1.00 89.00 387 ARG A N 1
ATOM 2708 C CA . ARG A 1 387 ? -9.702 14.794 7.193 1.00 89.00 387 ARG A CA 1
ATOM 2709 C C . ARG A 1 387 ? -11.120 15.354 7.355 1.00 89.00 387 ARG A C 1
ATOM 2711 O O . ARG A 1 387 ? -11.454 16.005 8.339 1.00 89.00 387 ARG A O 1
ATOM 2718 N N . HIS A 1 388 ? -11.962 15.071 6.365 1.00 84.44 388 HIS A N 1
ATOM 2719 C CA . HIS A 1 388 ? -13.388 15.409 6.401 1.00 84.44 388 HIS A CA 1
ATOM 2720 C C . HIS A 1 388 ? -14.261 14.267 6.932 1.00 84.44 388 HIS A C 1
ATOM 2722 O O . HIS A 1 388 ? -15.328 14.536 7.472 1.00 84.44 388 HIS A O 1
ATOM 2728 N N . ASP A 1 389 ? -13.789 13.022 6.798 1.00 87.50 389 ASP A N 1
ATOM 2729 C CA . ASP A 1 389 ? -14.529 11.808 7.132 1.00 87.50 389 ASP A CA 1
ATOM 2730 C C . ASP A 1 389 ? -13.676 10.832 7.958 1.00 87.50 389 ASP A C 1
ATOM 2732 O O . ASP A 1 389 ? -12.448 10.729 7.790 1.00 87.50 389 ASP A O 1
ATOM 2736 N N . ASP A 1 390 ? -14.372 10.023 8.756 1.00 94.44 390 ASP A N 1
ATOM 2737 C CA . ASP A 1 390 ? -13.831 8.854 9.444 1.00 94.44 390 ASP A CA 1
ATOM 2738 C C . ASP A 1 390 ? -13.165 7.865 8.472 1.00 94.44 390 ASP A C 1
ATOM 2740 O O . ASP A 1 390 ? -13.468 7.800 7.274 1.00 94.44 390 ASP A O 1
ATOM 2744 N N . LEU A 1 391 ? -12.236 7.059 8.986 1.00 96.88 391 LEU A N 1
ATOM 2745 C CA . LEU A 1 391 ? -11.513 6.071 8.191 1.00 96.88 391 LEU A CA 1
ATOM 2746 C C . LEU A 1 391 ? -12.047 4.667 8.471 1.00 96.88 391 LEU A C 1
ATOM 2748 O O . LEU A 1 391 ? -11.915 4.170 9.580 1.00 96.88 391 LEU A O 1
ATOM 2752 N N . THR A 1 392 ? -12.598 3.993 7.458 1.00 98.12 392 THR A N 1
ATOM 2753 C CA . THR A 1 392 ? -12.929 2.558 7.542 1.00 98.12 392 THR A CA 1
ATOM 2754 C C . THR A 1 392 ? -11.829 1.703 6.926 1.00 98.12 392 THR A C 1
ATOM 2756 O O . THR A 1 392 ? -11.482 1.929 5.766 1.00 98.12 392 THR A O 1
ATOM 2759 N N . ILE A 1 393 ? -11.340 0.713 7.676 1.00 98.81 393 ILE A N 1
ATOM 2760 C CA . ILE A 1 393 ? -10.388 -0.322 7.242 1.00 98.81 393 ILE A CA 1
ATOM 2761 C C . ILE A 1 393 ? -10.953 -1.729 7.482 1.00 98.81 393 ILE A C 1
ATOM 2763 O O . ILE A 1 393 ? -11.860 -1.930 8.301 1.00 98.81 393 ILE A O 1
ATOM 2767 N N . GLY A 1 394 ? -10.373 -2.718 6.800 1.00 98.88 394 GLY A N 1
ATOM 2768 C CA . GLY A 1 394 ? -10.692 -4.128 6.997 1.00 98.88 394 GLY A CA 1
ATOM 2769 C C . GLY A 1 394 ? -10.318 -4.600 8.387 1.00 98.88 394 GLY A C 1
ATOM 2770 O O . GLY A 1 394 ? -11.196 -4.895 9.194 1.00 98.88 394 GLY A O 1
ATOM 2771 N N . SER A 1 395 ? -9.023 -4.639 8.679 1.00 98.88 395 SER A N 1
ATOM 2772 C CA . SER A 1 395 ? -8.504 -5.110 9.961 1.00 98.88 395 SER A CA 1
ATOM 2773 C C . SER A 1 395 ? -7.206 -4.411 10.346 1.00 98.88 395 SER A C 1
ATOM 2775 O O . SER A 1 395 ? -6.471 -3.933 9.486 1.00 98.88 395 SER A O 1
ATOM 2777 N N . LEU A 1 396 ? -6.937 -4.381 11.651 1.00 98.94 396 LEU A N 1
ATOM 2778 C CA . LEU A 1 396 ? -5.726 -3.826 12.251 1.00 98.94 396 LEU A CA 1
ATOM 2779 C C . LEU A 1 396 ? -5.079 -4.877 13.155 1.00 98.94 396 LEU A C 1
ATOM 2781 O O . LEU A 1 396 ? -5.772 -5.471 13.987 1.00 98.94 396 LEU A O 1
ATOM 2785 N N . GLU A 1 397 ? -3.772 -5.078 13.021 1.00 98.75 397 GLU A N 1
ATOM 2786 C CA . GLU A 1 397 ? -2.991 -5.973 13.877 1.00 98.75 397 GLU A CA 1
ATOM 2787 C C . GLU A 1 397 ? -1.539 -5.521 14.060 1.00 98.75 397 GLU A C 1
ATOM 2789 O O . GLU A 1 397 ? -1.044 -4.656 13.337 1.00 98.75 397 GLU A O 1
ATOM 2794 N N . GLY A 1 398 ? -0.872 -6.097 15.061 1.00 98.69 398 GLY A N 1
ATOM 2795 C CA . GLY A 1 398 ? 0.523 -5.805 15.388 1.00 98.69 398 GLY A CA 1
ATOM 2796 C C . GLY A 1 398 ? 0.710 -4.863 16.583 1.00 98.69 398 GLY A C 1
ATOM 2797 O O . GLY A 1 398 ? -0.171 -4.706 17.424 1.00 98.69 398 GLY A O 1
ATOM 2798 N N . GLU A 1 399 ? 1.899 -4.273 16.661 1.00 97.81 399 GLU A N 1
ATOM 2799 C CA . GLU A 1 399 ? 2.487 -3.601 17.831 1.00 97.81 399 GLU A CA 1
ATOM 2800 C C . GLU A 1 399 ? 2.789 -2.106 17.600 1.00 97.81 399 GLU A C 1
ATOM 2802 O O . GLU A 1 399 ? 3.261 -1.429 18.513 1.00 97.81 399 GLU A O 1
ATOM 2807 N N . GLY A 1 400 ? 2.568 -1.595 16.382 1.00 98.50 400 GLY A N 1
ATOM 2808 C CA . GLY A 1 400 ? 2.904 -0.216 16.006 1.00 98.50 400 GLY A CA 1
ATOM 2809 C C . GLY A 1 400 ? 2.019 0.861 16.639 1.00 98.50 400 GLY A C 1
ATOM 2810 O O . GLY A 1 400 ? 1.193 0.604 17.508 1.00 98.50 400 GLY A O 1
ATOM 2811 N N . THR A 1 401 ? 2.172 2.102 16.190 1.00 98.69 401 THR A N 1
ATOM 2812 C CA . THR A 1 401 ? 1.400 3.240 16.713 1.00 98.69 401 THR A CA 1
ATOM 2813 C C . THR A 1 401 ? 0.319 3.671 15.729 1.00 98.69 401 THR A C 1
ATOM 2815 O O . THR A 1 401 ? 0.575 3.780 14.533 1.00 98.69 401 THR A O 1
ATOM 2818 N N . VAL A 1 402 ? -0.876 3.977 16.231 1.00 98.88 402 VAL A N 1
ATOM 2819 C CA . VAL A 1 402 ? -1.971 4.594 15.472 1.00 98.88 402 VAL A CA 1
ATOM 2820 C C . VAL A 1 402 ? -2.237 5.996 16.010 1.00 98.88 402 VAL A C 1
ATOM 2822 O O . VAL A 1 402 ? -2.592 6.147 17.178 1.00 98.88 402 VAL A O 1
ATOM 2825 N N . THR A 1 403 ? -2.135 7.007 15.149 1.00 98.56 403 THR A N 1
ATOM 2826 C CA . THR A 1 403 ? -2.505 8.399 15.446 1.00 98.56 403 THR A CA 1
ATOM 2827 C C . THR A 1 403 ? -3.800 8.748 14.713 1.00 98.56 403 THR A C 1
ATOM 2829 O O . THR A 1 403 ? -3.844 8.714 13.486 1.00 98.56 403 THR A O 1
ATOM 2832 N N . LEU A 1 404 ? -4.866 9.073 15.453 1.00 97.88 404 LEU A N 1
ATOM 2833 C CA . LEU A 1 404 ? -6.232 9.180 14.906 1.00 97.88 404 LEU A CA 1
ATOM 2834 C C . LEU A 1 404 ? -6.583 10.528 14.251 1.00 97.88 404 LEU A C 1
ATOM 2836 O O . LEU A 1 404 ? -7.651 10.660 13.656 1.00 97.88 404 LEU A O 1
ATOM 2840 N N . GLY A 1 405 ? -5.745 11.557 14.395 1.00 95.06 405 GLY A N 1
ATOM 2841 C CA . GLY A 1 405 ? -5.976 12.864 13.761 1.00 95.06 405 GLY A CA 1
ATOM 2842 C C . GLY A 1 405 ? -7.222 13.633 14.231 1.00 95.06 405 GLY A C 1
ATOM 2843 O O . GLY A 1 405 ? -7.498 14.697 13.694 1.00 95.06 405 GLY A O 1
ATOM 2844 N N . GLY A 1 406 ? -7.967 13.145 15.228 1.00 95.38 406 GLY A N 1
ATOM 2845 C CA . GLY A 1 406 ? -9.255 13.724 15.637 1.00 95.38 406 GLY A CA 1
ATOM 2846 C C . GLY A 1 406 ? -10.488 13.102 14.975 1.00 95.38 406 GLY A C 1
ATOM 2847 O O . GLY A 1 406 ? -11.563 13.689 15.042 1.00 95.38 406 GLY A O 1
ATOM 2848 N N . HIS A 1 407 ? -10.341 11.936 14.341 1.00 95.81 407 HIS A N 1
ATOM 2849 C CA . HIS A 1 407 ? -11.411 11.237 13.616 1.00 95.81 407 HIS A CA 1
ATOM 2850 C C . HIS A 1 407 ? -11.646 9.836 14.186 1.00 95.81 407 HIS A C 1
ATOM 2852 O O . HIS A 1 407 ? -10.843 9.335 14.983 1.00 95.81 407 HIS A O 1
ATOM 2858 N N . ALA A 1 408 ? -12.734 9.176 13.784 1.00 97.50 408 ALA A N 1
ATOM 2859 C CA . ALA A 1 408 ? -12.943 7.777 14.126 1.00 97.50 408 ALA A CA 1
ATOM 2860 C C . ALA A 1 408 ? -12.197 6.842 13.162 1.00 97.50 408 ALA A C 1
ATOM 2862 O O . ALA A 1 408 ? -12.266 6.982 11.937 1.00 97.50 408 ALA A O 1
ATOM 2863 N N . LEU A 1 409 ? -11.528 5.832 13.719 1.00 98.75 409 LEU A N 1
ATOM 2864 C CA . LEU A 1 409 ? -11.055 4.666 12.978 1.00 98.75 409 LEU A CA 1
ATOM 2865 C C . LEU A 1 409 ? -12.073 3.530 13.131 1.00 98.75 409 LEU A C 1
ATOM 2867 O O . LEU A 1 409 ? -12.287 2.991 14.220 1.00 98.75 409 LEU A O 1
ATOM 2871 N N . ILE A 1 410 ? -12.715 3.175 12.023 1.00 98.88 410 ILE A N 1
ATOM 2872 C CA . ILE A 1 410 ? -13.720 2.121 11.915 1.00 98.88 410 ILE A CA 1
ATOM 2873 C C . ILE A 1 410 ? -13.029 0.835 11.439 1.00 98.88 410 ILE A C 1
ATOM 2875 O O . ILE A 1 410 ? -12.459 0.792 10.350 1.00 98.88 410 ILE A O 1
ATOM 2879 N N . ILE A 1 411 ? -13.081 -0.225 12.245 1.00 98.94 411 ILE A N 1
ATOM 2880 C CA . ILE A 1 411 ? -12.302 -1.455 12.043 1.00 98.94 411 ILE A CA 1
ATOM 2881 C C . ILE A 1 411 ? -13.237 -2.659 11.959 1.00 98.94 411 ILE A C 1
ATOM 2883 O O . ILE A 1 411 ? -14.104 -2.842 12.820 1.00 98.94 411 ILE A O 1
ATOM 2887 N N . GLY A 1 412 ? -13.018 -3.521 10.967 1.00 98.75 412 GLY A N 1
ATOM 2888 C CA . GLY A 1 412 ? -13.656 -4.835 10.869 1.00 98.75 412 GLY A CA 1
ATOM 2889 C C . GLY A 1 412 ? -14.419 -5.083 9.570 1.00 98.75 412 GLY A C 1
ATOM 2890 O O . GLY A 1 412 ? -15.164 -6.061 9.511 1.00 98.75 412 GLY A O 1
ATOM 2891 N N . SER A 1 413 ? -14.281 -4.237 8.540 1.00 98.62 413 SER A N 1
ATOM 2892 C CA . SER A 1 413 ? -15.049 -4.382 7.290 1.00 98.62 413 SER A CA 1
ATOM 2893 C C . SER A 1 413 ? -14.732 -5.675 6.518 1.00 98.62 413 SER A C 1
ATOM 2895 O O . SER A 1 413 ? -15.556 -6.115 5.721 1.00 98.62 413 SER A O 1
ATOM 2897 N N . ASN A 1 414 ? -13.599 -6.333 6.804 1.00 98.44 414 ASN A N 1
ATOM 2898 C CA . ASN A 1 414 ? -13.220 -7.636 6.239 1.00 98.44 414 ASN A CA 1
ATOM 2899 C C . ASN A 1 414 ? -13.540 -8.835 7.158 1.00 98.44 414 ASN A C 1
ATOM 2901 O O . ASN A 1 414 ? -13.228 -9.974 6.821 1.00 98.44 414 ASN A O 1
ATOM 2905 N N . ASN A 1 415 ? -14.164 -8.598 8.318 1.00 98.56 415 ASN A N 1
ATOM 2906 C CA . ASN A 1 415 ? -14.554 -9.612 9.303 1.00 98.56 415 ASN A CA 1
ATOM 2907 C C . ASN A 1 415 ? -13.414 -10.458 9.907 1.00 98.56 415 ASN A C 1
ATOM 2909 O O . ASN A 1 415 ? -13.702 -11.430 10.616 1.00 98.56 415 ASN A O 1
ATOM 2913 N N . LEU A 1 416 ? -12.143 -10.103 9.693 1.00 98.50 416 LEU A N 1
ATOM 2914 C CA . LEU A 1 416 ? -11.025 -10.810 10.314 1.00 98.50 416 LEU A CA 1
ATOM 2915 C C . LEU A 1 416 ? -11.012 -10.597 11.831 1.00 98.50 416 LEU A C 1
ATOM 2917 O O . LEU A 1 416 ? -11.466 -9.579 12.355 1.00 98.50 416 LEU A O 1
ATOM 2921 N N . SER A 1 417 ? -10.505 -11.603 12.544 1.00 98.44 417 SER A N 1
ATOM 2922 C CA . SER A 1 417 ? -10.234 -11.493 13.976 1.00 98.44 417 SER A CA 1
ATOM 2923 C C . SER A 1 417 ? -8.751 -11.241 14.188 1.00 98.44 417 SER A C 1
ATOM 2925 O O . SER A 1 417 ? -7.938 -12.048 13.745 1.00 98.44 417 SER A O 1
ATOM 2927 N N . THR A 1 418 ? -8.413 -10.151 14.867 1.00 98.62 418 THR A N 1
ATOM 2928 C CA . THR A 1 418 ? -7.039 -9.670 15.012 1.00 98.62 418 THR A CA 1
ATOM 2929 C C . THR A 1 418 ? -6.700 -9.281 16.447 1.00 98.62 418 THR A C 1
ATOM 2931 O O . THR A 1 418 ? -7.576 -9.095 17.300 1.00 98.62 418 THR A O 1
ATOM 2934 N N . ILE A 1 419 ? -5.398 -9.173 16.714 1.00 98.56 419 ILE A N 1
ATOM 2935 C CA . ILE A 1 419 ? -4.843 -8.642 17.958 1.00 98.56 419 ILE A CA 1
ATOM 2936 C C . ILE A 1 419 ? -4.013 -7.413 17.609 1.00 98.56 419 ILE A C 1
ATOM 2938 O O . ILE A 1 419 ? -3.111 -7.493 16.777 1.00 98.56 419 ILE A O 1
ATOM 2942 N N . PHE A 1 420 ? -4.325 -6.299 18.262 1.00 98.88 420 PHE A N 1
ATOM 2943 C CA . PHE A 1 420 ? -3.519 -5.093 18.240 1.00 98.88 420 PHE A CA 1
ATOM 2944 C C . PHE A 1 420 ? -3.028 -4.781 19.657 1.00 98.88 420 PHE A C 1
ATOM 2946 O O . PHE A 1 420 ? -3.803 -4.576 20.599 1.00 98.88 420 PHE A O 1
ATOM 2953 N N . SER A 1 421 ? -1.716 -4.786 19.794 1.00 98.50 421 SER A N 1
ATOM 2954 C CA . SER A 1 421 ? -0.951 -4.668 21.036 1.00 98.50 421 SER A CA 1
ATOM 2955 C C . SER A 1 421 ? -0.098 -3.398 21.066 1.00 98.50 421 SER A C 1
ATOM 2957 O O . SER A 1 421 ? 0.558 -3.121 22.070 1.00 98.50 421 SER A O 1
ATOM 2959 N N . GLY A 1 422 ? -0.195 -2.592 20.008 1.00 98.50 422 GLY A N 1
ATOM 2960 C CA . GLY A 1 422 ? 0.382 -1.264 19.898 1.00 98.50 422 GLY A CA 1
ATOM 2961 C C . GLY A 1 422 ? -0.468 -0.138 20.494 1.00 98.50 422 GLY A C 1
ATOM 2962 O O . GLY A 1 422 ? -1.595 -0.346 20.947 1.00 98.50 422 GLY A O 1
ATOM 2963 N N . LEU A 1 423 ? 0.084 1.079 20.495 1.00 98.56 423 LEU A N 1
ATOM 2964 C CA . LEU A 1 423 ? -0.553 2.274 21.058 1.00 98.56 423 LEU A CA 1
ATOM 2965 C C . LEU A 1 423 ? -1.504 2.925 20.048 1.00 98.56 423 LEU A C 1
ATOM 2967 O O . LEU A 1 423 ? -1.084 3.335 18.971 1.00 98.56 423 LEU A O 1
ATOM 2971 N N . ILE A 1 424 ? -2.759 3.126 20.440 1.00 98.88 424 ILE A N 1
ATOM 2972 C CA . ILE A 1 424 ? -3.704 4.016 19.759 1.00 98.88 424 ILE A CA 1
ATOM 2973 C C . ILE A 1 424 ? -3.804 5.318 20.552 1.00 98.88 424 ILE A C 1
ATOM 2975 O O . ILE A 1 424 ? -4.128 5.309 21.747 1.00 98.88 424 ILE A O 1
ATOM 2979 N N . GLN A 1 425 ? -3.563 6.435 19.876 1.00 98.62 425 GLN A N 1
ATOM 2980 C CA . GLN A 1 425 ? -3.530 7.766 20.464 1.00 98.62 425 GLN A CA 1
ATOM 2981 C C . GLN A 1 425 ? -4.323 8.782 19.639 1.00 98.62 425 GLN A C 1
ATOM 2983 O O . GLN A 1 425 ? -4.598 8.598 18.449 1.00 98.62 425 GLN A O 1
ATOM 2988 N N . ASP A 1 426 ? -4.668 9.885 20.294 1.00 98.12 426 ASP A N 1
ATOM 2989 C CA . ASP A 1 426 ? -5.194 11.064 19.617 1.00 98.12 426 ASP A CA 1
ATOM 2990 C C . ASP A 1 426 ? -4.149 11.672 18.669 1.00 98.12 426 ASP A C 1
ATOM 2992 O O . ASP A 1 426 ? -2.958 11.362 18.726 1.00 98.12 426 ASP A O 1
ATOM 2996 N N . GLY A 1 427 ? -4.612 12.564 17.798 1.00 94.81 427 GLY A N 1
ATOM 2997 C CA . GLY A 1 427 ? -3.744 13.475 17.057 1.00 94.81 427 GLY A CA 1
ATOM 2998 C C . GLY A 1 427 ? -3.817 14.872 17.662 1.00 94.81 427 GLY A C 1
ATOM 2999 O O . GLY A 1 427 ? -3.520 15.088 18.833 1.00 94.81 427 GLY A O 1
ATOM 3000 N N . ILE A 1 428 ? -4.275 15.829 16.860 1.00 94.50 428 ILE A N 1
ATOM 3001 C CA . ILE A 1 428 ? -4.500 17.212 17.306 1.00 94.50 428 ILE A CA 1
ATOM 3002 C C . ILE A 1 428 ? -5.802 17.402 18.106 1.00 94.50 428 ILE A C 1
ATOM 3004 O O . ILE A 1 428 ? -6.018 18.461 18.692 1.00 94.50 428 ILE A O 1
ATOM 3008 N N . ALA A 1 429 ? -6.685 16.404 18.086 1.00 95.62 429 ALA A N 1
ATOM 3009 C CA . ALA A 1 429 ? -8.002 16.409 18.707 1.00 95.62 429 ALA A CA 1
ATOM 3010 C C . ALA A 1 429 ? -8.397 14.974 19.114 1.00 95.62 429 ALA A C 1
ATOM 3012 O O . ALA A 1 429 ? -7.774 14.019 18.626 1.00 95.62 429 ALA A O 1
ATOM 3013 N N . PRO A 1 430 ? -9.416 14.812 19.981 1.00 97.31 430 PRO A N 1
ATOM 3014 C CA . PRO A 1 430 ? -9.922 13.504 20.386 1.00 97.31 430 PRO A CA 1
ATOM 3015 C C . PRO A 1 430 ? -10.316 12.632 19.189 1.00 97.31 430 PRO A C 1
ATOM 3017 O O . PRO A 1 430 ? -11.185 13.010 18.409 1.00 97.31 430 PRO A O 1
ATOM 3020 N N . GLY A 1 431 ? -9.691 11.464 19.052 1.00 97.62 431 GLY A N 1
ATOM 3021 C CA . GLY A 1 431 ? -10.061 10.434 18.085 1.00 97.62 431 GLY A CA 1
ATOM 3022 C C . GLY A 1 431 ? -10.863 9.307 18.733 1.00 97.62 431 GLY A C 1
ATOM 3023 O O . GLY A 1 431 ? -10.814 9.109 19.949 1.00 97.62 431 GLY A O 1
ATOM 3024 N N . ALA A 1 432 ? -11.599 8.550 17.921 1.00 98.56 432 ALA A N 1
ATOM 3025 C CA . ALA A 1 432 ? -12.452 7.458 18.392 1.00 98.56 432 ALA A CA 1
ATOM 3026 C C . ALA A 1 432 ? -12.155 6.132 17.680 1.00 98.56 432 ALA A C 1
ATOM 3028 O O . ALA A 1 432 ? -11.617 6.102 16.575 1.00 98.56 432 ALA A O 1
ATOM 3029 N N . ILE A 1 433 ? -12.557 5.020 18.294 1.00 98.88 433 ILE A N 1
ATOM 3030 C CA . ILE A 1 433 ? -12.541 3.693 17.664 1.00 98.88 433 ILE A CA 1
ATOM 3031 C C . ILE A 1 433 ? -13.970 3.200 17.477 1.00 98.88 433 ILE A C 1
ATOM 3033 O O . ILE A 1 433 ? -14.763 3.221 18.415 1.00 98.88 433 ILE A O 1
ATOM 3037 N N . THR A 1 434 ? -14.286 2.677 16.293 1.00 98.81 434 THR A N 1
ATOM 3038 C CA . THR A 1 434 ? -15.562 2.004 16.034 1.00 98.81 434 THR A CA 1
ATOM 3039 C C . THR A 1 434 ? -15.328 0.586 15.533 1.00 98.81 434 THR A C 1
ATOM 3041 O O . THR A 1 434 ? -14.733 0.362 14.484 1.00 98.81 434 THR A O 1
ATOM 3044 N N . LYS A 1 435 ? -15.836 -0.404 16.263 1.00 98.69 435 LYS A N 1
ATOM 3045 C CA . LYS A 1 435 ? -15.759 -1.816 15.892 1.00 98.69 435 LYS A CA 1
ATOM 3046 C C . LYS A 1 435 ? -17.005 -2.241 15.108 1.00 98.69 435 LYS A C 1
ATOM 3048 O O . LYS A 1 435 ? -18.120 -2.169 15.625 1.00 98.69 435 LYS A O 1
ATOM 3053 N N . ILE A 1 436 ? -16.804 -2.730 13.884 1.00 98.56 436 ILE A N 1
ATOM 3054 C CA . ILE A 1 436 ? -17.836 -3.266 12.978 1.00 98.56 436 ILE A CA 1
ATOM 3055 C C . ILE A 1 436 ? -17.509 -4.701 12.541 1.00 98.56 436 ILE A C 1
ATOM 3057 O O . ILE A 1 436 ? -16.485 -5.262 12.927 1.00 98.56 436 ILE A O 1
ATOM 3061 N N . GLY A 1 437 ? -18.379 -5.311 11.736 1.00 98.19 437 GLY A N 1
ATOM 3062 C CA . GLY A 1 437 ? -18.175 -6.661 11.206 1.00 98.19 437 GLY A CA 1
ATOM 3063 C C . GLY A 1 437 ? -18.302 -7.757 12.265 1.00 98.19 437 GLY A C 1
ATOM 3064 O O . GLY A 1 437 ? -18.590 -7.495 13.435 1.00 98.19 437 GLY A O 1
ATOM 3065 N N . THR A 1 438 ? -18.124 -9.010 11.860 1.00 97.62 438 THR A N 1
ATOM 3066 C CA . THR A 1 438 ? -18.364 -10.188 12.714 1.00 97.62 438 THR A CA 1
ATOM 3067 C C . THR A 1 438 ? -17.124 -10.670 13.465 1.00 97.62 438 THR A C 1
ATOM 3069 O O . THR A 1 438 ? -17.256 -11.444 14.412 1.00 97.62 438 THR A O 1
ATOM 3072 N N . GLY A 1 439 ? -15.929 -10.228 13.064 1.00 98.12 439 GLY A N 1
ATOM 3073 C CA . GLY A 1 439 ? -14.659 -10.620 13.681 1.00 98.12 439 GLY A CA 1
ATOM 3074 C C . GLY A 1 439 ? -14.459 -10.087 15.105 1.00 98.12 439 GLY A C 1
ATOM 3075 O O . GLY A 1 439 ? -15.219 -9.239 15.590 1.00 98.12 439 GLY A O 1
ATOM 3076 N N . THR A 1 440 ? -13.410 -10.572 15.770 1.00 98.25 440 THR A N 1
ATOM 3077 C CA . THR A 1 440 ? -12.944 -10.087 17.079 1.00 98.25 440 THR A CA 1
ATOM 3078 C C . THR A 1 440 ? -11.779 -9.118 16.904 1.00 98.25 440 THR A C 1
ATOM 3080 O O . THR A 1 440 ? -10.752 -9.514 16.370 1.00 98.25 440 THR A O 1
ATOM 3083 N N . LEU A 1 441 ? -11.891 -7.891 17.410 1.00 98.81 441 LEU A N 1
ATOM 3084 C CA . LEU A 1 441 ? -10.738 -7.005 17.597 1.00 98.81 441 LEU A CA 1
ATOM 3085 C C . LEU A 1 441 ? -10.271 -7.129 19.045 1.00 98.81 441 LEU A C 1
ATOM 3087 O O . LEU A 1 441 ? -11.045 -6.841 19.957 1.00 98.81 441 LEU A O 1
ATOM 3091 N N . THR A 1 442 ? -9.029 -7.555 19.262 1.00 98.62 442 THR A N 1
ATOM 3092 C CA . THR A 1 442 ? -8.423 -7.591 20.598 1.00 98.62 442 THR A CA 1
ATOM 3093 C C . THR A 1 442 ? -7.503 -6.394 20.792 1.00 98.62 442 THR A C 1
ATOM 3095 O O . THR A 1 442 ? -6.573 -6.228 20.010 1.00 98.62 442 THR A O 1
ATOM 3098 N N . LEU A 1 443 ? -7.735 -5.598 21.838 1.00 98.75 443 LEU A N 1
ATOM 3099 C CA . LEU A 1 443 ? -6.856 -4.501 22.252 1.00 98.75 443 LEU A CA 1
ATOM 3100 C C . LEU A 1 443 ? -6.130 -4.895 23.540 1.00 98.75 443 LEU A C 1
ATOM 3102 O O . LEU A 1 443 ? -6.764 -5.071 24.586 1.00 98.75 443 LEU A O 1
ATOM 3106 N N . SER A 1 444 ? -4.808 -5.042 23.475 1.00 97.94 444 SER A N 1
ATOM 3107 C CA . SER A 1 444 ? -3.995 -5.489 24.619 1.00 97.94 444 SER A CA 1
ATOM 3108 C C . SER A 1 444 ? -2.989 -4.457 25.133 1.00 97.94 444 SER A C 1
ATOM 3110 O O . SER A 1 444 ? -2.287 -4.732 26.106 1.00 97.94 444 SER A O 1
ATOM 3112 N N . ALA A 1 445 ? -2.930 -3.273 24.525 1.00 98.19 445 ALA A N 1
ATOM 3113 C CA . ALA A 1 445 ? -2.114 -2.151 24.985 1.00 98.19 445 ALA A CA 1
ATOM 3114 C C . ALA A 1 445 ? -2.892 -1.188 25.890 1.00 98.19 445 ALA A C 1
ATOM 3116 O O . ALA A 1 445 ? -4.121 -1.203 25.928 1.00 98.19 445 ALA A O 1
ATOM 3117 N N . ALA A 1 446 ? -2.167 -0.305 26.580 1.00 98.31 446 ALA A N 1
ATOM 3118 C CA . ALA A 1 446 ? -2.751 0.887 27.186 1.00 98.31 446 ALA A CA 1
ATOM 3119 C C . ALA A 1 446 ? -2.894 1.977 26.112 1.00 98.31 446 ALA A C 1
ATOM 3121 O O . ALA A 1 446 ? -1.900 2.566 25.695 1.00 98.31 446 ALA A O 1
ATOM 3122 N N . ASN A 1 447 ? -4.121 2.241 25.680 1.00 98.69 447 ASN A N 1
ATOM 3123 C CA . ASN A 1 447 ? -4.453 3.258 24.691 1.00 98.69 447 ASN A CA 1
ATOM 3124 C C . ASN A 1 447 ? -4.731 4.615 25.351 1.00 98.69 447 ASN A C 1
ATOM 3126 O O . ASN A 1 447 ? -5.203 4.679 26.490 1.00 98.69 447 ASN A O 1
ATOM 3130 N N . SER A 1 448 ? -4.452 5.703 24.629 1.00 98.12 448 SER A N 1
ATOM 3131 C CA . SER A 1 448 ? -4.532 7.077 25.146 1.00 98.12 448 SER A CA 1
ATOM 3132 C C . SER A 1 448 ? -5.537 7.973 24.421 1.00 98.12 448 SER A C 1
ATOM 3134 O O . SER A 1 448 ? -5.712 9.115 24.839 1.00 98.12 448 SER A O 1
ATOM 3136 N N . TYR A 1 449 ? -6.213 7.479 23.380 1.00 98.69 449 TYR A N 1
ATOM 3137 C CA . TYR A 1 449 ? -7.241 8.253 22.683 1.00 98.69 449 TYR A CA 1
ATOM 3138 C C . TYR A 1 449 ? -8.417 8.622 23.600 1.00 98.69 449 TYR A C 1
ATOM 3140 O O . TYR A 1 449 ? -8.768 7.887 24.532 1.00 98.69 449 TYR A O 1
ATOM 3148 N N . THR A 1 450 ? -9.037 9.772 23.347 1.00 98.50 450 THR A N 1
ATOM 3149 C CA . THR A 1 450 ? -10.017 10.360 24.277 1.00 98.50 450 THR A CA 1
ATOM 3150 C C . THR A 1 450 ? -11.431 10.506 23.711 1.00 98.50 450 THR A C 1
ATOM 3152 O O . THR A 1 450 ? -12.366 10.727 24.479 1.00 98.50 450 THR A O 1
ATOM 3155 N N . GLY A 1 451 ? -11.635 10.305 22.404 1.00 98.19 451 GLY A N 1
ATOM 3156 C CA . GLY A 1 451 ? -12.946 10.440 21.749 1.00 98.19 451 GLY A CA 1
ATOM 3157 C C . GLY A 1 451 ? -13.933 9.300 22.033 1.00 98.19 451 GLY A C 1
ATOM 3158 O O . GLY A 1 451 ? -15.131 9.460 21.816 1.00 98.19 451 GLY A O 1
ATOM 3159 N N . GLY A 1 452 ? -13.461 8.173 22.577 1.00 98.25 452 GLY A N 1
ATOM 3160 C CA . GLY A 1 452 ? -14.295 7.044 22.998 1.00 98.25 452 GLY A CA 1
ATOM 3161 C C . GLY A 1 452 ? -14.303 5.863 22.029 1.00 98.25 452 GLY A C 1
ATOM 3162 O O . GLY A 1 452 ? -13.610 5.847 21.012 1.00 98.25 452 GLY A O 1
ATOM 3163 N N . THR A 1 453 ? -15.056 4.826 22.390 1.00 98.88 453 THR A N 1
ATOM 3164 C CA . THR A 1 453 ? -15.103 3.554 21.659 1.00 98.88 453 THR A CA 1
ATOM 3165 C C . THR A 1 453 ? -16.538 3.106 21.428 1.00 98.88 453 THR A C 1
ATOM 3167 O O . THR A 1 453 ? -17.297 2.957 22.380 1.00 98.88 453 THR A O 1
ATOM 3170 N N . THR A 1 454 ? -16.905 2.816 20.183 1.00 98.69 454 THR A N 1
ATOM 3171 C CA . THR A 1 454 ? -18.223 2.277 19.829 1.00 98.69 454 THR A CA 1
ATOM 3172 C C . THR A 1 454 ? -18.098 0.847 19.321 1.00 98.69 454 THR A C 1
ATOM 3174 O O . THR A 1 454 ? -17.329 0.570 18.406 1.00 98.69 454 THR A O 1
ATOM 3177 N N . ILE A 1 455 ? -18.890 -0.077 19.857 1.00 98.62 455 ILE A N 1
ATOM 3178 C CA . ILE A 1 455 ? -19.048 -1.425 19.310 1.00 98.62 455 ILE A CA 1
ATOM 3179 C C . ILE A 1 455 ? -20.399 -1.490 18.606 1.00 98.62 455 ILE A C 1
ATOM 3181 O O . ILE A 1 455 ? -21.450 -1.414 19.238 1.00 98.62 455 ILE A O 1
ATOM 3185 N N . SER A 1 456 ? -20.351 -1.596 17.280 1.00 97.56 456 SER A N 1
ATOM 3186 C CA . SER A 1 456 ? -21.532 -1.692 16.416 1.00 97.56 456 SER A CA 1
ATOM 3187 C C . SER A 1 456 ? -21.791 -3.117 15.929 1.00 97.56 456 SER A C 1
ATOM 3189 O O . SER A 1 456 ? -22.881 -3.400 15.450 1.00 97.56 456 SER A O 1
ATOM 3191 N N . SER A 1 457 ? -20.799 -4.014 15.988 1.00 96.81 457 SER A N 1
ATOM 3192 C CA . SER A 1 457 ? -20.954 -5.445 15.690 1.00 96.81 457 SER A CA 1
ATOM 3193 C C . SER A 1 457 ? -19.706 -6.247 16.095 1.00 96.81 457 SER A C 1
ATOM 3195 O O . SER A 1 457 ? -18.607 -5.707 16.261 1.00 96.81 457 SER A O 1
ATOM 3197 N N . GLY A 1 458 ? -19.857 -7.570 16.198 1.00 96.88 458 GLY A N 1
ATOM 3198 C CA . GLY A 1 458 ? -18.764 -8.502 16.472 1.00 96.88 458 GLY A CA 1
ATOM 3199 C C . GLY A 1 458 ? -18.306 -8.426 17.923 1.00 96.88 458 GLY A C 1
ATOM 3200 O O . GLY A 1 458 ? -19.123 -8.205 18.815 1.00 96.88 458 GLY A O 1
ATOM 3201 N N . ILE A 1 459 ? -17.012 -8.644 18.163 1.00 98.06 459 ILE A N 1
ATOM 3202 C CA . ILE A 1 459 ? -16.440 -8.652 19.516 1.00 98.06 459 ILE A CA 1
ATOM 3203 C C . ILE A 1 459 ? -15.319 -7.613 19.603 1.00 98.06 459 ILE A C 1
ATOM 3205 O O . ILE A 1 459 ? -14.407 -7.620 18.776 1.00 98.06 459 ILE A O 1
ATOM 3209 N N . LEU A 1 460 ? -15.369 -6.748 20.616 1.00 98.62 460 LEU A N 1
ATOM 3210 C CA . LEU A 1 460 ? -14.196 -6.033 21.118 1.00 98.62 460 LEU A CA 1
ATOM 3211 C C . LEU A 1 460 ? -13.718 -6.748 22.384 1.00 98.62 460 LEU A C 1
ATOM 3213 O O . LEU A 1 460 ? -14.467 -6.848 23.358 1.00 98.62 460 LEU A O 1
ATOM 3217 N N . PHE A 1 461 ? -12.492 -7.263 22.362 1.00 98.38 461 PHE A N 1
ATOM 3218 C CA . PHE A 1 461 ? -11.889 -7.984 23.479 1.00 98.38 461 PHE A CA 1
ATOM 3219 C C . PHE A 1 461 ? -10.765 -7.152 24.103 1.00 98.38 461 PHE A C 1
ATOM 3221 O O . PHE A 1 461 ? -9.751 -6.887 23.465 1.00 98.38 461 PHE A O 1
ATOM 3228 N N . VAL A 1 462 ? -10.931 -6.732 25.354 1.00 98.44 462 VAL A N 1
ATOM 3229 C CA . VAL A 1 462 ? -9.965 -5.875 26.057 1.00 98.44 462 VAL A CA 1
ATOM 3230 C C . VAL A 1 462 ? -9.072 -6.726 26.958 1.00 98.44 462 VAL A C 1
ATOM 3232 O O . VAL A 1 462 ? -9.557 -7.410 27.858 1.00 98.44 462 VAL A O 1
ATOM 3235 N N . SER A 1 463 ? -7.758 -6.713 26.744 1.00 97.19 463 SER A N 1
ATOM 3236 C CA . SER A 1 463 ? -6.824 -7.578 27.484 1.00 97.19 463 SER A CA 1
ATOM 3237 C C . SER A 1 463 ? -5.539 -6.879 27.921 1.00 97.19 463 SER A C 1
ATOM 3239 O O . SER A 1 463 ? -4.519 -7.535 28.133 1.00 97.19 463 SER A O 1
ATOM 3241 N N . ASN A 1 464 ? -5.571 -5.553 28.034 1.00 98.06 464 ASN A N 1
ATOM 3242 C CA . ASN A 1 464 ? -4.458 -4.772 28.553 1.00 98.06 464 ASN A CA 1
ATOM 3243 C C . ASN A 1 464 ? -4.189 -5.079 30.032 1.00 98.06 464 ASN A C 1
ATOM 3245 O O . ASN A 1 464 ? -5.110 -5.332 30.806 1.00 98.06 464 ASN A O 1
ATOM 3249 N N . LEU A 1 465 ? -2.913 -5.045 30.424 1.00 96.94 465 LEU A N 1
ATOM 3250 C CA .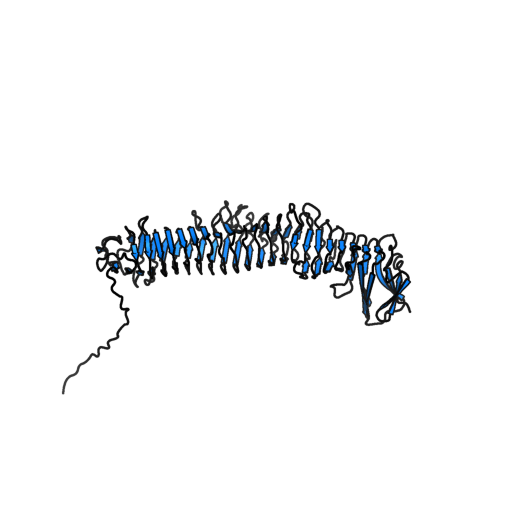 LEU A 1 465 ? -2.493 -5.322 31.805 1.00 96.94 465 LEU A CA 1
ATOM 3251 C C . LEU A 1 465 ? -2.470 -4.070 32.688 1.00 96.94 465 LEU A C 1
ATOM 3253 O O . LEU A 1 465 ? -2.642 -4.167 33.897 1.00 96.94 465 LEU A O 1
ATOM 3257 N N . ASN A 1 466 ? -2.233 -2.908 32.081 1.00 95.81 466 ASN A N 1
ATOM 3258 C CA . ASN A 1 466 ? -2.136 -1.610 32.743 1.00 95.81 466 ASN A CA 1
ATOM 3259 C C . ASN A 1 466 ? -2.849 -0.551 31.893 1.00 95.81 466 ASN A C 1
ATOM 3261 O O . ASN A 1 466 ? -3.078 -0.770 30.701 1.00 95.81 466 ASN A O 1
ATOM 3265 N N . GLY A 1 467 ? -3.156 0.606 32.484 1.00 97.69 467 GLY A N 1
ATOM 3266 C CA . GLY A 1 467 ? -3.833 1.704 31.784 1.00 97.69 467 GLY A CA 1
ATOM 3267 C C . GLY A 1 467 ? -5.226 1.313 31.284 1.00 97.69 467 GLY A C 1
ATOM 3268 O O . GLY A 1 467 ? -5.833 0.403 31.834 1.00 97.69 467 GLY A O 1
ATOM 3269 N N . SER A 1 468 ? -5.733 1.985 30.250 1.00 98.44 468 SER A N 1
ATOM 3270 C CA . SER A 1 468 ? -7.032 1.669 29.641 1.00 98.44 468 SER A CA 1
ATOM 3271 C C . SER A 1 468 ? -6.855 1.050 28.262 1.00 98.44 468 SER A C 1
ATOM 3273 O O . SER A 1 468 ? -6.178 1.631 27.422 1.00 98.44 468 SER A O 1
ATOM 3275 N N . GLY A 1 469 ? -7.497 -0.082 27.985 1.00 98.62 469 GLY A N 1
ATOM 3276 C CA . GLY A 1 469 ? -7.480 -0.695 26.658 1.00 98.62 469 GLY A CA 1
ATOM 3277 C C . GLY A 1 469 ? -8.337 0.043 25.632 1.00 98.62 469 GLY A C 1
ATOM 3278 O O . GLY A 1 469 ? -8.143 -0.147 24.438 1.00 98.62 469 GLY A O 1
ATOM 3279 N N . THR A 1 470 ? -9.256 0.908 26.063 1.00 98.69 470 THR A N 1
ATOM 3280 C CA . THR A 1 470 ? -10.193 1.623 25.177 1.00 98.69 470 THR A CA 1
ATOM 3281 C C . THR A 1 470 ? -10.054 3.144 25.260 1.00 98.69 470 THR A C 1
ATOM 3283 O O . THR A 1 470 ? -11.015 3.868 24.995 1.00 98.69 470 THR A O 1
ATOM 3286 N N . GLY A 1 471 ? -8.889 3.634 25.699 1.00 98.38 471 GLY A N 1
ATOM 3287 C CA . GLY A 1 471 ? -8.687 5.060 25.950 1.00 98.38 471 GLY A CA 1
ATOM 3288 C C . GLY A 1 471 ? -9.470 5.568 27.167 1.00 98.38 471 GLY A C 1
ATOM 3289 O O . GLY A 1 471 ? -9.988 4.781 27.966 1.00 98.38 471 GLY A O 1
ATOM 3290 N N . THR A 1 472 ? -9.539 6.884 27.352 1.00 97.75 472 THR A N 1
ATOM 3291 C CA . THR A 1 472 ? -10.255 7.501 28.492 1.00 97.75 472 THR A CA 1
ATOM 3292 C C . THR A 1 472 ? -11.687 7.915 28.160 1.00 97.75 472 THR A C 1
ATOM 3294 O O . THR A 1 472 ? -12.476 8.160 29.074 1.00 97.75 472 THR A O 1
ATOM 3297 N N . GLY A 1 473 ? -12.035 7.975 26.872 1.00 97.88 473 GLY A N 1
ATOM 3298 C CA . GLY A 1 473 ? -13.386 8.285 26.414 1.00 97.88 473 GLY A CA 1
ATOM 3299 C C . GLY A 1 473 ? -14.400 7.187 26.752 1.00 97.88 473 GLY A C 1
ATOM 3300 O O . GLY A 1 473 ? -14.041 6.054 27.077 1.00 97.88 473 GLY A O 1
ATOM 3301 N N . ALA A 1 474 ? -15.687 7.525 26.668 1.00 98.44 474 ALA A N 1
ATOM 3302 C CA . ALA A 1 474 ? -16.773 6.589 26.952 1.00 98.44 474 ALA A CA 1
ATOM 3303 C C . ALA A 1 474 ? -16.793 5.405 25.970 1.00 98.44 474 ALA A C 1
ATOM 3305 O O . ALA A 1 474 ? -16.404 5.529 24.807 1.00 98.44 474 ALA A O 1
ATOM 3306 N N . VAL A 1 475 ? -17.288 4.260 26.438 1.00 98.88 475 VAL A N 1
ATOM 3307 C CA . VAL A 1 475 ? -17.486 3.050 25.637 1.00 98.88 475 VAL A CA 1
ATOM 3308 C C . VAL A 1 475 ? -18.982 2.802 25.459 1.00 98.88 475 VAL A C 1
ATOM 3310 O O . VAL A 1 475 ? -19.704 2.662 26.445 1.00 98.88 475 VAL A O 1
ATOM 3313 N N . SER A 1 476 ? -19.442 2.710 24.211 1.00 98.38 476 SER A N 1
ATOM 3314 C CA . SER A 1 476 ? -20.831 2.396 23.860 1.00 98.38 476 SER A CA 1
ATOM 3315 C C . SER A 1 476 ? -20.913 1.064 23.127 1.00 98.38 476 SER A C 1
ATOM 3317 O O . SER A 1 476 ? -20.341 0.902 22.050 1.00 98.38 476 SER A O 1
ATOM 3319 N N . VAL A 1 477 ? -21.636 0.098 23.687 1.00 98.50 477 VAL A N 1
ATOM 3320 C CA . VAL A 1 477 ? -21.943 -1.174 23.024 1.00 98.50 477 VAL A CA 1
ATOM 3321 C C . VAL A 1 477 ? -23.328 -1.048 22.407 1.00 98.50 477 VAL A C 1
ATOM 3323 O O . VAL A 1 477 ? -24.329 -1.334 23.059 1.00 98.50 477 VAL A O 1
ATOM 3326 N N . ASN A 1 478 ? -23.387 -0.595 21.157 1.00 96.19 478 ASN A N 1
ATOM 3327 C CA . ASN A 1 478 ? -24.652 -0.425 20.443 1.00 96.19 478 ASN A CA 1
ATOM 3328 C C . ASN A 1 478 ? -25.210 -1.774 19.987 1.00 96.19 478 ASN A C 1
ATOM 3330 O O . ASN A 1 478 ? -26.415 -1.996 20.017 1.00 96.19 478 ASN A O 1
ATOM 3334 N N . ALA A 1 479 ? -24.314 -2.672 19.578 1.00 93.62 479 ALA A N 1
ATOM 3335 C CA . ALA A 1 479 ? -24.607 -4.058 19.254 1.00 93.62 479 ALA A CA 1
ATOM 3336 C C . ALA A 1 479 ? -23.324 -4.898 19.343 1.00 93.62 479 ALA A C 1
ATOM 3338 O O . ALA A 1 479 ? -22.216 -4.366 19.410 1.00 93.62 479 ALA A O 1
ATOM 3339 N N . GLY A 1 480 ? -23.452 -6.224 19.323 1.00 95.25 480 GLY A N 1
ATOM 3340 C CA . GLY A 1 480 ? -22.296 -7.116 19.456 1.00 95.25 480 GLY A CA 1
ATOM 3341 C C . GLY A 1 480 ? -21.841 -7.247 20.908 1.00 95.25 480 GLY A C 1
ATOM 3342 O O . GLY A 1 480 ? -22.660 -7.197 21.821 1.00 95.25 480 GLY A O 1
ATOM 3343 N N . THR A 1 481 ? -20.554 -7.501 21.145 1.00 97.75 481 THR A N 1
ATOM 3344 C CA . THR A 1 481 ? -20.051 -7.883 22.470 1.00 97.75 481 THR A CA 1
ATOM 3345 C C . THR A 1 481 ? -18.818 -7.096 22.889 1.00 97.75 481 THR A C 1
ATOM 3347 O O . THR A 1 481 ? -17.817 -7.070 22.176 1.00 97.75 481 THR A O 1
ATOM 3350 N N . LEU A 1 482 ? -18.864 -6.549 24.102 1.00 98.50 482 LEU A N 1
ATOM 3351 C CA . LEU A 1 482 ? -17.684 -6.146 24.858 1.00 98.50 482 LEU A CA 1
ATOM 3352 C C . LEU A 1 482 ? -17.276 -7.294 25.788 1.00 98.50 482 LEU A C 1
ATOM 3354 O O . LEU A 1 482 ? -18.071 -7.751 26.611 1.00 98.50 482 LEU A O 1
ATOM 3358 N N . GLY A 1 483 ? -16.042 -7.765 25.657 1.00 97.19 483 GLY A N 1
ATOM 3359 C CA . GLY A 1 483 ? -15.466 -8.800 26.512 1.00 97.19 483 GLY A CA 1
ATOM 3360 C C . GLY A 1 483 ? -14.030 -8.472 26.890 1.00 97.19 483 GLY A C 1
ATOM 3361 O O . GLY A 1 483 ? -13.488 -7.447 26.477 1.00 97.19 483 GLY A O 1
ATOM 3362 N N . GLY A 1 484 ? -13.402 -9.343 27.673 1.00 96.31 484 GLY A N 1
ATOM 3363 C CA . GLY A 1 484 ? -12.017 -9.156 28.070 1.00 96.31 484 GLY A CA 1
ATOM 3364 C C . GLY A 1 484 ? -11.717 -9.418 29.537 1.00 96.31 484 GLY A C 1
ATOM 3365 O O . GLY A 1 484 ? -12.600 -9.644 30.362 1.00 96.31 484 GLY A O 1
ATOM 3366 N N . SER A 1 485 ? -10.425 -9.342 29.844 1.00 96.06 485 SER A N 1
ATOM 3367 C CA . SER A 1 485 ? -9.883 -9.369 31.204 1.00 96.06 485 SER A CA 1
ATOM 3368 C C . SER A 1 485 ? -9.047 -8.127 31.538 1.00 96.06 485 SER A C 1
ATOM 3370 O O . SER A 1 485 ? -8.219 -8.174 32.446 1.00 96.06 485 SER A O 1
ATOM 3372 N N . GLY A 1 486 ? -9.151 -7.082 30.716 1.00 97.50 486 GLY A N 1
ATOM 3373 C CA . GLY A 1 486 ? -8.363 -5.864 30.846 1.00 97.50 486 GLY A CA 1
ATOM 3374 C C . GLY A 1 486 ? -9.061 -4.776 31.656 1.00 97.50 486 GLY A C 1
ATOM 3375 O O . GLY A 1 486 ? -9.993 -5.031 32.423 1.00 97.50 486 GLY A O 1
ATOM 3376 N N . ILE A 1 487 ? -8.583 -3.549 31.470 1.00 98.75 487 ILE A N 1
ATOM 3377 C CA . ILE A 1 487 ? -9.011 -2.362 32.210 1.00 98.75 487 ILE A CA 1
ATOM 3378 C C . ILE A 1 487 ? -9.564 -1.336 31.220 1.00 98.75 487 ILE A C 1
ATOM 3380 O O . ILE A 1 487 ? -8.934 -1.042 30.207 1.00 98.75 487 ILE A O 1
ATOM 3384 N N . ILE A 1 488 ? -10.719 -0.764 31.538 1.00 98.81 488 ILE A N 1
ATOM 3385 C CA . ILE A 1 488 ? -11.399 0.300 30.801 1.00 98.81 488 ILE A CA 1
ATOM 3386 C C . ILE A 1 488 ? -11.518 1.502 31.737 1.00 98.81 488 ILE A C 1
ATOM 3388 O O . ILE A 1 488 ? -12.099 1.388 32.813 1.00 98.81 488 ILE A O 1
ATOM 3392 N N . ALA A 1 489 ? -10.964 2.650 31.350 1.00 98.62 489 ALA A N 1
ATOM 3393 C CA . ALA A 1 489 ? -11.049 3.868 32.157 1.00 98.62 489 ALA A CA 1
ATOM 3394 C C . ALA A 1 489 ? -12.401 4.583 32.011 1.00 98.62 489 ALA A C 1
ATOM 3396 O O . ALA A 1 489 ? -12.967 5.044 33.000 1.00 98.62 489 ALA A O 1
ATOM 3397 N N . GLY A 1 490 ? -12.909 4.678 30.779 1.00 98.19 490 GLY A N 1
ATOM 3398 C CA . GLY A 1 490 ? -14.151 5.383 30.474 1.00 98.19 490 GLY A CA 1
ATOM 3399 C C . GLY A 1 490 ? -15.398 4.721 31.063 1.00 98.19 490 GLY A C 1
ATOM 3400 O O . GLY A 1 490 ? -15.407 3.535 31.397 1.00 98.19 490 GLY A O 1
ATOM 3401 N N . ALA A 1 491 ? -16.480 5.493 31.163 1.00 98.56 491 ALA A N 1
ATOM 3402 C CA . ALA A 1 491 ? -17.796 4.937 31.466 1.00 98.56 491 ALA A CA 1
ATOM 3403 C C . ALA A 1 491 ? -18.248 3.992 30.342 1.00 98.56 491 ALA A C 1
ATOM 3405 O O . ALA A 1 491 ? -18.001 4.262 29.165 1.00 98.56 491 ALA A O 1
ATOM 3406 N N . VAL A 1 492 ? -18.925 2.904 30.701 1.00 98.88 492 VAL A N 1
ATOM 3407 C CA . VAL A 1 492 ? -19.407 1.881 29.769 1.00 98.88 492 VAL A CA 1
ATOM 3408 C C . VAL A 1 492 ? -20.929 1.893 29.754 1.00 98.88 492 VAL A C 1
ATOM 3410 O O . VAL A 1 492 ? -21.568 1.722 30.790 1.00 98.88 492 VAL A O 1
ATOM 3413 N N . THR A 1 493 ? -21.512 2.048 28.570 1.00 98.56 493 THR A N 1
ATOM 3414 C CA . THR A 1 493 ? -22.947 1.863 28.326 1.00 98.56 493 THR A CA 1
ATOM 3415 C C . THR A 1 493 ? -23.142 0.679 27.394 1.00 98.56 493 THR A C 1
ATOM 3417 O O . THR A 1 493 ? -22.516 0.604 26.338 1.00 98.56 493 THR A O 1
ATOM 3420 N N . VAL A 1 494 ? -23.997 -0.260 27.784 1.00 98.56 494 VAL A N 1
ATOM 3421 C CA . VAL A 1 494 ? -24.323 -1.445 26.990 1.00 98.56 494 VAL A CA 1
ATOM 3422 C C . VAL A 1 494 ? -25.790 -1.382 26.617 1.00 98.56 494 VAL A C 1
ATOM 3424 O O . VAL A 1 494 ? -26.635 -1.260 27.502 1.00 98.56 494 VAL A O 1
ATOM 3427 N N . GLY A 1 495 ? -26.076 -1.484 25.322 1.00 96.62 495 GLY A N 1
ATOM 3428 C CA . GLY A 1 495 ? -27.413 -1.299 24.770 1.00 96.62 495 GLY A CA 1
ATOM 3429 C C . GLY A 1 495 ? -27.741 0.173 24.510 1.00 96.62 495 GLY A C 1
ATOM 3430 O O . GLY A 1 495 ? -27.070 1.073 25.017 1.00 96.62 495 GLY A O 1
ATOM 3431 N N . THR A 1 496 ? -28.776 0.430 23.712 1.00 86.44 496 THR A N 1
ATOM 3432 C CA . THR A 1 496 ? -29.179 1.787 23.277 1.00 86.44 496 THR A CA 1
ATOM 3433 C C . THR A 1 496 ? -30.645 2.105 23.543 1.00 86.44 496 THR A C 1
ATOM 3435 O O . THR A 1 496 ? -31.071 3.236 23.315 1.00 86.44 496 THR A O 1
ATOM 3438 N N . ASN A 1 497 ? -31.417 1.135 24.033 1.00 76.31 497 ASN A N 1
ATOM 3439 C CA . ASN A 1 497 ? -32.875 1.189 24.074 1.00 76.31 497 ASN A CA 1
ATOM 3440 C C . ASN A 1 497 ? -33.537 1.295 22.693 1.00 76.31 497 ASN A C 1
ATOM 3442 O O . ASN A 1 497 ? -34.578 1.933 22.528 1.00 76.31 497 ASN A O 1
ATOM 3446 N N . THR A 1 498 ? -32.922 0.673 21.679 1.00 81.50 498 THR A N 1
ATOM 3447 C CA . THR A 1 498 ? -33.475 0.608 20.311 1.00 81.50 498 THR A CA 1
ATOM 3448 C C . THR A 1 498 ? -33.798 -0.819 19.857 1.00 81.50 498 THR A C 1
ATOM 3450 O O . THR A 1 498 ? -34.335 -1.008 18.766 1.00 81.50 498 THR A O 1
ATOM 3453 N N . GLY A 1 499 ? -33.537 -1.824 20.704 1.00 75.25 499 GLY A N 1
ATOM 3454 C CA . GLY A 1 499 ? -33.941 -3.219 20.491 1.00 75.25 499 GLY A CA 1
ATOM 3455 C C . GLY A 1 499 ? -32.896 -4.089 19.788 1.00 75.25 499 GLY A C 1
ATOM 3456 O O . GLY A 1 499 ? -33.188 -5.234 19.436 1.00 75.25 499 GLY A O 1
ATOM 3457 N N . VAL A 1 500 ? -31.678 -3.579 19.586 1.00 80.69 500 VAL A N 1
ATOM 3458 C CA . VAL A 1 500 ? -30.556 -4.364 19.056 1.00 80.69 500 VAL A CA 1
ATOM 3459 C C . VAL A 1 500 ? -29.778 -4.966 20.224 1.00 80.69 500 VAL A C 1
ATOM 3461 O O . VAL A 1 500 ? -29.369 -4.254 21.133 1.00 80.69 500 VAL A O 1
ATOM 3464 N N . GLN A 1 501 ? -29.560 -6.285 20.209 1.00 88.75 501 GLN A N 1
ATOM 3465 C CA . GLN A 1 501 ? -28.905 -6.961 21.333 1.00 88.75 501 GLN A CA 1
ATOM 3466 C C . GLN A 1 501 ? -27.433 -6.549 21.465 1.00 88.75 501 GLN A C 1
ATOM 3468 O O . GLN A 1 501 ? -26.613 -6.776 20.565 1.00 88.75 501 GLN A O 1
ATOM 3473 N N . ALA A 1 502 ? -27.104 -6.006 22.633 1.00 97.06 502 ALA A N 1
ATOM 3474 C CA . ALA A 1 502 ? -25.754 -5.670 23.053 1.00 97.06 502 ALA A CA 1
ATOM 3475 C C . ALA A 1 502 ? -25.338 -6.545 24.238 1.00 97.06 502 ALA A C 1
ATOM 3477 O O . ALA A 1 502 ? -26.109 -6.774 25.169 1.00 97.06 502 ALA A O 1
ATOM 3478 N N . PHE A 1 503 ? -24.102 -7.031 24.225 1.00 97.88 503 PHE A N 1
ATOM 3479 C CA . PHE A 1 503 ? -23.620 -7.981 25.218 1.00 97.88 503 PHE A CA 1
ATOM 3480 C C . PHE A 1 503 ? -22.420 -7.437 25.983 1.00 97.88 503 PHE A C 1
ATOM 3482 O O . PHE A 1 503 ? -21.447 -6.965 25.395 1.00 97.88 503 PHE A O 1
ATOM 3489 N N . LEU A 1 504 ? -22.456 -7.614 27.300 1.00 98.44 504 LEU A N 1
ATOM 3490 C CA . LEU A 1 504 ? -21.276 -7.571 28.155 1.00 98.44 504 LEU A CA 1
ATOM 3491 C C . LEU A 1 504 ? -20.915 -9.010 28.508 1.00 98.44 504 LEU A C 1
ATOM 3493 O O . LEU A 1 504 ? -21.723 -9.705 29.112 1.00 98.44 504 LEU A O 1
ATOM 3497 N N . ALA A 1 505 ? -19.743 -9.493 28.111 1.00 96.75 505 ALA A N 1
ATOM 3498 C CA . ALA A 1 505 ? -19.375 -10.893 28.306 1.00 96.75 505 ALA A CA 1
ATOM 3499 C C . ALA A 1 505 ? -17.861 -11.042 28.535 1.00 96.75 505 ALA A C 1
ATOM 3501 O O . ALA A 1 505 ? -17.124 -11.282 27.574 1.00 96.75 505 ALA A O 1
ATOM 3502 N N . PRO A 1 506 ? -17.377 -10.935 29.790 1.00 96.12 506 PRO A N 1
ATOM 3503 C CA . PRO A 1 506 ? -15.947 -10.922 30.110 1.00 96.12 506 PRO A CA 1
ATOM 3504 C C . PRO A 1 506 ? -15.154 -12.073 29.473 1.00 96.12 506 PRO A C 1
ATOM 3506 O O . PRO A 1 506 ? -14.116 -11.853 28.855 1.00 96.12 506 PRO A O 1
ATOM 3509 N N . SER A 1 507 ? -15.660 -13.308 29.531 1.00 90.88 507 SER A N 1
ATOM 3510 C CA . SER A 1 507 ? -14.971 -14.472 28.948 1.00 90.88 507 SER A CA 1
ATOM 3511 C C . SER A 1 507 ? -15.296 -14.770 27.487 1.00 90.88 507 SER A C 1
ATOM 3513 O O . SER A 1 507 ? -14.761 -15.738 26.937 1.00 90.88 507 SER A O 1
ATOM 3515 N N . LYS A 1 508 ? -16.156 -13.996 26.815 1.00 85.25 508 LYS A N 1
ATOM 3516 C CA . LYS A 1 508 ? -16.471 -14.257 25.405 1.00 85.25 508 LYS A CA 1
ATOM 3517 C C . LYS A 1 508 ? -15.220 -14.022 24.559 1.00 85.25 508 LYS A C 1
ATOM 3519 O O . LYS A 1 508 ? -14.701 -12.920 24.521 1.00 85.25 508 LYS A O 1
ATOM 3524 N N . GLY A 1 509 ? -14.738 -15.071 23.890 1.00 69.19 509 GLY A N 1
ATOM 3525 C CA . GLY A 1 509 ? -13.458 -15.056 23.165 1.00 69.19 509 GLY A CA 1
ATOM 3526 C C . GLY A 1 509 ? -12.270 -15.594 23.978 1.00 69.19 509 GLY A C 1
ATOM 3527 O O . GLY A 1 509 ? -11.218 -15.872 23.410 1.00 69.19 509 GLY A O 1
ATOM 3528 N N . ALA A 1 510 ? -12.444 -15.851 25.279 1.00 75.56 510 ALA A N 1
ATOM 3529 C CA . ALA A 1 510 ? -11.439 -16.444 26.158 1.00 75.56 510 ALA A CA 1
ATOM 3530 C C . ALA A 1 510 ? -11.720 -17.928 26.462 1.00 75.56 510 ALA A C 1
ATOM 3532 O O . ALA A 1 510 ? -12.855 -18.399 26.492 1.00 75.56 510 ALA A O 1
ATOM 3533 N N . LYS A 1 511 ? -10.665 -18.700 26.770 1.00 75.44 511 LYS A N 1
ATOM 3534 C CA . LYS A 1 511 ? -10.793 -20.118 27.188 1.00 75.44 511 LYS A CA 1
ATOM 3535 C C . LYS A 1 511 ? -11.158 -20.281 28.673 1.00 75.44 511 LYS A C 1
ATOM 3537 O O . LYS A 1 511 ? -11.523 -21.378 29.123 1.00 75.44 511 LYS A O 1
ATOM 3542 N N . LYS A 1 512 ? -11.013 -19.215 29.461 1.00 83.69 512 LYS A N 1
ATOM 3543 C CA . LYS A 1 512 ? -11.168 -19.204 30.919 1.00 83.69 512 LYS A CA 1
ATOM 3544 C C . LYS A 1 512 ? -12.072 -18.039 31.331 1.00 83.69 512 LYS A C 1
ATOM 3546 O O . LYS A 1 512 ? -12.060 -17.033 30.627 1.00 83.69 512 LYS A O 1
ATOM 3551 N N . PRO A 1 513 ? -12.794 -18.178 32.455 1.00 88.44 513 PRO A N 1
ATOM 3552 C CA . PRO A 1 513 ? -13.497 -17.054 33.048 1.00 88.44 513 PRO A CA 1
ATOM 3553 C C . PRO A 1 513 ? -12.553 -15.872 33.320 1.00 88.44 513 PRO A C 1
ATOM 3555 O O . PRO A 1 513 ? -11.372 -16.104 33.613 1.00 88.44 513 PRO A O 1
ATOM 3558 N N . ALA A 1 514 ? -13.062 -14.649 33.191 1.00 94.06 514 ALA A N 1
ATOM 3559 C CA . ALA A 1 514 ? -12.288 -13.411 33.144 1.00 94.06 514 ALA A CA 1
ATOM 3560 C C . ALA A 1 514 ? -12.879 -12.309 34.037 1.00 94.06 514 ALA A C 1
ATOM 3562 O O . ALA A 1 514 ? -14.094 -12.185 34.165 1.00 94.06 514 ALA A O 1
ATOM 3563 N N . THR A 1 515 ? -12.003 -11.479 34.604 1.00 96.50 515 THR A N 1
ATOM 3564 C CA . THR A 1 515 ? -12.391 -10.265 35.332 1.00 96.50 515 THR A CA 1
ATOM 3565 C C . THR A 1 515 ? -12.157 -9.054 34.440 1.00 96.50 515 THR A C 1
ATOM 3567 O O . THR A 1 515 ? -11.007 -8.767 34.122 1.00 96.50 515 THR A O 1
ATOM 3570 N N . LEU A 1 516 ? -13.221 -8.352 34.054 1.00 98.44 516 LEU A N 1
ATOM 3571 C CA . LEU A 1 516 ? -13.138 -7.080 33.337 1.00 98.44 516 LEU A CA 1
ATOM 3572 C C . LEU A 1 516 ? -13.251 -5.922 34.333 1.00 98.44 516 LEU A C 1
ATOM 3574 O O . LEU A 1 516 ? -14.176 -5.896 35.146 1.00 98.44 516 LEU A O 1
ATOM 3578 N N . ILE A 1 517 ? -12.329 -4.965 34.266 1.00 98.75 517 ILE A N 1
ATOM 3579 C CA . ILE A 1 517 ? -12.298 -3.807 35.165 1.00 98.75 517 ILE A CA 1
ATOM 3580 C C . ILE A 1 517 ? -12.767 -2.570 34.404 1.00 98.75 517 ILE A C 1
ATOM 3582 O O . ILE A 1 517 ? -12.183 -2.209 33.388 1.00 98.75 517 ILE A O 1
ATOM 3586 N N . ILE A 1 518 ? -13.788 -1.898 34.919 1.00 98.81 518 ILE A N 1
ATOM 3587 C CA . ILE A 1 518 ? -14.344 -0.644 34.417 1.00 98.81 518 ILE A CA 1
ATOM 3588 C C . ILE A 1 518 ? -14.163 0.394 35.529 1.00 98.81 518 ILE A C 1
ATOM 3590 O O . ILE A 1 518 ? -14.794 0.327 36.575 1.00 98.81 518 ILE A O 1
ATOM 3594 N N . GLN A 1 519 ? -13.259 1.348 35.344 1.00 98.50 519 GLN A N 1
ATOM 3595 C CA . GLN A 1 519 ? -12.978 2.374 36.356 1.00 98.50 519 GLN A CA 1
ATOM 3596 C C . GLN A 1 519 ? -14.040 3.484 36.374 1.00 98.50 519 GLN A C 1
ATOM 3598 O O . GLN A 1 519 ? -14.135 4.227 37.353 1.00 98.50 519 GLN A O 1
ATOM 3603 N N . GLY A 1 520 ? -14.826 3.598 35.300 1.00 97.81 520 GLY A N 1
ATOM 3604 C CA . GLY A 1 520 ? -16.002 4.455 35.210 1.00 97.81 520 GLY A CA 1
ATOM 3605 C C . GLY A 1 520 ? -17.298 3.758 35.637 1.00 97.81 520 GLY A C 1
ATOM 3606 O O . GLY A 1 520 ? -17.300 2.622 36.116 1.00 97.81 520 GLY A O 1
ATOM 3607 N N . ALA A 1 521 ? -18.416 4.454 35.430 1.00 98.25 521 ALA A N 1
ATOM 3608 C CA . ALA A 1 521 ? -19.745 3.900 35.658 1.00 98.25 521 ALA A CA 1
ATOM 3609 C C . ALA A 1 521 ? -20.112 2.863 34.584 1.00 98.25 521 ALA A C 1
ATOM 3611 O O . ALA A 1 521 ? -19.764 3.025 33.412 1.00 98.25 521 ALA A O 1
ATOM 3612 N N . LEU A 1 522 ? -20.866 1.837 34.977 1.00 98.81 522 LEU A N 1
ATOM 3613 C CA . LEU A 1 522 ? -21.473 0.847 34.091 1.00 98.81 522 LEU A CA 1
ATOM 3614 C C . LEU A 1 522 ? -22.988 1.067 34.009 1.00 98.81 522 LEU A C 1
ATOM 3616 O O . LEU A 1 522 ? -23.675 1.038 35.028 1.00 98.81 522 LEU A O 1
ATOM 3620 N N . THR A 1 523 ? -23.514 1.228 32.795 1.00 98.56 523 THR A N 1
ATOM 3621 C CA . THR A 1 523 ? -24.957 1.287 32.516 1.00 98.56 523 THR A CA 1
ATOM 3622 C C . THR A 1 523 ? -25.371 0.142 31.597 1.00 98.56 523 THR A C 1
ATOM 3624 O O . THR A 1 523 ? -24.803 -0.033 30.520 1.00 98.56 523 THR A O 1
ATOM 3627 N N . LEU A 1 524 ? -26.373 -0.625 32.018 1.00 98.50 524 LEU A N 1
ATOM 3628 C CA . LEU A 1 524 ? -26.982 -1.724 31.269 1.00 98.50 524 LEU A CA 1
ATOM 3629 C C . LEU A 1 524 ? -28.410 -1.317 30.879 1.00 98.50 524 LEU A C 1
ATOM 3631 O O . LEU A 1 524 ? -29.255 -1.132 31.753 1.00 98.50 524 LEU A O 1
ATOM 3635 N N . ASN A 1 525 ? -28.657 -1.135 29.581 1.00 97.56 525 ASN A N 1
ATOM 3636 C CA . ASN A 1 525 ? -29.946 -0.722 29.012 1.00 97.56 525 ASN A CA 1
ATOM 3637 C C . ASN A 1 525 ? -30.891 -1.908 28.749 1.00 97.56 525 ASN A C 1
ATOM 3639 O O . ASN A 1 525 ? -30.508 -3.065 28.936 1.00 97.56 525 ASN A O 1
ATOM 3643 N N . ASP A 1 526 ? -32.130 -1.630 28.340 1.00 95.06 526 ASP A N 1
ATOM 3644 C CA . ASP A 1 526 ? -33.192 -2.639 28.204 1.00 95.06 526 ASP A CA 1
ATOM 3645 C C . ASP A 1 526 ? -32.877 -3.759 27.186 1.00 95.06 526 ASP A C 1
ATOM 3647 O O . ASP A 1 526 ? -33.292 -4.902 27.358 1.00 95.06 526 ASP A O 1
ATOM 3651 N N . ASP A 1 527 ? -32.076 -3.450 26.170 1.00 94.88 527 ASP A N 1
ATOM 3652 C CA . ASP A 1 527 ? -31.620 -4.331 25.098 1.00 94.88 527 ASP A CA 1
ATOM 3653 C C . ASP A 1 527 ? -30.231 -4.935 25.373 1.00 94.88 527 ASP A C 1
ATOM 3655 O O . ASP A 1 527 ? -29.634 -5.598 24.516 1.00 94.88 527 ASP A O 1
ATOM 3659 N N . SER A 1 528 ? -29.720 -4.754 26.594 1.00 97.81 528 SER A N 1
ATOM 3660 C CA . SER A 1 528 ? -28.453 -5.328 27.033 1.00 97.81 528 SER A CA 1
ATOM 3661 C C . SER A 1 528 ? -28.610 -6.714 27.659 1.00 97.81 528 SER A C 1
ATOM 3663 O O . SER A 1 528 ? -29.578 -7.022 28.359 1.00 97.8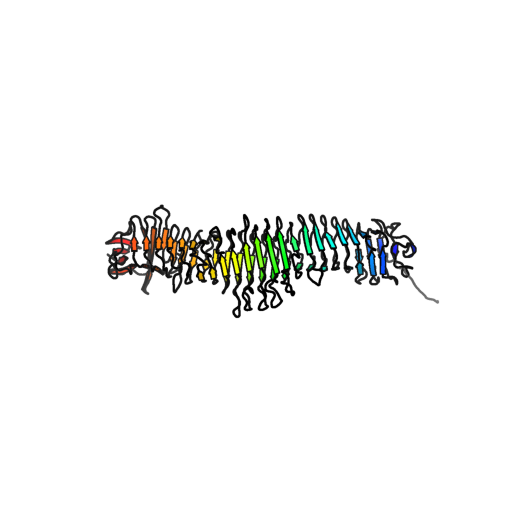1 528 SER A O 1
ATOM 3665 N N . THR A 1 529 ? -27.613 -7.570 27.438 1.00 97.56 529 THR A N 1
ATOM 3666 C CA . THR A 1 529 ? -27.467 -8.851 28.133 1.00 97.56 529 THR A CA 1
ATOM 3667 C C . THR A 1 529 ? -26.078 -8.974 28.750 1.00 97.56 529 THR A C 1
ATOM 3669 O O . THR A 1 529 ? -25.067 -9.013 28.044 1.00 97.56 529 THR A O 1
ATOM 3672 N N . TYR A 1 530 ? -26.013 -9.111 30.074 1.00 98.25 530 TYR A N 1
ATOM 3673 C CA . TYR A 1 530 ? -24.785 -9.506 30.761 1.00 98.25 530 TYR A CA 1
ATOM 3674 C C . TYR A 1 530 ? -24.628 -11.030 30.713 1.00 98.25 530 TYR A C 1
ATOM 3676 O O . TYR A 1 530 ? -25.480 -11.767 31.199 1.00 98.25 530 TYR A O 1
ATOM 3684 N N . THR A 1 531 ? -23.547 -11.529 30.119 1.00 96.44 531 THR A N 1
ATOM 3685 C CA . THR A 1 531 ? -23.214 -12.957 30.108 1.00 96.44 531 THR A CA 1
ATOM 3686 C C . THR A 1 531 ? -22.195 -13.264 31.190 1.00 96.44 531 THR A C 1
ATOM 3688 O O . THR A 1 531 ? -21.091 -12.722 31.191 1.00 96.44 531 THR A O 1
ATOM 3691 N N . TYR A 1 532 ? -22.544 -14.206 32.057 1.00 95.38 532 TYR A N 1
ATOM 3692 C CA . TYR A 1 532 ? -21.703 -14.661 33.149 1.00 95.38 532 TYR A CA 1
ATOM 3693 C C . TYR A 1 532 ? -21.435 -16.158 33.034 1.00 95.38 532 TYR A C 1
ATOM 3695 O O . TYR A 1 532 ? -22.365 -16.972 32.957 1.00 95.38 532 TYR A O 1
ATOM 3703 N N . THR A 1 533 ? -20.159 -16.536 33.062 1.00 93.50 533 THR A N 1
ATOM 3704 C CA . THR A 1 533 ? -19.745 -17.937 33.084 1.00 93.50 533 THR A CA 1
ATOM 3705 C C . THR A 1 533 ? -18.973 -18.282 34.348 1.00 93.50 533 THR A C 1
ATOM 3707 O O . THR A 1 533 ? -18.174 -17.497 34.853 1.00 93.50 533 THR A O 1
ATOM 3710 N N . PHE A 1 534 ? -19.152 -19.501 34.853 1.00 92.06 534 PHE A N 1
ATOM 3711 C CA . PHE A 1 534 ? -18.308 -20.027 35.923 1.00 92.06 534 PHE A CA 1
ATOM 3712 C C . PHE A 1 534 ? -17.869 -21.467 35.665 1.00 92.06 534 PHE A C 1
ATOM 3714 O O . PHE A 1 534 ? -18.541 -22.262 35.010 1.00 92.06 534 PHE A O 1
ATOM 3721 N N . LYS A 1 535 ? -16.702 -21.823 36.199 1.00 90.12 535 LYS A N 1
ATOM 3722 C CA . LYS A 1 535 ? -16.122 -23.164 36.159 1.00 90.12 535 LYS A CA 1
ATOM 3723 C C . LYS A 1 535 ? -15.744 -23.603 37.570 1.00 90.12 535 LYS A C 1
ATOM 3725 O O . LYS A 1 535 ? -14.921 -22.963 38.227 1.00 90.12 535 LYS A O 1
ATOM 3730 N N . LYS A 1 536 ? -16.294 -24.734 38.017 1.00 88.44 536 LYS A N 1
ATOM 3731 C CA . LYS A 1 536 ? -15.951 -25.379 39.292 1.00 88.44 536 LYS A CA 1
ATOM 3732 C C . LYS A 1 536 ? -15.241 -26.707 39.054 1.00 88.44 536 LYS A C 1
ATOM 3734 O O . LYS A 1 536 ? -15.765 -27.608 38.395 1.00 88.44 536 LYS A O 1
ATOM 3739 N N . ASN A 1 537 ? -14.074 -26.864 39.672 1.00 87.94 537 ASN A N 1
ATOM 3740 C CA . ASN A 1 537 ? -13.368 -28.141 39.761 1.00 87.94 537 ASN A CA 1
ATOM 3741 C C . ASN A 1 537 ? -12.804 -28.376 41.172 1.00 87.94 537 ASN A C 1
ATOM 3743 O O . ASN A 1 537 ? -13.099 -27.621 42.104 1.00 87.94 537 ASN A O 1
ATOM 3747 N N . ARG A 1 538 ? -12.016 -29.443 41.354 1.00 86.44 538 ARG A N 1
ATOM 3748 C CA . ARG A 1 538 ? -11.376 -29.763 42.644 1.00 86.44 538 ARG A CA 1
ATOM 3749 C C . ARG A 1 538 ? -10.416 -28.670 43.134 1.00 86.44 538 ARG A C 1
ATOM 3751 O O . ARG A 1 538 ? -10.253 -28.528 44.337 1.00 86.44 538 ARG A O 1
ATOM 3758 N N . ASN A 1 539 ? -9.855 -27.874 42.222 1.00 82.31 539 ASN A N 1
ATOM 3759 C CA . ASN A 1 539 ? -8.847 -26.851 42.517 1.00 82.31 539 ASN A CA 1
ATOM 3760 C C . ASN A 1 539 ? -9.454 -25.479 42.843 1.00 82.31 539 ASN A C 1
ATOM 3762 O O . ASN A 1 539 ? -8.721 -24.557 43.180 1.00 82.31 539 ASN A O 1
ATOM 3766 N N . GLY A 1 540 ? -10.773 -25.320 42.723 1.00 86.94 540 GLY A N 1
ATOM 3767 C CA . GLY A 1 540 ? -11.453 -24.079 43.076 1.00 86.94 540 GLY A CA 1
ATOM 3768 C C . GLY A 1 540 ? -12.611 -23.744 42.151 1.00 86.94 540 GLY A C 1
ATOM 3769 O O . GLY A 1 540 ? -13.057 -24.570 41.347 1.00 86.94 540 GLY A O 1
ATOM 3770 N N . THR A 1 541 ? -13.115 -22.529 42.316 1.00 89.12 541 THR A N 1
ATOM 3771 C CA . THR A 1 541 ? -14.088 -21.908 41.419 1.00 89.12 541 THR A CA 1
ATOM 3772 C C . THR A 1 541 ? -13.388 -20.769 40.697 1.00 89.12 541 THR A C 1
ATOM 3774 O O . THR A 1 541 ? -12.694 -19.976 41.326 1.00 89.12 541 THR A O 1
ATOM 3777 N N . LYS A 1 542 ? -13.548 -20.697 39.381 1.00 91.31 542 LYS A N 1
ATOM 3778 C CA . LYS A 1 542 ? -13.210 -19.515 38.587 1.00 91.31 542 LYS A CA 1
ATOM 3779 C C . LYS A 1 542 ? -14.490 -19.038 37.942 1.00 91.31 542 LYS A C 1
ATOM 3781 O O . LYS A 1 542 ? -15.221 -19.867 37.407 1.00 91.31 542 LYS A O 1
ATOM 3786 N N . ALA A 1 543 ? -14.747 -17.750 37.979 1.00 93.50 543 ALA A N 1
ATOM 3787 C CA . ALA A 1 543 ? -15.928 -17.187 37.368 1.00 93.50 543 ALA A CA 1
ATOM 3788 C C . ALA A 1 543 ? -15.592 -15.875 36.686 1.00 93.50 543 ALA A C 1
ATOM 3790 O O . ALA A 1 543 ? -14.529 -15.305 36.936 1.00 93.50 543 ALA A O 1
ATOM 3791 N N . ASP A 1 544 ? -16.476 -15.472 35.786 1.00 96.19 544 ASP A N 1
ATOM 3792 C CA . ASP A 1 544 ? -16.441 -14.138 35.234 1.00 96.19 544 ASP A CA 1
ATOM 3793 C C . ASP A 1 544 ? -16.671 -13.138 36.358 1.00 96.19 544 ASP A C 1
ATOM 3795 O O . ASP A 1 544 ? -17.224 -13.474 37.402 1.00 96.19 544 ASP A O 1
ATOM 3799 N N . GLN A 1 545 ? -16.203 -11.919 36.169 1.00 97.12 545 GLN A N 1
ATOM 3800 C CA . GLN A 1 545 ? -16.517 -10.826 37.066 1.00 97.12 545 GLN A CA 1
ATOM 3801 C C . GLN A 1 545 ? -16.423 -9.522 36.291 1.00 97.12 545 GLN A C 1
ATOM 3803 O O . GLN A 1 545 ? -15.549 -9.354 35.439 1.00 97.12 545 GLN A O 1
ATOM 3808 N N . VAL A 1 546 ? -17.298 -8.586 36.620 1.00 98.62 546 VAL A N 1
ATOM 3809 C CA . VAL A 1 546 ? -17.137 -7.186 36.238 1.00 98.62 546 VAL A CA 1
ATOM 3810 C C . VAL A 1 546 ? -16.870 -6.386 37.502 1.00 98.62 546 VAL A C 1
ATOM 3812 O O . VAL A 1 546 ? -17.563 -6.564 38.497 1.00 98.62 546 VAL A O 1
ATOM 3815 N N . ILE A 1 547 ? -15.856 -5.532 37.484 1.00 98.56 547 ILE A N 1
ATOM 3816 C CA . ILE A 1 547 ? -15.612 -4.537 38.533 1.00 98.56 547 ILE A CA 1
ATOM 3817 C C . ILE A 1 547 ? -15.968 -3.183 37.929 1.00 98.56 547 ILE A C 1
ATOM 3819 O O . ILE A 1 547 ? -15.46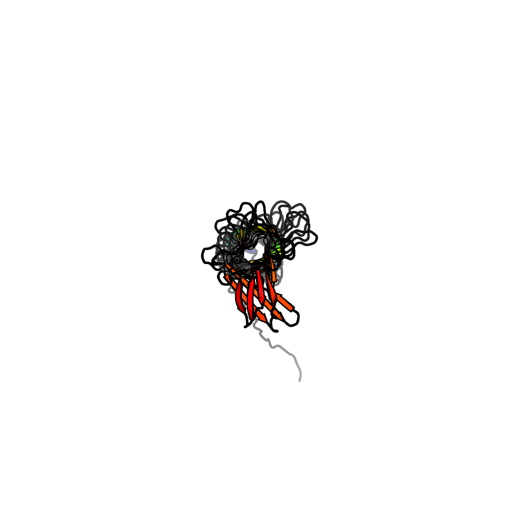5 -2.878 36.852 1.00 98.56 547 ILE A O 1
ATOM 3823 N N . ALA A 1 548 ? -16.840 -2.404 38.567 1.00 98.56 548 ALA A N 1
ATOM 3824 C CA . ALA A 1 548 ? -17.323 -1.127 38.041 1.00 98.56 548 ALA A CA 1
ATOM 3825 C C . ALA A 1 548 ? -17.451 -0.063 39.138 1.00 98.56 548 ALA A C 1
ATOM 3827 O O . ALA A 1 548 ? -17.856 -0.374 40.256 1.00 98.56 548 ALA A O 1
ATOM 3828 N N . ASN A 1 549 ? -17.166 1.201 38.818 1.00 97.69 549 ASN A N 1
ATOM 3829 C CA . ASN A 1 549 ? -17.308 2.315 39.756 1.00 97.69 549 ASN A CA 1
ATOM 3830 C C . ASN A 1 549 ? -18.682 2.983 39.611 1.00 97.69 549 ASN A C 1
ATOM 3832 O O . ASN A 1 549 ? -18.817 4.072 39.047 1.00 97.69 549 ASN A O 1
ATOM 3836 N N . GLY A 1 550 ? -19.706 2.299 40.116 1.00 98.06 550 GLY A N 1
ATOM 3837 C CA . GLY A 1 550 ? -21.106 2.683 39.975 1.00 98.06 550 GLY A CA 1
ATOM 3838 C C . GLY A 1 550 ? -21.789 1.860 38.894 1.00 98.06 550 GLY A C 1
ATOM 3839 O O . GLY A 1 550 ? -21.258 1.683 37.798 1.00 98.06 550 GLY A O 1
ATOM 3840 N N . VAL A 1 551 ? -22.974 1.341 39.214 1.00 98.69 551 VAL A N 1
ATOM 3841 C CA . VAL A 1 551 ? -23.707 0.418 38.343 1.00 98.69 551 VAL A CA 1
ATOM 3842 C C . VAL A 1 551 ? -25.174 0.818 38.280 1.00 98.69 551 VAL A C 1
ATOM 3844 O O . VAL A 1 551 ? -25.834 0.970 39.307 1.00 98.69 551 VAL A O 1
ATOM 3847 N N . THR A 1 552 ? -25.682 0.964 37.059 1.00 98.44 552 THR A N 1
ATOM 3848 C CA . THR A 1 552 ? -27.102 1.165 36.761 1.00 98.44 552 THR A CA 1
ATOM 3849 C C . THR A 1 552 ? -27.589 0.051 35.844 1.00 98.44 552 THR A C 1
ATOM 3851 O O . THR A 1 552 ? -27.008 -0.190 34.786 1.00 98.44 552 THR A O 1
ATOM 3854 N N . ILE A 1 553 ? -28.659 -0.625 36.248 1.00 98.38 553 ILE A N 1
ATOM 3855 C CA . ILE A 1 553 ? -29.327 -1.690 35.504 1.00 98.38 553 ILE A CA 1
ATOM 3856 C C . ILE A 1 553 ? -30.747 -1.215 35.220 1.00 98.38 553 ILE A C 1
ATOM 3858 O O . ILE A 1 553 ? -31.618 -1.237 36.092 1.00 98.38 553 ILE A O 1
ATOM 3862 N N . ASN A 1 554 ? -30.971 -0.746 33.998 1.00 97.31 554 ASN A N 1
ATOM 3863 C CA . ASN A 1 554 ? -32.273 -0.256 33.579 1.00 97.31 554 ASN A CA 1
ATOM 3864 C C . ASN A 1 554 ? -33.252 -1.419 33.383 1.00 97.31 554 ASN A C 1
ATOM 3866 O O . ASN A 1 554 ? -32.875 -2.542 33.038 1.00 97.31 554 ASN A O 1
ATOM 3870 N N . SER A 1 555 ? -34.537 -1.129 33.595 1.00 94.69 555 SER A N 1
ATOM 3871 C CA . SER A 1 555 ? -35.621 -2.083 33.354 1.00 94.69 555 SER A CA 1
ATOM 3872 C C . SER A 1 555 ? -35.536 -2.637 31.932 1.00 94.69 555 SER A C 1
ATOM 3874 O O . SER A 1 555 ? -35.353 -1.874 30.993 1.00 94.69 555 SER A O 1
ATOM 3876 N N . GLY A 1 556 ? -35.681 -3.950 31.774 1.00 94.06 556 GLY A N 1
ATOM 3877 C CA . GLY A 1 556 ? -35.507 -4.667 30.507 1.00 94.06 556 GLY A CA 1
ATOM 3878 C C . GLY A 1 556 ? -34.166 -5.394 30.388 1.00 94.06 556 GLY A C 1
ATOM 3879 O O . GLY A 1 5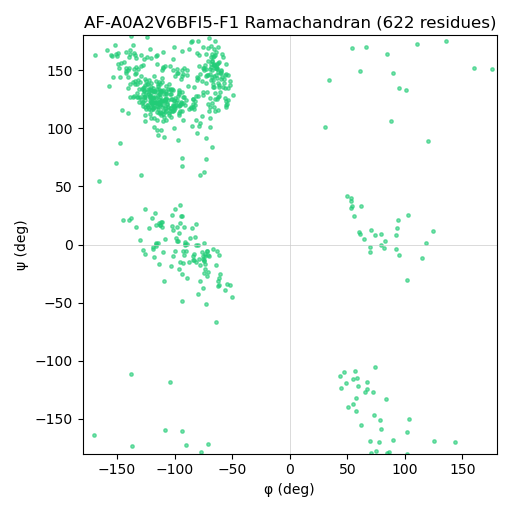56 ? -34.141 -6.486 29.825 1.00 94.06 556 GLY A O 1
ATOM 3880 N N . ALA A 1 557 ? -33.098 -4.889 31.022 1.00 97.31 557 ALA A N 1
ATOM 3881 C CA . ALA A 1 557 ? -31.775 -5.509 30.960 1.00 97.31 557 ALA A CA 1
ATOM 3882 C C . ALA A 1 557 ? -31.817 -6.964 31.453 1.00 97.31 557 ALA A C 1
ATOM 3884 O O . ALA A 1 557 ? -32.470 -7.280 32.458 1.00 97.31 557 ALA A O 1
ATOM 3885 N N . MET A 1 558 ? -31.095 -7.847 30.762 1.00 97.06 558 MET A N 1
ATOM 3886 C CA . MET A 1 558 ? -31.101 -9.290 31.009 1.00 97.06 558 MET A CA 1
ATOM 3887 C C . MET A 1 558 ? -29.745 -9.802 31.495 1.00 97.06 558 MET A C 1
ATOM 3889 O O . MET A 1 558 ? -28.691 -9.245 31.184 1.00 97.06 558 MET A O 1
ATOM 3893 N N . ILE A 1 559 ? -29.762 -10.930 32.206 1.00 97.44 559 ILE A N 1
ATOM 3894 C CA . ILE A 1 559 ? -28.559 -11.702 32.526 1.00 97.44 559 ILE A CA 1
ATOM 3895 C C . ILE A 1 559 ? -28.650 -13.132 31.983 1.00 97.44 559 ILE A C 1
ATOM 3897 O O . ILE A 1 559 ? -29.655 -13.822 32.149 1.00 97.44 559 ILE A O 1
ATOM 3901 N N . ALA A 1 560 ? -27.581 -13.598 31.340 1.00 95.19 560 ALA A N 1
ATOM 3902 C CA . ALA A 1 560 ? -27.426 -14.956 30.838 1.00 95.19 560 ALA A CA 1
ATOM 3903 C C . ALA A 1 560 ? -26.342 -15.685 31.640 1.00 95.19 560 ALA A C 1
ATOM 3905 O O . ALA A 1 560 ? -25.155 -15.366 31.555 1.00 95.19 560 ALA A O 1
ATOM 3906 N N . LEU A 1 561 ? -26.752 -16.684 32.421 1.00 93.50 561 LEU A N 1
ATOM 3907 C CA . LEU A 1 561 ? -25.863 -17.451 33.290 1.00 93.50 561 LEU A CA 1
ATOM 3908 C C . LEU A 1 561 ? -25.541 -18.810 32.671 1.00 93.50 561 LEU A C 1
ATOM 3910 O O . LEU A 1 561 ? -26.435 -19.542 32.249 1.00 93.50 561 LEU A O 1
ATOM 3914 N N . SER A 1 562 ? -24.268 -19.192 32.684 1.00 89.88 562 SER A N 1
ATOM 3915 C CA . SER A 1 562 ? -23.856 -20.555 32.349 1.00 89.88 562 SER A CA 1
ATOM 3916 C C . SER A 1 562 ? -22.733 -21.041 33.259 1.00 89.88 562 SER A C 1
ATOM 3918 O O . SER A 1 562 ? -21.922 -20.270 33.767 1.00 89.88 562 SER A O 1
ATOM 3920 N N . GLY A 1 563 ? -22.687 -22.347 33.501 1.00 84.69 563 GLY A N 1
ATOM 3921 C CA . GLY A 1 563 ? -21.732 -22.943 34.425 1.00 84.69 563 GLY A CA 1
ATOM 3922 C C . GLY A 1 563 ? -21.217 -24.277 33.923 1.00 84.69 563 GLY A C 1
ATOM 3923 O O . GLY A 1 563 ? -21.946 -25.034 33.283 1.00 84.69 563 GLY A O 1
ATOM 3924 N N . HIS A 1 564 ? -19.968 -24.600 34.247 1.00 84.94 564 HIS A N 1
ATOM 3925 C CA . HIS A 1 564 ? -19.416 -25.937 34.053 1.00 84.94 564 HIS A CA 1
ATOM 3926 C C . HIS A 1 564 ? -18.854 -26.468 35.371 1.00 84.94 564 HIS A C 1
ATOM 3928 O O . HIS A 1 564 ? -17.916 -25.908 35.943 1.00 84.94 564 HIS A O 1
ATOM 3934 N N . THR A 1 565 ? -19.434 -27.553 35.873 1.00 83.19 565 THR A N 1
ATOM 3935 C CA . THR A 1 565 ? -19.117 -28.117 37.186 1.00 83.19 565 THR A CA 1
ATOM 3936 C C . THR A 1 565 ? -18.630 -29.556 37.018 1.00 83.19 565 THR A C 1
ATOM 3938 O O . THR A 1 565 ? -19.311 -30.401 36.457 1.00 83.19 565 THR A O 1
ATOM 3941 N N . SER A 1 566 ? -17.422 -29.848 37.505 1.00 84.69 566 SER A N 1
ATOM 3942 C CA . SER A 1 566 ? -16.911 -31.232 37.634 1.00 84.69 566 SER A CA 1
ATOM 3943 C C . SER A 1 566 ? -17.033 -31.771 39.064 1.00 84.69 566 SER A C 1
ATOM 3945 O O . SER A 1 566 ? -16.732 -32.930 39.335 1.00 84.69 566 SER A O 1
ATOM 3947 N N . VAL A 1 567 ? -17.461 -30.911 39.990 1.00 83.88 567 VAL A N 1
ATOM 3948 C CA . VAL A 1 567 ? -17.805 -31.210 41.382 1.00 83.88 567 VAL A CA 1
ATOM 3949 C C . VAL A 1 567 ? -19.011 -30.354 41.769 1.00 83.88 567 VAL A C 1
ATOM 3951 O O . VAL A 1 567 ? -19.171 -29.257 41.228 1.00 83.88 567 VAL A O 1
ATOM 3954 N N . ALA A 1 568 ? -19.833 -30.833 42.705 1.00 83.94 568 ALA A N 1
ATOM 3955 C CA . ALA A 1 568 ? -20.988 -30.087 43.202 1.00 83.94 568 ALA A CA 1
ATOM 3956 C C . ALA A 1 568 ? -20.574 -28.731 43.803 1.00 83.94 568 ALA A C 1
ATOM 3958 O O . ALA A 1 568 ? -19.518 -28.609 44.440 1.00 83.94 568 ALA A O 1
ATOM 3959 N N . LEU A 1 569 ? -21.411 -27.712 43.606 1.00 87.62 569 LEU A N 1
ATOM 3960 C CA . LEU A 1 569 ? -21.278 -26.447 44.318 1.00 87.62 569 LEU A CA 1
ATOM 3961 C C . LEU A 1 569 ? -21.780 -26.652 45.752 1.00 87.62 569 LEU A C 1
ATOM 3963 O O . LEU A 1 569 ? -22.833 -27.245 45.967 1.00 87.62 569 LEU A O 1
ATOM 3967 N N . ARG A 1 570 ? -21.001 -26.217 46.745 1.00 89.38 570 ARG A N 1
ATOM 3968 C CA . ARG A 1 570 ? -21.403 -26.336 48.153 1.00 89.38 570 ARG A CA 1
ATOM 3969 C C . ARG A 1 570 ? -22.446 -25.270 48.468 1.00 89.38 570 ARG A C 1
ATOM 3971 O O . ARG A 1 570 ? -22.279 -24.134 48.032 1.00 89.38 570 ARG A O 1
ATOM 3978 N N . GLN A 1 571 ? -23.455 -25.627 49.259 1.00 92.81 571 GLN A N 1
ATOM 3979 C CA . GLN A 1 571 ? -24.396 -24.661 49.824 1.00 92.81 571 GLN A CA 1
ATOM 3980 C C . GLN A 1 571 ? -23.633 -23.535 50.538 1.00 92.81 571 GLN A C 1
ATOM 3982 O O . GLN A 1 571 ? -22.638 -23.793 51.219 1.00 92.81 571 GLN A O 1
ATOM 3987 N N . GLY A 1 572 ? -24.075 -22.295 50.337 1.00 92.81 572 GLY A N 1
ATOM 3988 C CA . GLY A 1 572 ? -23.424 -21.097 50.865 1.00 92.81 572 GLY A CA 1
ATOM 3989 C C . GLY A 1 572 ? -22.201 -20.620 50.075 1.00 92.81 572 GLY A C 1
ATOM 3990 O O . GLY A 1 572 ? -21.615 -19.610 50.449 1.00 92.81 572 GLY A O 1
ATOM 3991 N N . LEU A 1 573 ? -21.794 -21.296 48.989 1.00 92.94 573 LEU A N 1
ATOM 3992 C CA . LEU A 1 573 ? -20.801 -20.728 48.071 1.00 92.94 573 LEU A CA 1
ATOM 3993 C C . LEU A 1 573 ? -21.373 -19.452 47.445 1.00 92.94 573 LEU A C 1
ATOM 3995 O O . LEU A 1 573 ? -22.429 -19.505 46.817 1.00 92.94 573 LEU A O 1
ATOM 3999 N N . VAL A 1 574 ? -20.636 -18.352 47.579 1.00 94.81 574 VAL A N 1
ATOM 4000 C CA . VAL A 1 574 ? -20.963 -17.058 46.976 1.00 94.81 574 VAL A CA 1
ATOM 4001 C C . VAL A 1 574 ? -20.110 -16.851 45.730 1.00 94.81 574 VAL A C 1
ATOM 4003 O O . VAL A 1 574 ? -18.898 -17.079 45.742 1.00 94.81 574 VAL A O 1
ATOM 4006 N N . LEU A 1 575 ? -20.753 -16.431 44.649 1.00 95.00 575 LEU A N 1
ATOM 4007 C CA . LEU A 1 575 ? -20.127 -16.017 43.405 1.00 95.00 575 LEU A CA 1
ATOM 4008 C C . LEU A 1 575 ? -20.396 -14.525 43.203 1.00 95.00 575 LEU A C 1
ATOM 4010 O O . LEU A 1 575 ? -21.554 -14.133 43.094 1.00 95.00 575 LEU A O 1
ATOM 4014 N N . THR A 1 576 ? -19.355 -13.698 43.145 1.00 96.56 576 THR A N 1
ATOM 4015 C CA . THR A 1 576 ? -19.507 -12.270 42.830 1.00 96.56 576 THR A CA 1
ATOM 4016 C C . THR A 1 576 ? -19.557 -12.089 41.320 1.00 96.56 576 THR A C 1
ATOM 4018 O O . THR A 1 576 ? -18.643 -12.501 40.607 1.00 96.56 576 THR A O 1
ATOM 4021 N N . LEU A 1 577 ? -20.652 -11.512 40.834 1.00 97.69 577 LEU A N 1
ATOM 4022 C CA . LEU A 1 577 ? -20.917 -11.292 39.414 1.00 97.69 577 LEU A CA 1
ATOM 4023 C C . LEU A 1 577 ? -20.461 -9.903 38.989 1.00 97.69 577 LEU A C 1
ATOM 4025 O O . LEU A 1 577 ? -19.778 -9.757 37.974 1.00 97.69 577 LEU A O 1
ATOM 4029 N N . ILE A 1 578 ? -20.861 -8.905 39.772 1.00 98.62 578 ILE A N 1
ATOM 4030 C CA . ILE A 1 578 ? -20.482 -7.507 39.607 1.00 98.62 578 ILE A CA 1
ATOM 4031 C C . ILE A 1 578 ? -19.996 -7.023 40.965 1.00 98.62 578 ILE A C 1
ATOM 4033 O O . ILE A 1 578 ? -20.720 -7.187 41.944 1.00 98.62 578 ILE A O 1
ATOM 4037 N N . SER A 1 579 ? -18.793 -6.454 41.006 1.00 98.31 579 SER A N 1
ATOM 4038 C CA . SER A 1 579 ? -18.310 -5.714 42.166 1.00 98.31 579 SER A CA 1
ATOM 4039 C C . SER A 1 579 ? -18.447 -4.214 41.921 1.00 98.31 579 SER A C 1
ATOM 4041 O O . SER A 1 579 ? -17.888 -3.703 40.945 1.00 98.31 579 SER A O 1
ATOM 4043 N N . ASN A 1 580 ? -19.223 -3.526 42.757 1.00 98.12 580 ASN A N 1
ATOM 4044 C CA . ASN A 1 580 ? -19.511 -2.102 42.619 1.00 98.12 580 ASN A CA 1
ATOM 4045 C C . ASN A 1 580 ? -18.633 -1.294 43.575 1.00 98.12 580 ASN A C 1
ATOM 4047 O O . ASN A 1 580 ? -18.939 -1.125 44.746 1.00 98.12 580 ASN A O 1
ATOM 4051 N N . THR A 1 581 ? -17.562 -0.709 43.056 1.00 97.38 581 THR A N 1
ATOM 4052 C CA . THR A 1 581 ? -16.587 0.009 43.885 1.00 97.38 581 THR A CA 1
ATOM 4053 C C . THR A 1 581 ? -17.025 1.423 44.269 1.00 97.38 581 THR A C 1
ATOM 4055 O O . THR A 1 581 ? -16.259 2.140 44.914 1.00 97.38 581 THR A O 1
ATOM 4058 N N . SER A 1 582 ? -18.203 1.879 43.827 1.00 96.00 582 SER A N 1
ATOM 4059 C CA . SER A 1 582 ? -18.732 3.182 44.244 1.00 96.00 582 SER A CA 1
ATOM 4060 C C . SER A 1 582 ? -19.340 3.105 45.644 1.00 96.00 582 SER A C 1
ATOM 4062 O O . SER A 1 582 ? -19.673 2.033 46.124 1.00 96.00 582 SER A O 1
ATOM 4064 N N . ALA A 1 583 ? -19.542 4.249 46.300 1.00 93.56 583 ALA A N 1
ATOM 4065 C CA . ALA A 1 583 ? -20.213 4.285 47.603 1.00 93.56 583 ALA A CA 1
ATOM 4066 C C . ALA A 1 583 ? -21.738 4.067 47.521 1.00 93.56 583 ALA A C 1
ATOM 4068 O O . ALA A 1 583 ? -22.386 3.877 48.548 1.00 93.56 583 ALA A O 1
ATOM 4069 N N . ASN A 1 584 ? -22.325 4.148 46.323 1.00 93.81 584 ASN A N 1
ATOM 4070 C CA . ASN A 1 584 ? -23.764 4.007 46.130 1.00 93.81 584 ASN A CA 1
ATOM 4071 C C . ASN A 1 584 ? -24.121 2.543 45.820 1.00 93.81 584 ASN A C 1
ATOM 4073 O O . ASN A 1 584 ? -23.346 1.871 45.131 1.00 93.81 584 ASN A O 1
ATOM 4077 N N . PRO A 1 585 ? -25.297 2.055 46.257 1.00 95.88 585 PRO A N 1
ATOM 4078 C CA . PRO A 1 585 ? -25.827 0.759 45.840 1.00 95.88 585 PRO A CA 1
ATOM 4079 C C . PRO A 1 585 ? -25.992 0.636 44.321 1.00 95.88 585 PRO A C 1
ATOM 4081 O O . PRO A 1 585 ? -26.060 1.643 43.607 1.00 95.88 585 PRO A O 1
ATOM 4084 N N . ILE A 1 586 ? -26.099 -0.600 43.826 1.00 98.19 586 ILE A N 1
ATOM 4085 C CA . ILE A 1 586 ? -26.506 -0.849 42.437 1.00 98.19 586 ILE A CA 1
ATOM 4086 C C . ILE A 1 586 ? -27.913 -0.279 42.238 1.00 98.19 586 ILE A C 1
ATOM 4088 O O . ILE A 1 586 ? -28.835 -0.578 42.995 1.00 98.19 586 ILE A O 1
ATOM 4092 N N . SER A 1 587 ? -28.093 0.545 41.207 1.00 97.75 587 SER A N 1
ATOM 4093 C CA . SER A 1 587 ? -29.414 1.064 40.854 1.00 97.75 587 SER A CA 1
ATOM 4094 C C . SER A 1 587 ? -30.121 0.096 39.906 1.00 97.75 587 SER A C 1
ATOM 4096 O O . SER A 1 587 ? -29.654 -0.114 38.789 1.00 97.75 587 SER A O 1
ATOM 4098 N N . GLY A 1 588 ? -31.250 -0.477 40.333 1.00 97.44 588 GLY A N 1
ATOM 4099 C CA . GLY A 1 588 ? -32.059 -1.399 39.527 1.00 97.44 588 GLY A CA 1
ATOM 4100 C C . GLY A 1 588 ? -31.618 -2.868 39.603 1.00 97.44 588 GLY A C 1
ATOM 4101 O O . GLY A 1 588 ? -30.707 -3.224 40.343 1.00 97.44 588 GLY A O 1
ATOM 4102 N N . THR A 1 589 ? -32.306 -3.742 38.861 1.00 97.94 589 THR A N 1
ATOM 4103 C CA . THR A 1 589 ? -32.057 -5.198 38.839 1.00 97.94 589 THR A CA 1
ATOM 4104 C C . THR A 1 589 ? -32.275 -5.763 37.436 1.00 97.94 589 THR A C 1
ATOM 4106 O O . THR A 1 589 ? -33.004 -5.175 36.637 1.00 97.94 589 THR A O 1
ATOM 4109 N N . PHE A 1 590 ? -31.666 -6.912 37.130 1.00 98.38 590 PHE A N 1
ATOM 4110 C CA . PHE A 1 590 ? -31.935 -7.638 35.889 1.00 98.38 590 PHE A CA 1
ATOM 4111 C C . PHE A 1 590 ? -33.377 -8.154 35.865 1.00 98.38 590 PHE A C 1
ATOM 4113 O O . PHE A 1 590 ? -33.849 -8.768 36.823 1.00 98.38 590 PHE A O 1
ATOM 4120 N N . SER A 1 591 ? -34.060 -7.985 34.734 1.00 96.69 591 SER A N 1
ATOM 4121 C CA . SER A 1 591 ? -35.493 -8.294 34.597 1.00 96.69 591 SER A CA 1
ATOM 4122 C C . SER A 1 591 ? -35.816 -9.771 34.821 1.00 96.69 591 SER A C 1
ATOM 4124 O O . SER A 1 591 ? -36.894 -10.114 35.302 1.00 96.69 591 SER A O 1
ATOM 4126 N N . ASN A 1 592 ? -34.877 -10.654 34.480 1.00 96.81 592 ASN A N 1
ATOM 4127 C CA . ASN A 1 592 ? -34.988 -12.098 34.665 1.00 96.81 592 ASN A CA 1
ATOM 4128 C C . ASN A 1 592 ? -34.268 -12.620 35.922 1.00 96.81 592 ASN A C 1
ATOM 4130 O O . ASN A 1 592 ? -34.198 -13.834 36.115 1.00 96.81 592 ASN A O 1
ATOM 4134 N N . LEU A 1 593 ? -33.725 -11.733 36.760 1.00 97.69 593 LEU A N 1
ATOM 4135 C CA . LEU A 1 593 ? -33.067 -12.078 38.018 1.00 97.69 593 LEU A CA 1
ATOM 4136 C C . LEU A 1 593 ? -33.202 -10.915 39.026 1.00 97.69 593 LEU A C 1
ATOM 4138 O O . LEU A 1 593 ? -32.214 -10.231 39.306 1.00 97.69 593 LEU A O 1
ATOM 4142 N N . PRO A 1 594 ? -34.414 -10.660 39.554 1.00 97.44 594 PRO A N 1
ATOM 4143 C CA . PRO A 1 594 ? -34.631 -9.632 40.571 1.00 97.44 594 PRO A CA 1
ATOM 4144 C C . PRO A 1 594 ? -33.913 -9.981 41.883 1.00 97.44 594 PRO A C 1
ATOM 4146 O O . PRO A 1 594 ? -33.459 -11.113 42.074 1.00 97.44 594 PRO A O 1
ATOM 4149 N N . ASP A 1 595 ? -33.832 -9.022 42.805 1.00 97.12 595 ASP A N 1
ATOM 4150 C CA . ASP A 1 595 ? -33.238 -9.252 44.126 1.00 97.12 595 ASP A CA 1
ATOM 4151 C C . ASP A 1 595 ? -33.956 -10.378 44.892 1.00 97.12 595 ASP A C 1
ATOM 4153 O O . ASP A 1 595 ? -35.183 -10.507 44.847 1.00 97.12 595 ASP A O 1
ATOM 4157 N N . GLY A 1 596 ? -33.179 -11.264 45.520 1.00 97.25 596 GLY A N 1
ATOM 4158 C CA . GLY A 1 596 ? -33.670 -12.500 46.134 1.00 97.25 596 GLY A CA 1
ATOM 4159 C C . GLY A 1 596 ? -34.156 -13.579 45.152 1.00 97.25 596 GLY A C 1
ATOM 4160 O O . GLY A 1 596 ? -34.528 -14.671 45.596 1.00 97.25 596 GLY A O 1
ATOM 4161 N N . GLY A 1 597 ? -34.151 -13.313 43.841 1.00 97.50 597 GLY A N 1
ATOM 4162 C CA . GLY A 1 597 ? -34.561 -14.248 42.795 1.00 97.50 597 GLY A CA 1
ATOM 4163 C C . GLY A 1 597 ? -33.654 -15.478 42.716 1.00 97.50 597 GLY A C 1
ATOM 4164 O O . GLY A 1 597 ? -32.449 -15.390 42.950 1.00 97.50 597 GLY A O 1
ATOM 4165 N N . ILE A 1 598 ? -34.230 -16.636 42.379 1.00 96.62 598 ILE A N 1
ATOM 4166 C CA . ILE A 1 598 ? -33.506 -17.909 42.262 1.00 96.62 598 ILE A CA 1
ATOM 4167 C C . ILE A 1 598 ? -33.434 -18.336 40.800 1.00 96.62 598 ILE A C 1
ATOM 4169 O O . ILE A 1 598 ? -34.441 -18.367 40.095 1.00 96.62 598 ILE A O 1
ATOM 4173 N N . VAL A 1 599 ? -32.240 -18.735 40.375 1.00 94.44 599 VAL A N 1
ATOM 4174 C CA . VAL A 1 599 ? -31.971 -19.319 39.062 1.00 94.44 599 VAL A CA 1
ATOM 4175 C C . VAL A 1 599 ? -31.272 -20.661 39.217 1.00 94.44 599 VAL A C 1
ATOM 4177 O O . VAL A 1 599 ? -30.359 -20.820 40.028 1.00 94.44 599 VAL A O 1
ATOM 4180 N N . THR A 1 600 ? -31.695 -21.649 38.433 1.00 91.62 600 THR A N 1
ATOM 4181 C CA . THR A 1 600 ? -31.112 -22.992 38.473 1.00 91.62 600 THR A CA 1
ATOM 4182 C C . THR A 1 600 ? -30.110 -23.165 37.336 1.00 91.62 600 THR A C 1
ATOM 4184 O O . THR A 1 600 ? -30.476 -23.117 36.163 1.00 91.62 600 THR A O 1
ATOM 4187 N N . VAL A 1 601 ? -28.845 -23.430 37.671 1.00 87.81 601 VAL A N 1
ATOM 4188 C CA . VAL A 1 601 ? -27.785 -23.745 36.699 1.00 87.81 601 VAL A CA 1
ATOM 4189 C C . VAL A 1 601 ? -27.249 -25.142 36.997 1.00 87.81 601 VAL A C 1
ATOM 4191 O O . VAL A 1 601 ? -26.765 -25.405 38.096 1.00 87.81 601 VAL A O 1
ATOM 4194 N N . ASN A 1 602 ? -27.343 -26.057 36.026 1.00 83.75 602 ASN A N 1
ATOM 4195 C CA . ASN A 1 602 ? -26.942 -27.468 36.169 1.00 83.75 602 ASN A CA 1
ATOM 4196 C C . ASN A 1 602 ? -27.528 -28.151 37.424 1.00 83.75 602 ASN A C 1
ATOM 4198 O O . ASN A 1 602 ? -26.824 -28.867 38.136 1.00 83.75 602 ASN A O 1
ATOM 4202 N N . GLY A 1 603 ? -28.803 -27.888 37.729 1.00 85.25 603 GLY A N 1
ATOM 4203 C CA . GLY A 1 603 ? -29.493 -28.460 38.891 1.00 85.25 603 GLY A CA 1
ATOM 4204 C C . GLY A 1 603 ? -29.093 -27.865 40.245 1.00 85.25 603 GLY A C 1
ATOM 4205 O O . GLY A 1 603 ? -29.503 -28.396 41.269 1.00 85.25 603 GLY A O 1
ATOM 4206 N N . THR A 1 604 ? -28.299 -26.789 40.273 1.00 89.38 604 THR A N 1
ATOM 4207 C CA . THR A 1 604 ? -27.994 -26.034 41.498 1.00 89.38 604 THR A CA 1
ATOM 4208 C C . THR A 1 604 ? -28.780 -24.731 41.523 1.00 89.38 604 THR A C 1
ATOM 4210 O O . THR A 1 604 ? -28.713 -23.968 40.558 1.00 89.38 604 THR A O 1
ATOM 4213 N N . ASN A 1 605 ? -29.475 -24.462 42.627 1.00 94.31 605 ASN A N 1
ATOM 4214 C CA . ASN A 1 605 ? -30.178 -23.205 42.851 1.00 94.31 605 ASN A CA 1
ATOM 4215 C C . ASN A 1 605 ? -29.197 -22.120 43.309 1.00 94.31 605 ASN A C 1
ATOM 4217 O O . ASN A 1 605 ? -28.426 -22.307 44.252 1.00 94.31 605 ASN A O 1
ATOM 4221 N N . LEU A 1 606 ? -29.227 -20.984 42.623 1.00 95.56 606 LEU A N 1
ATOM 4222 C CA . LEU A 1 606 ? -28.417 -19.807 42.901 1.00 95.56 606 LEU A CA 1
ATOM 4223 C C . LEU A 1 606 ? -29.362 -18.644 43.192 1.00 95.56 606 LEU A C 1
ATOM 4225 O O . LEU A 1 606 ? -30.159 -18.280 42.333 1.00 95.56 606 LEU A O 1
ATOM 4229 N N . GLN A 1 607 ? -29.289 -18.083 44.394 1.00 97.75 607 GLN A N 1
ATOM 4230 C CA . GLN A 1 607 ? -30.086 -16.929 44.796 1.00 97.75 607 GLN A CA 1
ATOM 4231 C C . GLN A 1 607 ? -29.292 -15.635 44.613 1.00 97.75 607 GLN A C 1
ATOM 4233 O O . GLN A 1 607 ? -28.149 -15.557 45.066 1.00 97.75 607 GLN A O 1
ATOM 4238 N N . ALA A 1 608 ? -29.896 -14.636 43.975 1.00 98.19 608 ALA A N 1
ATOM 4239 C CA . ALA A 1 608 ? -29.307 -13.317 43.787 1.00 98.19 608 ALA A CA 1
ATOM 4240 C C . ALA A 1 608 ? -29.417 -12.436 45.037 1.00 98.19 608 ALA A C 1
ATOM 4242 O O . ALA A 1 608 ? -30.429 -12.468 45.735 1.00 98.19 608 ALA A O 1
ATOM 4243 N N . SER A 1 609 ? -28.379 -11.636 45.276 1.00 97.94 609 SER A N 1
ATOM 4244 C CA . SER A 1 609 ? -28.380 -10.505 46.208 1.00 97.94 609 SER A CA 1
ATOM 4245 C C . SER A 1 609 ? -27.682 -9.321 45.547 1.00 97.94 609 SER A C 1
ATOM 4247 O O . SER A 1 609 ? -26.550 -9.487 45.082 1.00 97.94 609 SER A O 1
ATOM 4249 N N . TYR A 1 610 ? -28.347 -8.165 45.505 1.00 97.06 610 TYR A N 1
ATOM 4250 C CA . TYR A 1 610 ? -27.799 -6.891 44.999 1.00 97.06 610 TYR A CA 1
ATOM 4251 C C . TYR A 1 610 ? -27.134 -6.034 46.092 1.00 97.06 610 TYR A C 1
ATOM 4253 O O . TYR A 1 610 ? -26.601 -4.967 45.804 1.00 97.06 610 TYR A O 1
ATOM 4261 N N . GLU A 1 611 ? -27.134 -6.534 47.328 1.00 93.31 611 GLU A N 1
ATOM 4262 C CA . GLU A 1 611 ? -26.478 -5.948 48.506 1.00 93.31 611 GLU A CA 1
ATOM 4263 C C . GLU A 1 611 ? -25.382 -6.907 49.028 1.00 93.31 611 GLU A C 1
ATOM 4265 O O . GLU A 1 611 ? -25.109 -7.006 50.226 1.00 93.31 611 GLU A O 1
ATOM 4270 N N . GLY A 1 612 ? -24.820 -7.737 48.140 1.00 85.25 612 GLY A N 1
ATOM 4271 C CA . GLY A 1 612 ? -23.798 -8.724 48.479 1.00 85.25 612 GLY A CA 1
ATOM 4272 C C . GLY A 1 612 ? -22.411 -8.105 48.672 1.00 85.25 612 GLY A C 1
ATOM 4273 O O . GLY A 1 612 ? -22.223 -6.899 48.537 1.00 85.25 612 GLY A O 1
ATOM 4274 N N . GLY A 1 613 ? -21.415 -8.949 48.962 1.00 86.75 613 GLY A N 1
ATOM 4275 C CA . GLY A 1 613 ? -20.016 -8.514 49.061 1.00 86.75 613 GLY A CA 1
ATOM 4276 C C . GLY A 1 613 ? -19.761 -7.579 50.244 1.00 86.75 613 GLY A C 1
ATOM 4277 O O . GLY A 1 613 ? -19.935 -7.986 51.394 1.00 86.75 613 GLY A O 1
ATOM 4278 N N . ASP A 1 614 ? -19.324 -6.354 49.961 1.00 86.19 614 ASP A N 1
ATOM 4279 C CA . ASP A 1 614 ? -19.149 -5.257 50.923 1.00 86.19 614 ASP A CA 1
ATOM 4280 C C . ASP A 1 614 ? -20.425 -4.424 51.156 1.00 86.19 614 ASP A C 1
ATOM 4282 O O . ASP A 1 614 ? -20.407 -3.474 51.941 1.00 86.19 614 ASP A O 1
ATOM 4286 N N . GLY A 1 615 ? -21.549 -4.839 50.565 1.00 89.81 615 GLY A N 1
ATOM 4287 C CA . GLY A 1 615 ? -22.878 -4.292 50.819 1.00 89.81 615 GLY A CA 1
ATOM 4288 C C . GLY A 1 615 ? -23.538 -3.660 49.601 1.00 89.81 615 GLY A C 1
ATOM 4289 O O . GLY A 1 615 ? -24.642 -3.165 49.741 1.00 89.81 615 GLY A O 1
ATOM 4290 N N . ASN A 1 616 ? -22.899 -3.663 48.430 1.00 94.06 616 ASN A N 1
ATOM 4291 C CA . ASN A 1 616 ? -23.472 -3.144 47.186 1.00 94.06 616 ASN A CA 1
ATOM 4292 C C . ASN A 1 616 ? -23.056 -3.944 45.936 1.00 94.06 616 ASN A C 1
ATOM 4294 O O . ASN A 1 616 ? -23.139 -3.423 44.822 1.00 94.06 616 ASN A O 1
ATOM 4298 N N . ASP A 1 617 ? -22.616 -5.194 46.091 1.00 97.75 617 ASP A N 1
ATOM 4299 C CA . ASP A 1 617 ? -22.252 -6.071 44.975 1.00 97.75 617 ASP A CA 1
ATOM 4300 C C . ASP A 1 617 ? -23.433 -6.937 44.509 1.00 97.75 617 ASP A C 1
ATOM 4302 O O . ASP A 1 617 ? -24.266 -7.375 45.307 1.00 97.75 617 ASP A O 1
ATOM 4306 N N . LEU A 1 618 ? -23.435 -7.322 43.225 1.00 98.31 618 LEU A N 1
ATOM 4307 C CA . LEU A 1 618 ? -24.301 -8.399 42.741 1.00 98.31 618 LEU A CA 1
ATOM 4308 C C . LEU A 1 618 ? -23.620 -9.749 42.960 1.00 98.31 618 LEU A C 1
ATOM 4310 O O . LEU A 1 618 ? -22.591 -10.061 42.347 1.00 98.31 618 LEU A O 1
ATOM 4314 N N . THR A 1 619 ? -24.244 -10.592 43.775 1.00 98.06 619 THR A N 1
ATOM 4315 C CA . THR A 1 619 ? -23.748 -11.928 44.112 1.00 98.06 619 THR A CA 1
ATOM 4316 C C . THR A 1 619 ? -24.794 -13.014 43.872 1.00 98.06 619 THR A C 1
ATOM 4318 O O . THR A 1 619 ? -25.996 -12.763 43.919 1.00 98.06 619 THR A O 1
ATOM 4321 N N . LEU A 1 620 ? -24.328 -14.240 43.627 1.00 97.06 620 LEU A N 1
ATOM 4322 C CA . LEU A 1 620 ? -25.137 -15.456 43.596 1.00 97.06 620 LEU A CA 1
ATOM 4323 C C . LEU A 1 620 ? -24.697 -16.403 44.711 1.00 97.06 620 LEU A C 1
ATOM 4325 O O . LEU A 1 620 ? -23.544 -16.837 44.733 1.00 97.06 620 LEU A O 1
ATOM 4329 N N . THR A 1 621 ? -25.619 -16.772 45.597 1.00 96.69 621 THR A N 1
ATOM 4330 C CA . THR A 1 621 ? -25.372 -17.732 46.681 1.00 96.69 621 THR A CA 1
ATOM 4331 C C . THR A 1 621 ? -26.023 -19.071 46.372 1.00 96.69 621 THR A C 1
ATOM 4333 O O . THR A 1 621 ? -27.189 -19.127 45.993 1.00 96.69 621 THR A O 1
ATOM 4336 N N . VAL A 1 622 ? -25.292 -20.171 46.559 1.00 95.19 622 VAL A N 1
ATOM 4337 C CA . VAL A 1 622 ? -25.859 -21.521 46.427 1.00 95.19 622 VAL A CA 1
ATOM 4338 C C . VAL A 1 622 ? -26.828 -21.797 47.574 1.00 95.19 622 VAL A C 1
ATOM 4340 O O . VAL A 1 622 ? -26.414 -21.848 48.737 1.00 95.19 622 VAL A O 1
ATOM 4343 N N . VAL A 1 623 ? -28.093 -22.030 47.238 1.00 95.19 623 VAL A N 1
ATOM 4344 C CA . VAL A 1 623 ? -29.182 -22.322 48.183 1.00 95.19 623 VAL A CA 1
ATOM 4345 C C . VAL A 1 623 ? -29.723 -23.746 47.980 1.00 95.19 623 VAL A C 1
ATOM 4347 O O . VAL A 1 623 ? -29.401 -24.359 46.957 1.00 95.19 623 VAL A O 1
ATOM 4350 N N . PRO A 1 624 ? -30.462 -24.302 48.964 1.00 89.19 624 PRO A N 1
ATOM 4351 C CA . PRO A 1 624 ? -31.077 -25.626 48.858 1.00 89.19 624 PRO A CA 1
ATOM 4352 C C . PRO A 1 624 ? -31.925 -25.860 47.606 1.00 89.19 624 PRO A C 1
ATOM 4354 O O . PRO A 1 624 ? -32.518 -24.894 47.064 1.00 89.19 624 PRO A O 1
#

Mean predicted aligned error: 7.81 Å

Sequence (624 aa):
MKSLIVSCAMVLTLSFDALHAVYAGSATWSLNATTGDWNTATNWTPPTVPNATIDTATFDASNTTSVLTSAHVDLASLVFTVGAPSYTIATDPPRTLTFWDEGVRNDSGVQQTFTGGFSFNGDSSAGDDVTYDGGSISFHGNASAGGASFRRAGIDFFDTASADHGVFTDGGIDFHNNSTAANGTFTLGQGSGGGRITFFDTPSAGNATFTISSNGIAFDMFGGTLSNATVTVNGPSDLFSDAVLRIQFSATADHATLVANGGVAAGGLNTKGVITFGFGATAAEATVVVNPTTVAGASGGNLGFGSANAGDSNITVNGAAVTGDTAEGVLTFAGGQATTAANATIVATGGSNGGKGGLVQFLPNAKGGTCRLELLGNSQLDMAADRHDDLTIGSLEGEGTVTLGGHALIIGSNNLSTIFSGLIQDGIAPGAITKIGTGTLTLSAANSYTGGTTISSGILFVSNLNGSGTGTGAVSVNAGTLGGSGIIAGAVTVGTNTGVQAFLAPSKGAKKPATLIIQGALTLNDDSTYTYTFKKNRNGTKADQVIANGVTINSGAMIALSGHTSVALRQGLVLTLISNTSANPISGTFSNLPDGGIVTVNGTNLQASYEGGDGNDLTLTVVP

Radius of gyration: 37.98 Å; Cα contacts (8 Å, |Δi|>4): 2321; chains: 1; bounding box: 90×78×115 Å